Protein AF-A0A2A2JPI6-F1 (afdb_monomer_lite)

Sequence (564 aa):
MPTAFIVHGQFQQTDLGITTREGSSKEARRDTMYYAMAMGTFAIGLTFAAIPAYRVFCEMTSFGGVTQVAKDFEKIASMQKVEDRLIRVQFMADKGASMQWDFKPLQSEVYVHPGETALVFYTAKNPTDKPIIGISSYQLSPFEAAYYFNKIQCFCFEEQILSPGEQVDLPVFFYIDPDYAEDPALENMDNVLLSYTFFDTKSNVKLPRKNEDHIKECHPEKWTGNSEILETKENKKTRGNLKDWLKPKPDLERKSGKRTAKSEDRNENEDDQSQSSKRQKSSAKVNSPEKSENVSDEFKKFWAYCQETHTNPDISSLLTKIKNAKLVGPFELLQGTEKSEDECLHCFSTDLPEMQSFLTCDDGRYAIWRDHPEGIEGDNLIVYASNDKHLPKVEIVGDTIEHAIVHLSNKDSDIKKILPNANIPNLRKQMKAVALKRKKAKFGSCHDVGIWVKIRNNDVGYRPAAENPDHLKRDLKMLATTADDYARDKKLDKVLEIYPLVHMANDESDFGMGLEYGHFLYLANTPILDGFTVPILEIAYKLLNRNQYIEILNKRMKMRGKKD

pLDDT: mean 73.7, std 24.49, range [19.56, 97.25]

Radius of gyration: 37.68 Å; chains: 1; bounding box: 142×97×83 Å

InterPro domains:
  IPR007533 Cytochrome c oxidase assembly protein CtaG/Cox11 [MF_00155] (18-206)
  IPR007533 Cytochrome c oxidase assembly protein CtaG/Cox11 [PF04442] (50-200)
  IPR019361 Histone PARylation factor 1 [PF10228] (293-560)
  IPR023471 Cytochrome c oxidase assembly protein CtaG/Cox11, domain superfamily [G3DSA:2.60.370.10] (76-215)
  IPR023471 Cytochrome c oxidase assembly protein CtaG/Cox11, domain superfamily [SSF110111] (78-203)

Structure (mmCIF, N/CA/C/O backbone):
data_AF-A0A2A2JPI6-F1
#
_entry.id   AF-A0A2A2JPI6-F1
#
loop_
_atom_site.group_PDB
_atom_site.id
_atom_site.type_symbol
_atom_site.label_atom_id
_atom_site.label_alt_id
_atom_site.label_comp_id
_atom_site.label_asym_id
_atom_site.label_entity_id
_atom_site.label_seq_id
_atom_site.pdbx_PDB_ins_code
_atom_site.Cartn_x
_atom_site.Cartn_y
_atom_site.Cartn_z
_atom_site.occupancy
_atom_site.B_iso_or_equiv
_atom_site.auth_seq_id
_atom_site.auth_comp_id
_atom_site.auth_asym_id
_atom_site.auth_atom_id
_atom_site.pdbx_PDB_model_num
ATOM 1 N N . MET A 1 1 ? 93.604 -34.031 -29.021 1.00 34.75 1 MET A N 1
ATOM 2 C CA . MET A 1 1 ? 94.699 -33.543 -28.149 1.00 34.75 1 MET A CA 1
ATOM 3 C C . MET A 1 1 ? 95.161 -32.194 -28.674 1.00 34.75 1 MET A C 1
ATOM 5 O O . MET A 1 1 ? 95.184 -32.088 -29.896 1.00 34.75 1 MET A O 1
ATOM 9 N N . PRO A 1 2 ? 95.592 -31.226 -27.845 1.00 49.22 2 PRO A N 1
ATOM 10 C CA . PRO A 1 2 ? 95.530 -31.070 -26.378 1.00 49.22 2 PRO A CA 1
ATOM 11 C C . PRO A 1 2 ? 94.685 -29.799 -26.026 1.00 49.22 2 PRO A C 1
ATOM 13 O O . PRO A 1 2 ? 94.023 -29.282 -26.913 1.00 49.22 2 PRO A O 1
ATOM 16 N N . THR A 1 3 ? 94.521 -29.234 -24.826 1.00 33.53 3 THR A N 1
ATOM 17 C CA . THR A 1 3 ? 95.204 -29.300 -23.523 1.00 33.53 3 THR A CA 1
ATOM 18 C C . THR A 1 3 ? 94.202 -28.808 -22.468 1.00 33.53 3 THR A C 1
ATOM 20 O O . THR A 1 3 ? 93.559 -27.777 -22.660 1.00 33.53 3 THR A O 1
ATOM 23 N N . ALA A 1 4 ? 94.088 -29.537 -21.361 1.00 33.19 4 ALA A N 1
ATOM 24 C CA . ALA A 1 4 ? 93.346 -29.153 -20.168 1.00 33.19 4 ALA A CA 1
ATOM 25 C C . ALA A 1 4 ? 94.205 -28.245 -19.272 1.00 33.19 4 ALA A C 1
ATOM 27 O O . ALA A 1 4 ? 95.407 -28.477 -19.150 1.00 33.19 4 ALA A O 1
ATOM 28 N N . PHE A 1 5 ? 93.582 -27.271 -18.604 1.00 33.41 5 PHE A N 1
ATOM 29 C CA . PHE A 1 5 ? 94.160 -26.601 -17.439 1.00 33.41 5 PHE A CA 1
ATOM 30 C C . PHE A 1 5 ? 93.418 -27.051 -16.182 1.00 33.41 5 PHE A C 1
ATOM 32 O O . PHE A 1 5 ? 92.207 -26.890 -16.050 1.00 33.41 5 PHE A O 1
ATOM 39 N N . ILE A 1 6 ? 94.191 -27.667 -15.294 1.00 35.19 6 ILE A N 1
ATOM 40 C CA . ILE A 1 6 ? 93.819 -28.177 -13.980 1.00 35.19 6 ILE A CA 1
ATOM 41 C C . ILE A 1 6 ? 94.095 -27.067 -12.963 1.00 35.19 6 ILE A C 1
ATOM 43 O O . ILE A 1 6 ? 95.204 -26.538 -12.930 1.00 35.19 6 ILE A O 1
ATOM 47 N N . VAL A 1 7 ? 93.132 -26.772 -12.088 1.00 37.56 7 VAL A N 1
ATOM 48 C CA . VAL A 1 7 ? 93.391 -26.095 -10.809 1.00 37.56 7 VAL A CA 1
ATOM 49 C C . VAL A 1 7 ? 92.977 -27.046 -9.692 1.00 37.56 7 VAL A C 1
ATOM 51 O O . VAL A 1 7 ? 91.821 -27.447 -9.590 1.00 37.56 7 VAL A O 1
ATOM 54 N N . HIS A 1 8 ? 93.969 -27.454 -8.903 1.00 37.94 8 HIS A N 1
ATOM 55 C CA . HIS A 1 8 ? 93.824 -28.213 -7.664 1.00 37.94 8 HIS A CA 1
ATOM 56 C C . HIS A 1 8 ? 93.300 -27.309 -6.540 1.00 37.94 8 HIS A C 1
ATOM 58 O O . HIS A 1 8 ? 93.838 -26.228 -6.319 1.00 37.94 8 HIS A O 1
ATOM 64 N N . GLY A 1 9 ? 92.323 -27.796 -5.776 1.00 33.88 9 GLY A N 1
ATOM 65 C CA . GLY A 1 9 ? 91.893 -27.203 -4.509 1.00 33.88 9 GLY A CA 1
ATOM 66 C C . GLY A 1 9 ? 91.264 -28.279 -3.630 1.00 33.88 9 GLY A C 1
ATOM 67 O O . GLY A 1 9 ? 90.347 -28.965 -4.060 1.00 33.88 9 GLY A O 1
ATOM 68 N N . GLN A 1 10 ? 91.841 -28.481 -2.450 1.00 35.94 10 GLN A N 1
ATOM 69 C CA . GLN A 1 10 ? 91.752 -29.677 -1.615 1.00 35.94 10 GLN A CA 1
ATOM 70 C C . GLN A 1 10 ? 90.354 -29.999 -1.071 1.00 35.94 10 GLN A C 1
ATOM 72 O O . GLN A 1 10 ? 89.620 -29.138 -0.596 1.00 35.94 10 GLN A O 1
ATOM 77 N N . PHE A 1 11 ? 90.057 -31.297 -1.077 1.00 34.34 11 PHE A N 1
ATOM 78 C CA . PHE A 1 11 ? 88.940 -31.937 -0.399 1.00 34.34 11 PHE A CA 1
ATOM 79 C C . PHE A 1 11 ? 89.274 -32.039 1.097 1.00 34.34 11 PHE A C 1
ATOM 81 O O . PHE A 1 11 ? 90.214 -32.741 1.471 1.00 34.34 11 PHE A O 1
ATOM 88 N N . GLN A 1 12 ? 88.527 -31.337 1.949 1.00 37.59 12 GLN A N 1
ATOM 89 C CA . GLN A 1 12 ? 88.576 -31.521 3.396 1.00 37.59 12 GLN A CA 1
ATOM 90 C C . GLN A 1 12 ? 87.214 -32.055 3.839 1.00 37.59 12 GLN A C 1
ATOM 92 O O . GLN A 1 12 ? 86.190 -31.387 3.745 1.00 37.59 12 GLN A O 1
ATOM 97 N N . GLN A 1 13 ? 87.232 -33.325 4.223 1.00 41.28 13 GLN A N 1
ATOM 98 C CA . GLN A 1 13 ? 86.096 -34.131 4.634 1.00 41.28 13 GLN A CA 1
ATOM 99 C C . GLN A 1 13 ? 85.683 -33.720 6.052 1.00 41.28 13 GLN A C 1
ATOM 101 O O . GLN A 1 13 ? 86.437 -33.923 7.001 1.00 41.28 13 GLN A O 1
ATOM 106 N N . THR A 1 14 ? 84.499 -33.128 6.194 1.00 37.28 14 THR A N 1
ATOM 107 C CA . THR A 1 14 ? 83.808 -32.997 7.479 1.00 37.28 14 THR A CA 1
ATOM 108 C C . THR A 1 14 ? 82.585 -33.903 7.462 1.00 37.28 14 THR A C 1
ATOM 110 O O . THR A 1 14 ? 81.647 -33.708 6.691 1.00 37.28 14 THR A O 1
ATOM 113 N N . ASP A 1 15 ? 82.635 -34.931 8.306 1.00 47.91 15 ASP A N 1
ATOM 114 C CA . ASP A 1 15 ? 81.518 -35.812 8.620 1.00 47.91 15 ASP A CA 1
ATOM 115 C C . ASP A 1 15 ? 80.321 -34.991 9.116 1.00 47.91 15 ASP A C 1
ATOM 117 O O . ASP A 1 15 ? 80.335 -34.435 10.215 1.00 47.91 15 ASP A O 1
ATOM 121 N N . LEU A 1 16 ? 79.258 -34.940 8.314 1.00 41.22 16 LEU A N 1
ATOM 122 C CA . LEU A 1 16 ? 77.931 -34.542 8.766 1.00 41.22 16 LEU A CA 1
ATOM 123 C C . LEU A 1 16 ? 77.062 -35.791 8.778 1.00 41.22 16 LEU A C 1
ATOM 125 O O . LEU A 1 16 ? 76.677 -36.328 7.740 1.00 41.22 16 LEU A O 1
ATOM 129 N N . GLY A 1 17 ? 76.824 -36.268 9.999 1.00 38.03 17 GLY A N 1
ATOM 130 C CA . GLY A 1 17 ? 76.049 -37.456 10.297 1.00 38.03 17 GLY A CA 1
ATOM 131 C C . GLY A 1 17 ? 74.725 -37.485 9.544 1.00 38.03 17 GLY A C 1
ATOM 132 O O . GLY A 1 17 ? 73.903 -36.570 9.625 1.00 38.03 17 GLY A O 1
ATOM 133 N N . ILE A 1 18 ? 74.522 -38.596 8.845 1.00 48.53 18 ILE A N 1
ATOM 134 C CA . ILE A 1 18 ? 73.236 -39.021 8.314 1.00 48.53 18 ILE A CA 1
ATOM 135 C C . ILE A 1 18 ? 72.313 -39.229 9.518 1.00 48.53 18 ILE A C 1
ATOM 137 O O . ILE A 1 18 ? 72.352 -40.260 10.185 1.00 48.53 18 ILE A O 1
ATOM 141 N N . THR A 1 19 ? 71.489 -38.227 9.816 1.00 45.31 19 THR A N 1
ATOM 142 C CA . THR A 1 19 ? 70.263 -38.430 10.586 1.00 45.31 19 THR A CA 1
ATOM 143 C C . THR A 1 19 ? 69.154 -38.701 9.585 1.00 45.31 19 THR A C 1
ATOM 145 O O . THR A 1 19 ? 68.566 -37.808 8.979 1.00 45.31 19 THR A O 1
ATOM 148 N N . THR A 1 20 ? 68.905 -39.987 9.369 1.00 51.50 20 THR A N 1
ATOM 149 C CA . THR A 1 20 ? 67.720 -40.505 8.698 1.00 51.50 20 THR A CA 1
ATOM 150 C C . THR A 1 20 ? 66.479 -39.953 9.400 1.00 51.50 20 THR A C 1
ATOM 152 O O . THR A 1 20 ? 66.128 -40.374 10.499 1.00 51.50 20 THR A O 1
ATOM 155 N N . ARG A 1 21 ? 65.787 -39.004 8.761 1.00 46.81 21 ARG A N 1
ATOM 156 C CA . ARG A 1 21 ? 64.373 -38.720 9.039 1.00 46.81 21 ARG A CA 1
ATOM 157 C C . ARG A 1 21 ? 63.516 -39.381 7.964 1.00 46.81 21 ARG A C 1
ATOM 159 O O . ARG A 1 21 ? 62.904 -38.731 7.123 1.00 46.81 21 ARG A O 1
ATOM 166 N N . GLU A 1 22 ? 63.460 -40.708 8.019 1.00 49.47 22 GLU A N 1
ATOM 167 C CA . GLU A 1 22 ? 62.309 -41.446 7.505 1.00 49.47 22 GLU A CA 1
ATOM 168 C C . GLU A 1 22 ? 61.123 -41.153 8.428 1.00 49.47 22 GLU A C 1
ATOM 170 O O . GLU A 1 22 ? 61.002 -41.716 9.513 1.00 49.47 22 GLU A O 1
ATOM 175 N N . GLY A 1 23 ? 60.272 -40.204 8.035 1.00 51.25 23 GLY A N 1
ATOM 176 C CA . GLY A 1 23 ? 59.068 -39.901 8.806 1.00 51.25 23 GLY A CA 1
ATOM 177 C C . GLY A 1 23 ? 58.452 -38.532 8.556 1.00 51.25 23 GLY A C 1
ATOM 178 O O . GLY A 1 23 ? 58.208 -37.814 9.512 1.00 51.25 23 GLY A O 1
ATOM 179 N N . SER A 1 24 ? 58.190 -38.137 7.304 1.00 47.62 24 SER A N 1
ATOM 180 C CA . SER A 1 24 ? 57.275 -37.007 7.038 1.00 47.62 24 SER A CA 1
ATOM 181 C C . SER A 1 24 ? 56.632 -37.067 5.643 1.00 47.62 24 SER A C 1
ATOM 183 O O . SER A 1 24 ? 56.567 -36.092 4.908 1.00 47.62 24 SER A O 1
ATOM 185 N N . SER A 1 25 ? 56.157 -38.243 5.215 1.00 57.16 25 SER A N 1
ATOM 186 C CA . SER A 1 25 ? 55.405 -38.347 3.946 1.00 57.16 25 SER A CA 1
ATOM 187 C C . SER A 1 25 ? 53.910 -38.036 4.123 1.00 57.16 25 SER A C 1
ATOM 189 O O . SER A 1 25 ? 53.254 -37.586 3.188 1.00 57.16 25 SER A O 1
ATOM 191 N N . LYS A 1 26 ? 53.348 -38.248 5.322 1.00 52.97 26 LYS A N 1
ATOM 192 C CA . LYS A 1 26 ? 51.913 -38.027 5.585 1.00 52.97 26 LYS A CA 1
ATOM 193 C C . LYS A 1 26 ? 51.585 -36.589 5.995 1.00 52.97 26 LYS A C 1
ATOM 195 O O . LYS A 1 26 ? 50.567 -36.074 5.547 1.00 52.97 26 LYS A O 1
ATOM 200 N N . GLU A 1 27 ? 52.438 -35.944 6.789 1.00 58.22 27 GLU A N 1
ATOM 201 C CA . GLU A 1 27 ? 52.239 -34.554 7.235 1.00 58.22 27 GLU A CA 1
ATOM 202 C C . GLU A 1 27 ? 52.465 -33.565 6.086 1.00 58.22 27 GLU A C 1
ATOM 204 O O . GLU A 1 27 ? 51.554 -32.815 5.758 1.00 58.22 27 GLU A O 1
ATOM 209 N N . ALA A 1 28 ? 53.568 -33.688 5.338 1.00 61.50 28 ALA A N 1
ATOM 210 C CA . ALA A 1 28 ? 53.831 -32.840 4.170 1.00 61.50 28 ALA A CA 1
ATOM 211 C C . ALA A 1 28 ? 52.741 -32.930 3.076 1.00 61.50 28 ALA A C 1
ATOM 213 O O . ALA A 1 28 ? 52.399 -31.933 2.437 1.00 61.50 28 ALA A O 1
ATOM 214 N N . ARG A 1 29 ? 52.142 -34.114 2.865 1.00 68.50 29 ARG A N 1
ATOM 215 C CA . ARG A 1 29 ? 51.017 -34.294 1.920 1.00 68.50 29 ARG A CA 1
ATOM 216 C C . ARG A 1 29 ? 49.723 -33.667 2.434 1.00 68.50 29 ARG A C 1
ATOM 218 O O . ARG A 1 29 ? 48.934 -33.171 1.634 1.00 68.50 29 ARG A O 1
ATOM 225 N N . ARG A 1 30 ? 49.511 -33.679 3.751 1.00 75.31 30 ARG A N 1
ATOM 226 C CA . ARG A 1 30 ? 48.352 -33.063 4.401 1.00 75.31 30 ARG A CA 1
ATOM 227 C C . ARG A 1 30 ? 48.458 -31.536 4.393 1.00 75.31 30 ARG A C 1
ATOM 229 O O . ARG A 1 30 ? 47.473 -30.880 4.070 1.00 75.31 30 ARG A O 1
ATOM 236 N N . ASP A 1 31 ? 49.647 -30.990 4.623 1.00 80.69 31 ASP A N 1
ATOM 237 C CA . ASP A 1 31 ? 49.903 -29.550 4.524 1.00 80.69 31 ASP A CA 1
ATOM 238 C C . ASP A 1 31 ? 49.709 -29.062 3.087 1.00 80.69 31 ASP A C 1
ATOM 240 O O . ASP A 1 31 ? 48.968 -28.112 2.845 1.00 80.69 31 ASP A O 1
ATOM 244 N N . THR A 1 32 ? 50.260 -29.789 2.109 1.00 84.75 32 THR A N 1
ATOM 245 C CA . THR A 1 32 ? 50.041 -29.501 0.680 1.00 84.75 32 THR A CA 1
ATOM 246 C C . THR A 1 32 ? 48.550 -29.522 0.314 1.00 84.75 32 THR A C 1
ATOM 248 O O . THR A 1 32 ? 48.085 -28.671 -0.444 1.00 84.75 32 THR A O 1
ATOM 251 N N . MET A 1 33 ? 47.771 -30.452 0.881 1.00 85.69 33 MET A N 1
ATOM 252 C CA . MET A 1 33 ? 46.320 -30.522 0.672 1.00 85.69 33 MET A CA 1
ATOM 253 C C . MET A 1 33 ? 45.589 -29.307 1.259 1.00 85.69 33 MET A C 1
ATOM 255 O O . MET A 1 33 ? 44.703 -28.760 0.602 1.00 85.69 33 MET A O 1
ATOM 259 N N . TYR A 1 34 ? 45.964 -28.854 2.460 1.00 90.25 34 TYR A N 1
ATOM 260 C CA . TYR A 1 34 ? 45.367 -27.662 3.066 1.00 90.25 34 TYR A CA 1
ATOM 261 C C . TYR A 1 34 ? 45.700 -26.386 2.292 1.00 90.25 34 TYR A C 1
ATOM 263 O O . TYR A 1 34 ? 44.804 -25.572 2.074 1.00 90.25 34 TYR A O 1
ATOM 271 N N . TYR A 1 35 ? 46.934 -26.232 1.803 1.00 92.12 35 TYR A N 1
ATOM 272 C CA . TYR A 1 35 ? 47.297 -25.095 0.952 1.00 92.12 35 TYR A CA 1
ATOM 273 C C . TYR A 1 35 ? 46.539 -25.101 -0.382 1.00 92.12 35 TYR A C 1
ATOM 275 O O . TYR A 1 35 ? 46.055 -24.055 -0.813 1.00 92.12 35 TYR A O 1
ATOM 283 N N . ALA A 1 36 ? 46.357 -26.268 -1.008 1.00 91.50 36 ALA A N 1
ATOM 284 C CA . ALA A 1 36 ? 45.571 -26.386 -2.236 1.00 91.50 36 ALA A CA 1
ATOM 285 C C . ALA A 1 36 ? 44.086 -26.049 -2.012 1.00 91.50 36 ALA A C 1
ATOM 287 O O . ALA A 1 36 ? 43.489 -25.333 -2.816 1.00 91.50 36 ALA A O 1
ATOM 288 N N . MET A 1 37 ? 43.499 -26.507 -0.901 1.00 91.44 37 MET A N 1
ATOM 289 C CA . MET A 1 37 ? 42.124 -26.153 -0.534 1.00 91.44 37 MET A CA 1
ATOM 290 C C . MET A 1 37 ? 41.975 -24.660 -0.236 1.00 91.44 37 MET A C 1
ATOM 292 O O . MET A 1 37 ? 41.026 -24.053 -0.720 1.00 91.44 37 MET A O 1
ATOM 296 N N . ALA A 1 38 ? 42.915 -24.059 0.500 1.00 93.06 38 ALA A N 1
ATOM 297 C CA . ALA A 1 38 ? 42.900 -22.629 0.804 1.00 93.06 38 ALA A CA 1
ATOM 298 C C . ALA A 1 38 ? 43.018 -21.766 -0.463 1.00 93.06 38 ALA A C 1
ATOM 300 O O . ALA A 1 38 ? 42.325 -20.762 -0.603 1.00 93.06 38 ALA A O 1
ATOM 301 N N . MET A 1 39 ? 43.852 -22.176 -1.419 1.00 94.56 39 MET A N 1
ATOM 302 C CA . MET A 1 39 ? 43.976 -21.478 -2.698 1.00 94.56 39 MET A CA 1
ATOM 303 C C . MET A 1 39 ? 42.717 -21.639 -3.562 1.00 94.56 39 MET A C 1
ATOM 305 O O . MET A 1 39 ? 42.289 -20.684 -4.209 1.00 94.56 39 MET A O 1
ATOM 309 N N . GLY A 1 40 ? 42.078 -22.813 -3.522 1.00 94.12 40 GLY A N 1
ATOM 310 C CA . GLY A 1 40 ? 40.799 -23.058 -4.189 1.00 94.12 40 GLY A CA 1
ATOM 311 C C . GLY A 1 40 ? 39.657 -22.210 -3.622 1.00 94.12 40 GLY A C 1
ATOM 312 O O . GLY A 1 40 ? 38.930 -21.573 -4.382 1.00 94.12 40 GLY A O 1
ATOM 313 N N . THR A 1 41 ? 39.517 -22.139 -2.295 1.00 91.19 41 THR A N 1
ATOM 31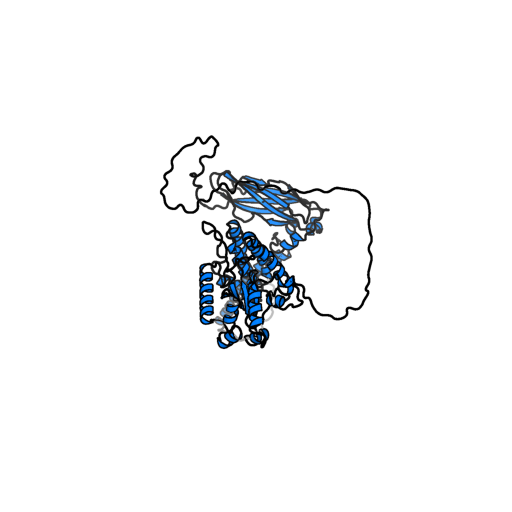4 C CA . THR A 1 41 ? 38.487 -21.304 -1.654 1.00 91.19 41 THR A CA 1
ATOM 315 C C . THR A 1 41 ? 38.745 -19.816 -1.871 1.00 91.19 41 THR A C 1
ATOM 317 O O . THR A 1 41 ? 37.799 -19.069 -2.119 1.00 91.19 41 THR A O 1
ATOM 320 N N . PHE A 1 42 ? 40.010 -19.390 -1.866 1.00 95.25 42 PHE A N 1
ATOM 321 C CA . PHE A 1 42 ? 40.391 -18.016 -2.187 1.00 95.25 42 PHE A CA 1
ATOM 322 C C . PHE A 1 42 ? 40.031 -17.636 -3.630 1.00 95.25 42 PHE A C 1
ATOM 324 O O . PHE A 1 42 ? 39.416 -16.595 -3.847 1.00 95.25 42 PHE A O 1
ATOM 331 N N . ALA A 1 43 ? 40.327 -18.493 -4.614 1.00 94.56 43 ALA A N 1
ATOM 332 C CA . ALA A 1 43 ? 39.986 -18.238 -6.016 1.00 94.56 43 ALA A CA 1
ATOM 333 C C . ALA A 1 43 ? 38.465 -18.134 -6.247 1.00 94.56 43 ALA A C 1
ATOM 335 O O . ALA A 1 43 ? 38.000 -17.259 -6.983 1.00 94.56 43 ALA A O 1
ATOM 336 N N . ILE A 1 44 ? 37.676 -18.982 -5.576 1.00 93.31 44 ILE A N 1
ATOM 337 C CA . ILE A 1 44 ? 36.206 -18.918 -5.618 1.00 93.31 44 ILE A CA 1
ATOM 338 C C . ILE A 1 44 ? 35.703 -17.612 -4.988 1.00 93.31 44 ILE A C 1
ATOM 340 O O . ILE A 1 44 ? 34.859 -16.938 -5.579 1.00 93.31 44 ILE A O 1
ATOM 344 N N . GLY A 1 45 ? 36.255 -17.215 -3.836 1.00 93.19 45 GLY A N 1
ATOM 345 C CA . GLY A 1 45 ? 35.923 -15.941 -3.193 1.00 93.19 45 GLY A CA 1
ATOM 346 C C . GLY A 1 45 ? 36.226 -14.736 -4.087 1.00 93.19 45 GLY A C 1
ATOM 347 O O . GLY A 1 45 ? 35.402 -13.834 -4.209 1.00 93.19 45 GLY A O 1
ATOM 348 N N . LEU A 1 46 ? 37.364 -14.759 -4.783 1.00 94.12 46 LEU A N 1
ATOM 349 C CA . LEU A 1 46 ? 37.790 -13.683 -5.680 1.00 94.12 46 LEU A CA 1
ATOM 350 C C . LEU A 1 46 ? 36.892 -13.583 -6.923 1.00 94.12 46 LEU A C 1
ATOM 352 O O . LEU A 1 46 ? 36.530 -12.485 -7.335 1.00 94.12 46 LEU A O 1
ATOM 356 N N . THR A 1 47 ? 36.445 -14.721 -7.461 1.00 91.00 47 THR A N 1
ATOM 357 C CA . THR A 1 47 ? 35.492 -14.762 -8.585 1.00 91.00 47 THR A CA 1
ATOM 358 C C . THR A 1 47 ? 34.124 -14.206 -8.180 1.00 91.00 47 THR A C 1
ATOM 360 O O . THR A 1 47 ? 33.506 -13.460 -8.937 1.00 91.00 47 THR A O 1
ATOM 363 N N . PHE A 1 48 ? 33.661 -14.519 -6.965 1.00 90.94 48 PHE A N 1
ATOM 364 C CA . PHE A 1 48 ? 32.391 -14.008 -6.447 1.00 90.94 48 PHE A CA 1
ATOM 365 C C . PHE A 1 48 ? 32.455 -12.505 -6.128 1.00 90.94 48 PHE A C 1
ATOM 367 O O . PHE A 1 48 ? 31.484 -11.789 -6.355 1.00 90.94 48 PHE A O 1
ATOM 374 N N . ALA A 1 49 ? 33.608 -12.012 -5.662 1.00 90.06 49 ALA A N 1
ATOM 375 C CA . ALA A 1 49 ? 33.846 -10.593 -5.394 1.00 90.06 49 ALA A CA 1
ATOM 376 C C . ALA A 1 49 ? 34.065 -9.753 -6.668 1.00 90.06 49 ALA A C 1
ATOM 378 O O . ALA A 1 49 ? 33.777 -8.556 -6.669 1.00 90.06 49 ALA A O 1
ATOM 379 N N . ALA A 1 50 ? 34.530 -10.364 -7.761 1.00 90.62 50 ALA A N 1
ATOM 380 C CA . ALA A 1 50 ? 34.787 -9.667 -9.019 1.00 90.62 50 ALA A CA 1
ATOM 381 C C . ALA A 1 50 ? 33.512 -9.092 -9.659 1.00 90.62 50 ALA A C 1
ATOM 383 O O . ALA A 1 50 ? 33.570 -8.017 -10.246 1.00 90.62 50 ALA A O 1
ATOM 384 N N . ILE A 1 51 ? 32.356 -9.756 -9.524 1.00 84.50 51 ILE A N 1
ATOM 385 C CA . ILE A 1 51 ? 31.094 -9.281 -10.118 1.00 84.50 51 ILE A CA 1
ATOM 386 C C . ILE A 1 51 ? 30.598 -7.987 -9.438 1.00 84.50 51 ILE A C 1
ATOM 388 O O . ILE A 1 51 ? 30.362 -7.014 -10.155 1.00 84.50 51 ILE A O 1
ATOM 392 N N . PRO A 1 52 ? 30.465 -7.903 -8.095 1.00 80.31 52 PRO A N 1
ATOM 393 C CA . PRO A 1 52 ? 30.149 -6.645 -7.416 1.00 80.31 52 PRO A CA 1
ATOM 394 C C . PRO A 1 52 ? 31.200 -5.561 -7.651 1.00 80.31 52 PRO A C 1
ATOM 396 O O . PRO A 1 52 ? 30.837 -4.421 -7.911 1.00 80.31 52 PRO A O 1
ATOM 399 N N . ALA A 1 53 ? 32.492 -5.910 -7.618 1.00 84.19 53 ALA A N 1
ATOM 400 C CA . ALA A 1 53 ? 33.562 -4.951 -7.882 1.00 84.19 53 ALA A CA 1
ATOM 401 C C . ALA A 1 53 ? 33.477 -4.380 -9.305 1.00 84.19 53 ALA A C 1
ATOM 403 O O . ALA A 1 53 ? 33.650 -3.180 -9.487 1.00 84.19 53 ALA A O 1
ATOM 404 N N . TYR A 1 54 ? 33.149 -5.212 -10.298 1.00 78.00 54 TYR A N 1
ATOM 405 C CA . TYR A 1 54 ? 32.900 -4.766 -11.666 1.00 78.00 54 TYR A CA 1
ATOM 406 C C . TYR A 1 54 ? 31.652 -3.886 -11.762 1.00 78.00 54 TYR A C 1
ATOM 408 O O . TYR A 1 54 ? 31.691 -2.888 -12.462 1.00 78.00 54 TYR A O 1
ATOM 416 N N . ARG A 1 55 ? 30.572 -4.188 -11.027 1.00 71.31 55 ARG A N 1
ATOM 417 C CA . ARG A 1 55 ? 29.376 -3.325 -10.981 1.00 71.31 55 ARG A CA 1
ATOM 418 C C . ARG A 1 55 ? 29.678 -1.955 -10.385 1.00 71.31 55 ARG A C 1
ATOM 420 O O . ARG A 1 55 ? 29.337 -0.962 -11.007 1.00 71.31 55 ARG A O 1
ATOM 427 N N . VAL A 1 56 ? 30.373 -1.904 -9.249 1.00 77.12 56 VAL A N 1
ATOM 428 C CA . VAL A 1 56 ? 30.801 -0.643 -8.619 1.00 77.12 56 VAL A CA 1
ATOM 429 C C . VAL A 1 56 ? 31.763 0.113 -9.533 1.00 77.12 56 VAL A C 1
ATOM 431 O O . VAL A 1 56 ? 31.654 1.323 -9.684 1.00 77.12 56 VAL A O 1
ATOM 434 N N . PHE A 1 57 ? 32.677 -0.594 -10.201 1.00 76.25 57 PHE A N 1
ATOM 435 C CA . PHE A 1 57 ? 33.550 0.006 -11.202 1.00 76.25 57 PHE A CA 1
ATOM 436 C C . PHE A 1 57 ? 32.750 0.567 -12.384 1.00 76.25 57 PHE A C 1
ATOM 438 O O . PHE A 1 57 ? 32.989 1.705 -12.765 1.00 76.25 57 PHE A O 1
ATOM 445 N N . CYS A 1 58 ? 31.784 -0.172 -12.933 1.00 69.44 58 CYS A N 1
ATOM 446 C CA . CYS A 1 58 ? 30.898 0.285 -14.006 1.00 69.44 58 CYS A CA 1
ATOM 447 C C . CYS A 1 58 ? 29.997 1.442 -13.577 1.00 69.44 58 CYS A C 1
ATOM 449 O O . CYS A 1 58 ? 29.688 2.278 -14.408 1.00 69.44 58 CYS A O 1
ATOM 451 N N . GLU A 1 59 ? 29.603 1.523 -12.309 1.00 62.91 59 GLU A N 1
ATOM 452 C CA . GLU A 1 59 ? 28.826 2.639 -11.766 1.00 62.91 59 GLU A CA 1
ATOM 453 C C . GLU A 1 59 ? 29.699 3.888 -11.570 1.00 62.91 59 GLU A C 1
ATOM 455 O O . GLU A 1 59 ? 29.286 4.991 -11.910 1.00 62.91 59 GLU A O 1
ATOM 460 N N . MET A 1 60 ? 30.939 3.722 -11.097 1.00 71.25 60 MET A N 1
ATOM 461 C CA . MET A 1 60 ? 31.881 4.831 -10.889 1.00 71.25 60 MET A CA 1
ATOM 462 C C . MET A 1 60 ? 32.515 5.348 -12.184 1.00 71.25 60 MET A C 1
ATOM 464 O O . MET A 1 60 ? 32.796 6.536 -12.301 1.00 71.25 60 MET A O 1
ATOM 468 N N . THR A 1 61 ? 32.796 4.458 -13.136 1.00 63.47 61 THR A N 1
ATOM 469 C CA . THR A 1 61 ? 33.435 4.796 -14.421 1.00 63.47 61 THR A CA 1
ATOM 470 C C . THR A 1 61 ? 32.442 4.890 -15.568 1.00 63.47 61 THR A C 1
ATOM 472 O O . THR A 1 61 ? 32.819 5.290 -16.667 1.00 63.47 61 THR A O 1
ATOM 475 N N . SER A 1 62 ? 31.180 4.527 -15.316 1.00 53.25 62 SER A N 1
ATOM 476 C CA . SER A 1 62 ? 30.070 4.633 -16.261 1.00 53.25 62 SER A CA 1
ATOM 477 C C . SER A 1 62 ? 30.284 3.826 -17.565 1.00 53.25 62 SER A C 1
ATOM 479 O O . SER A 1 62 ? 29.615 3.991 -18.585 1.00 53.25 62 SER A O 1
ATOM 481 N N . PHE A 1 63 ? 31.208 2.861 -17.536 1.00 48.62 63 PHE A N 1
ATOM 482 C CA . PHE A 1 63 ? 31.560 2.022 -18.676 1.00 48.62 63 PHE A CA 1
ATOM 483 C C . PHE A 1 63 ? 30.410 1.052 -19.004 1.00 48.62 63 PHE A C 1
ATOM 485 O O . PHE A 1 63 ? 30.204 0.063 -18.299 1.00 48.62 63 PHE A O 1
ATOM 492 N N . GLY A 1 64 ? 29.658 1.336 -20.076 1.00 45.56 64 GLY A N 1
ATOM 493 C CA . GLY A 1 64 ? 28.558 0.495 -20.571 1.00 45.56 64 GLY A CA 1
ATOM 494 C C . GLY A 1 64 ? 27.166 1.139 -20.622 1.00 45.56 64 GLY A C 1
ATOM 495 O O . GLY A 1 64 ? 26.229 0.455 -21.022 1.00 45.56 64 GLY A O 1
ATOM 496 N N . GLY A 1 65 ? 27.008 2.421 -20.265 1.00 43.81 65 GLY A N 1
ATOM 497 C CA . GLY A 1 65 ? 25.754 3.160 -20.496 1.00 43.81 65 GLY A CA 1
ATOM 498 C C . GLY A 1 65 ? 24.551 2.632 -19.704 1.00 43.81 65 GLY A C 1
ATOM 499 O O . GLY A 1 65 ? 23.422 2.672 -20.193 1.00 43.81 65 GLY A O 1
ATOM 500 N N . VAL A 1 66 ? 24.786 2.098 -18.502 1.00 43.06 66 VAL A N 1
ATOM 501 C CA . VAL A 1 66 ? 23.718 1.622 -17.615 1.00 43.06 66 VAL A CA 1
ATOM 502 C C . VAL A 1 66 ? 22.995 2.846 -17.052 1.00 43.06 66 VAL A C 1
ATOM 504 O O . VAL A 1 66 ? 23.509 3.537 -16.178 1.00 43.06 66 VAL A O 1
ATOM 507 N N . THR A 1 67 ? 21.823 3.151 -17.601 1.00 39.38 67 THR A N 1
ATOM 508 C CA . THR A 1 67 ? 20.971 4.261 -17.158 1.00 39.38 67 THR A CA 1
ATOM 509 C C . THR A 1 67 ? 20.584 4.078 -15.688 1.00 39.38 67 THR A C 1
ATOM 511 O O . THR A 1 67 ? 20.180 2.982 -15.289 1.00 39.38 67 THR A O 1
ATOM 514 N N . GLN A 1 68 ? 20.673 5.136 -14.877 1.00 42.53 68 GLN A N 1
ATOM 515 C CA . GLN A 1 68 ? 20.179 5.127 -13.498 1.00 42.53 68 GLN A CA 1
ATOM 516 C C . GLN A 1 68 ? 18.642 5.171 -13.497 1.00 42.53 68 GLN A C 1
ATOM 518 O O . GLN A 1 68 ? 18.040 6.231 -13.498 1.00 42.53 68 GLN A O 1
ATOM 523 N N . VAL A 1 69 ? 17.969 4.018 -13.508 1.00 44.22 69 VAL A N 1
ATOM 524 C CA . VAL A 1 69 ? 16.497 3.960 -13.689 1.00 44.22 69 VAL A CA 1
ATOM 525 C C . VAL A 1 69 ? 15.692 4.165 -12.387 1.00 44.22 69 VAL A C 1
ATOM 527 O O . VAL A 1 69 ? 14.501 3.894 -12.354 1.00 44.22 69 VAL A O 1
ATOM 530 N N . ALA A 1 70 ? 16.262 4.661 -11.283 1.00 37.94 70 ALA A N 1
ATOM 531 C CA . ALA A 1 70 ? 15.557 4.569 -9.990 1.00 37.94 70 ALA A CA 1
ATOM 532 C C . ALA A 1 70 ? 15.421 5.840 -9.132 1.00 37.94 70 ALA A C 1
ATOM 534 O O . ALA A 1 70 ? 14.941 5.717 -8.006 1.00 37.94 70 ALA A O 1
ATOM 535 N N . LYS A 1 71 ? 15.777 7.051 -9.593 1.00 42.34 71 LYS A N 1
ATOM 536 C CA . LYS A 1 71 ? 15.667 8.262 -8.736 1.00 42.34 71 LYS A CA 1
ATOM 537 C C . LYS A 1 71 ? 15.015 9.509 -9.349 1.00 42.34 71 LYS A C 1
ATOM 539 O O . LYS A 1 71 ? 14.801 10.473 -8.620 1.00 42.34 71 LYS A O 1
ATOM 544 N N . ASP A 1 72 ? 14.615 9.500 -10.618 1.00 52.28 72 ASP A N 1
ATOM 545 C CA . ASP A 1 72 ? 14.413 10.772 -11.333 1.00 52.28 72 ASP A CA 1
ATOM 546 C C . ASP A 1 72 ? 12.976 11.307 -11.438 1.00 52.28 72 ASP A C 1
ATOM 548 O O . ASP A 1 72 ? 12.784 12.422 -11.921 1.00 52.28 72 ASP A O 1
ATOM 552 N N . PHE A 1 73 ? 11.947 10.609 -10.942 1.00 52.84 73 PHE A N 1
ATOM 553 C CA . PHE A 1 73 ? 10.562 11.102 -11.078 1.00 52.84 73 PHE A CA 1
ATOM 554 C C . PHE A 1 73 ? 10.291 12.428 -10.335 1.00 52.84 73 PHE A C 1
ATOM 556 O O . PHE A 1 73 ? 9.552 13.265 -10.851 1.00 52.84 73 PHE A O 1
ATOM 563 N N . GLU A 1 74 ? 10.925 12.678 -9.181 1.00 49.84 74 GLU A N 1
ATOM 564 C CA . GLU A 1 74 ? 10.848 13.983 -8.489 1.00 49.84 74 GLU A CA 1
ATOM 565 C C . GLU A 1 74 ? 11.715 15.068 -9.159 1.00 49.84 74 GLU A C 1
ATOM 567 O O . GLU A 1 74 ? 11.353 16.250 -9.149 1.00 49.84 74 GLU A O 1
ATOM 572 N N . LYS A 1 75 ? 12.830 14.677 -9.798 1.00 53.72 75 LYS A N 1
ATOM 573 C CA . LYS A 1 75 ? 13.710 15.588 -10.550 1.00 53.72 75 LYS A CA 1
ATOM 574 C C . LYS A 1 75 ? 12.983 16.116 -11.795 1.00 53.72 75 LYS A C 1
ATOM 576 O O . LYS A 1 75 ? 13.054 17.307 -12.075 1.00 53.72 75 LYS A O 1
ATOM 581 N N . ILE A 1 76 ? 12.189 15.285 -12.486 1.00 58.34 76 ILE A N 1
ATOM 582 C CA . ILE A 1 76 ? 11.431 15.672 -13.699 1.00 58.34 76 ILE A CA 1
ATOM 583 C C . ILE A 1 76 ? 10.433 16.807 -13.444 1.00 58.34 76 ILE A C 1
ATOM 585 O O . ILE A 1 76 ? 10.275 17.680 -14.293 1.00 58.34 76 ILE A O 1
ATOM 589 N N . ALA A 1 77 ? 9.796 16.849 -12.272 1.00 54.94 77 ALA A N 1
ATOM 590 C CA . ALA A 1 77 ? 8.832 17.901 -11.939 1.00 54.94 77 ALA A CA 1
ATOM 591 C C . ALA A 1 77 ? 9.483 19.257 -11.595 1.00 54.94 77 ALA A C 1
ATOM 593 O O . ALA A 1 77 ? 8.792 20.276 -11.599 1.00 54.94 77 ALA A O 1
ATOM 594 N N . SER A 1 78 ? 10.783 19.274 -11.278 1.00 57.50 78 SER A N 1
ATOM 595 C CA . SER A 1 78 ? 11.526 20.467 -10.843 1.00 57.50 78 SER A CA 1
ATOM 596 C C . SER A 1 78 ? 12.648 20.901 -11.799 1.00 57.50 78 SER A C 1
ATOM 598 O O . SER A 1 78 ? 13.296 21.916 -11.544 1.00 57.50 78 SER A O 1
ATOM 600 N N . MET A 1 79 ? 12.862 20.181 -12.907 1.00 67.81 79 MET A N 1
ATOM 601 C CA . MET A 1 79 ? 13.875 20.509 -13.914 1.00 67.81 79 MET A CA 1
ATOM 602 C C . MET A 1 79 ? 13.580 21.842 -14.618 1.00 67.81 79 MET A C 1
ATOM 604 O O . MET A 1 79 ? 12.466 22.092 -15.081 1.00 67.81 79 MET A O 1
ATOM 608 N N . GLN A 1 80 ? 14.601 22.700 -14.715 1.00 72.44 80 GLN A N 1
ATOM 609 C CA . GLN A 1 80 ? 14.547 23.939 -15.489 1.00 72.44 80 GLN A CA 1
ATOM 610 C C . GLN A 1 80 ? 15.082 23.702 -16.901 1.00 72.44 80 GLN A C 1
ATOM 612 O O . GLN A 1 80 ? 16.130 23.087 -17.090 1.00 72.44 80 GLN A O 1
ATOM 617 N N . LYS A 1 81 ? 14.342 24.201 -17.892 1.00 80.44 81 LYS A N 1
ATOM 618 C CA . LYS A 1 81 ? 14.723 24.145 -19.303 1.00 80.44 81 LYS A CA 1
ATOM 619 C C . LYS A 1 81 ? 15.893 25.092 -19.572 1.00 80.44 81 LYS A C 1
ATOM 621 O O . LYS A 1 81 ? 15.812 26.275 -19.245 1.00 80.44 81 LYS A O 1
ATOM 626 N N . VAL A 1 82 ? 16.934 24.586 -20.231 1.00 85.12 82 VAL A N 1
ATOM 627 C CA . VAL A 1 82 ? 18.067 25.390 -20.707 1.00 85.12 82 VAL A CA 1
ATOM 628 C C . VAL A 1 82 ? 17.772 25.863 -22.133 1.00 85.12 82 VAL A C 1
ATOM 630 O O . VAL A 1 82 ? 17.936 25.117 -23.098 1.00 85.12 82 VAL A O 1
ATOM 633 N N . GLU A 1 83 ? 17.290 27.099 -22.284 1.00 81.25 83 GLU A N 1
ATOM 634 C CA . GLU A 1 83 ? 16.864 27.633 -23.591 1.00 81.25 83 GLU A CA 1
ATOM 635 C C . GLU A 1 83 ? 18.027 27.877 -24.566 1.00 81.25 83 GLU A C 1
ATOM 637 O O . GLU A 1 83 ? 17.839 27.782 -25.778 1.00 81.25 83 GLU A O 1
ATOM 642 N N . ASP A 1 84 ? 19.236 28.113 -24.057 1.00 80.88 84 ASP A N 1
ATOM 643 C CA . ASP A 1 84 ? 20.398 28.504 -24.867 1.00 80.88 84 ASP A CA 1
ATOM 644 C C . ASP A 1 84 ? 21.008 27.356 -25.688 1.00 80.88 84 ASP A C 1
ATOM 646 O O . ASP A 1 84 ? 21.863 27.589 -26.545 1.00 80.88 84 ASP A O 1
ATOM 650 N N . ARG A 1 85 ? 20.572 26.110 -25.458 1.00 84.19 85 ARG A N 1
ATOM 651 C CA . ARG A 1 85 ? 21.138 24.924 -26.107 1.00 84.19 85 ARG A CA 1
ATOM 652 C C . ARG A 1 85 ? 20.059 24.044 -26.723 1.00 84.19 85 ARG A C 1
ATOM 654 O O . ARG A 1 85 ? 19.139 23.614 -26.033 1.00 84.19 85 ARG A O 1
ATOM 661 N N . LEU A 1 86 ? 20.180 23.766 -28.022 1.00 90.12 86 LEU A N 1
ATOM 662 C CA . LEU A 1 86 ? 19.204 22.991 -28.789 1.00 90.12 86 LEU A CA 1
ATOM 663 C C . LEU A 1 86 ? 19.843 21.711 -29.327 1.00 90.12 86 LEU A C 1
ATOM 665 O O . LEU A 1 86 ? 20.716 21.769 -30.190 1.00 90.12 86 LEU A O 1
ATOM 669 N N . ILE A 1 87 ? 19.374 20.557 -28.853 1.00 93.00 87 ILE A N 1
ATOM 670 C CA . ILE A 1 87 ? 19.913 19.256 -29.248 1.00 93.00 87 ILE A CA 1
ATOM 671 C C . ILE A 1 87 ? 19.020 18.630 -30.311 1.00 93.00 87 ILE A C 1
ATOM 673 O O . ILE A 1 87 ? 17.808 18.484 -30.138 1.00 93.00 87 ILE A O 1
ATOM 677 N N . ARG A 1 88 ? 19.630 18.228 -31.423 1.00 94.94 88 ARG A N 1
ATOM 678 C CA . ARG A 1 88 ? 18.988 17.469 -32.490 1.00 94.94 88 ARG A CA 1
ATOM 679 C C . ARG A 1 88 ? 19.089 15.981 -32.186 1.00 94.94 88 ARG A C 1
ATOM 681 O O . ARG A 1 88 ? 20.171 15.397 -32.253 1.00 94.94 88 ARG A O 1
ATOM 688 N N . VAL A 1 89 ? 17.950 15.357 -31.915 1.00 94.06 89 VAL A N 1
ATOM 689 C CA . VAL A 1 89 ? 17.846 13.911 -31.715 1.00 94.06 89 VAL A CA 1
ATOM 690 C C . VAL A 1 89 ? 17.351 13.268 -33.005 1.00 94.06 89 VAL A C 1
ATOM 692 O O . VAL A 1 89 ? 16.227 13.515 -33.436 1.00 94.06 89 VAL A O 1
ATOM 695 N N . GLN A 1 90 ? 18.195 12.458 -33.636 1.00 93.75 90 GLN A N 1
ATOM 696 C CA . GLN A 1 90 ? 17.866 11.673 -34.823 1.00 93.75 90 GLN A CA 1
ATOM 697 C C . GLN A 1 90 ? 17.420 10.268 -34.437 1.00 93.75 90 GLN A C 1
ATOM 699 O O . GLN A 1 90 ? 17.948 9.666 -33.500 1.00 93.75 90 GLN A O 1
ATOM 704 N N . PHE A 1 91 ? 16.494 9.722 -35.214 1.00 93.69 91 PHE A N 1
ATOM 705 C CA . PHE A 1 91 ? 15.895 8.420 -34.970 1.00 93.69 91 PHE A CA 1
ATOM 706 C C . PHE A 1 91 ? 16.159 7.477 -36.131 1.00 93.69 91 PHE A C 1
ATOM 708 O O . PHE A 1 91 ? 15.816 7.761 -37.280 1.00 93.69 91 PHE A O 1
ATOM 715 N N . MET A 1 92 ? 16.748 6.328 -35.816 1.00 90.00 92 MET A N 1
ATOM 716 C CA . MET A 1 92 ? 16.993 5.257 -36.772 1.00 90.00 92 MET A CA 1
ATOM 717 C C . MET A 1 92 ? 16.278 3.979 -36.356 1.00 90.00 92 MET A C 1
ATOM 719 O O . MET A 1 92 ? 16.143 3.662 -35.174 1.00 90.00 92 MET A O 1
ATOM 723 N N . ALA A 1 93 ? 15.817 3.251 -37.367 1.00 91.19 93 ALA A N 1
ATOM 724 C CA . ALA A 1 93 ? 15.108 1.996 -37.224 1.00 91.19 93 ALA A CA 1
ATOM 725 C C . ALA A 1 93 ? 15.754 0.950 -38.129 1.00 91.19 93 ALA A C 1
ATOM 727 O O . ALA A 1 93 ? 15.668 1.030 -39.353 1.00 91.19 93 ALA A O 1
ATOM 728 N N . ASP A 1 94 ? 16.365 -0.043 -37.501 1.00 86.06 94 ASP A N 1
ATOM 729 C CA . ASP A 1 94 ? 17.044 -1.159 -38.132 1.00 86.06 94 ASP A CA 1
ATOM 730 C C . ASP A 1 94 ? 16.358 -2.481 -37.766 1.00 86.06 94 ASP A C 1
ATOM 732 O O . ASP A 1 94 ? 15.578 -2.595 -36.813 1.00 86.06 94 ASP A O 1
ATOM 736 N N . LYS A 1 95 ? 16.638 -3.519 -38.553 1.00 87.00 95 LYS A N 1
ATOM 737 C CA . LYS A 1 95 ? 16.051 -4.851 -38.382 1.00 87.00 95 LYS A CA 1
ATOM 738 C C . LYS A 1 95 ? 17.128 -5.913 -38.539 1.00 87.00 95 LYS A C 1
ATOM 740 O O . LYS A 1 95 ? 17.934 -5.855 -39.466 1.00 87.00 95 LYS A O 1
ATOM 745 N N . GLY A 1 96 ? 17.121 -6.901 -37.652 1.00 77.75 96 GLY A N 1
ATOM 746 C CA . GLY A 1 96 ? 17.955 -8.091 -37.765 1.00 77.75 96 GLY A CA 1
ATOM 747 C C . GLY A 1 96 ? 17.597 -8.907 -39.009 1.00 77.75 96 GLY A C 1
ATOM 748 O O . GLY A 1 96 ? 16.468 -8.865 -39.491 1.00 77.75 96 GLY A O 1
ATOM 749 N N . ALA A 1 97 ? 18.547 -9.692 -39.519 1.00 73.19 97 ALA A N 1
ATOM 750 C CA . ALA A 1 97 ? 18.412 -10.391 -40.804 1.00 73.19 97 ALA A CA 1
ATOM 751 C C . ALA A 1 97 ? 17.196 -11.339 -40.910 1.00 73.19 97 ALA A C 1
ATOM 753 O O . ALA A 1 97 ? 16.716 -11.598 -42.010 1.00 73.19 97 ALA A O 1
ATOM 754 N N . SER A 1 98 ? 16.700 -11.868 -39.788 1.00 74.75 98 SER A N 1
ATOM 755 C CA . SER A 1 98 ? 15.515 -12.736 -39.736 1.00 74.75 98 SER A CA 1
ATOM 756 C C . SER A 1 98 ? 14.200 -11.992 -39.486 1.00 74.75 98 SER A C 1
ATOM 758 O O . SER A 1 98 ? 13.138 -12.597 -39.604 1.00 74.75 98 SER A O 1
ATOM 760 N N . MET A 1 99 ? 14.248 -10.700 -39.154 1.00 86.56 99 MET A N 1
ATOM 761 C CA . MET A 1 99 ? 13.081 -9.922 -38.753 1.00 86.56 99 MET A CA 1
ATOM 762 C C . MET A 1 99 ? 12.316 -9.399 -39.972 1.00 86.56 99 MET A C 1
ATOM 764 O O . MET A 1 99 ? 12.834 -8.607 -40.758 1.00 86.56 99 MET A O 1
ATOM 768 N N . GLN A 1 100 ? 11.061 -9.829 -40.119 1.00 85.94 100 GLN A N 1
ATOM 769 C CA . GLN A 1 100 ? 10.238 -9.517 -41.298 1.00 85.94 100 GLN A CA 1
ATOM 770 C C . GLN A 1 100 ? 9.299 -8.324 -41.111 1.00 85.94 100 GLN A C 1
ATOM 772 O O . GLN A 1 100 ? 8.563 -7.980 -42.033 1.00 85.94 100 GLN A O 1
ATOM 777 N N . TRP A 1 101 ? 9.305 -7.683 -39.941 1.00 90.94 101 TRP A N 1
ATOM 778 C CA . TRP A 1 101 ? 8.500 -6.484 -39.716 1.00 90.94 101 TRP A CA 1
ATOM 779 C C . TRP A 1 101 ? 8.904 -5.349 -40.656 1.00 90.94 101 TRP A C 1
ATOM 781 O O . TRP A 1 101 ? 10.050 -5.258 -41.087 1.00 90.94 101 TRP A O 1
ATOM 791 N N . ASP A 1 102 ? 7.973 -4.456 -40.964 1.00 91.00 102 ASP A N 1
ATOM 792 C CA . ASP A 1 102 ? 8.283 -3.117 -41.450 1.00 91.00 102 ASP A CA 1
ATOM 793 C C . ASP A 1 102 ? 8.354 -2.190 -40.235 1.00 91.00 102 ASP A C 1
ATOM 795 O O . ASP A 1 102 ? 7.347 -1.977 -39.562 1.00 91.00 102 ASP A O 1
ATOM 799 N N . PHE A 1 103 ? 9.557 -1.722 -39.906 1.00 92.75 103 PHE A N 1
ATOM 800 C CA . PHE A 1 103 ? 9.834 -0.928 -38.712 1.00 92.75 103 PHE A CA 1
ATOM 801 C C . PHE A 1 103 ? 10.502 0.374 -39.130 1.00 92.75 103 PHE A C 1
ATOM 803 O O . PHE A 1 103 ? 11.522 0.346 -39.821 1.00 92.75 103 PHE A O 1
ATOM 810 N N . LYS A 1 104 ? 9.907 1.503 -38.740 1.00 93.62 104 LYS A N 1
ATOM 811 C CA . LYS A 1 104 ? 10.379 2.840 -39.109 1.00 93.62 104 LYS A CA 1
ATOM 812 C C . LYS A 1 104 ? 9.995 3.881 -38.058 1.00 93.62 104 LYS A C 1
ATOM 814 O O . LYS A 1 104 ? 8.944 3.737 -37.428 1.00 93.62 104 LYS A O 1
ATOM 819 N N . PRO A 1 105 ? 10.794 4.942 -37.880 1.00 93.62 105 PRO A N 1
ATOM 820 C CA . PRO A 1 105 ? 10.379 6.072 -37.067 1.00 93.62 105 PRO A CA 1
ATOM 821 C C . PRO A 1 105 ? 9.253 6.840 -37.774 1.00 93.62 105 PRO A C 1
ATOM 823 O O . PRO A 1 105 ? 9.242 6.950 -39.003 1.00 93.62 105 PRO A O 1
ATOM 826 N N . LEU A 1 106 ? 8.306 7.380 -37.006 1.00 91.38 106 LEU A N 1
ATOM 827 C CA . LEU A 1 106 ? 7.288 8.291 -37.535 1.00 91.38 106 LEU A CA 1
ATOM 828 C C . LEU A 1 106 ? 7.870 9.700 -37.726 1.00 91.38 106 LEU A C 1
ATOM 830 O O . LEU A 1 106 ? 7.567 10.372 -38.710 1.00 91.38 106 LEU A O 1
ATOM 834 N N . GLN A 1 107 ? 8.746 10.115 -36.809 1.00 91.12 107 GLN A N 1
ATOM 835 C CA . GLN A 1 107 ? 9.555 11.327 -36.897 1.00 91.12 107 GLN A CA 1
ATOM 836 C C . GLN A 1 107 ? 11.032 10.944 -37.034 1.00 91.12 107 GLN A C 1
ATOM 838 O O . GLN A 1 107 ? 11.566 10.284 -36.151 1.00 91.12 107 GLN A O 1
ATOM 843 N N . SER A 1 108 ? 11.709 11.358 -38.108 1.00 89.38 108 SER A N 1
ATOM 844 C CA . SER A 1 108 ? 13.136 11.040 -38.309 1.00 89.38 108 SER A CA 1
ATOM 845 C C . SER A 1 108 ? 14.073 11.854 -37.412 1.00 89.38 108 SER A C 1
ATOM 847 O O . SER A 1 108 ? 15.191 11.423 -37.140 1.00 89.38 108 SER A O 1
ATOM 849 N N . GLU A 1 109 ? 13.634 13.028 -36.957 1.00 93.69 109 GLU A N 1
ATOM 850 C CA . GLU A 1 109 ? 14.382 13.883 -36.039 1.00 93.69 109 GLU A CA 1
ATOM 851 C C . GLU A 1 109 ? 13.453 14.796 -35.233 1.00 93.69 109 GLU A C 1
ATOM 853 O O . GLU A 1 109 ? 12.362 15.149 -35.688 1.00 93.69 109 GLU A O 1
ATOM 858 N N . VAL A 1 110 ? 13.903 15.184 -34.041 1.00 93.81 110 VAL A N 1
ATOM 859 C CA . VAL A 1 110 ? 13.280 16.210 -33.193 1.00 93.81 110 VAL A CA 1
ATOM 860 C C . VAL A 1 110 ? 14.354 17.100 -32.578 1.00 93.81 110 VAL A C 1
ATOM 862 O O . VAL A 1 110 ? 15.492 16.673 -32.384 1.00 93.81 110 VAL A O 1
ATOM 865 N N . TYR A 1 111 ? 13.982 18.335 -32.256 1.00 93.75 111 TYR A N 1
ATOM 866 C CA . TYR A 1 111 ? 14.842 19.290 -31.567 1.00 93.75 111 TYR A CA 1
ATOM 867 C C . TYR A 1 111 ? 14.321 19.491 -30.149 1.00 93.75 111 TYR A C 1
ATOM 869 O O . TYR A 1 111 ? 13.141 19.793 -29.973 1.00 93.75 111 TYR A O 1
ATOM 877 N N . VAL A 1 112 ? 15.180 19.281 -29.155 1.00 92.25 112 VAL A N 1
ATOM 878 C CA . VAL A 1 112 ? 14.808 19.278 -27.736 1.00 92.25 112 VAL A CA 1
ATOM 879 C C . VAL A 1 112 ? 15.866 20.040 -26.951 1.00 92.25 112 VAL A C 1
ATOM 881 O O . VAL A 1 112 ? 17.064 19.889 -27.200 1.00 92.25 112 VAL A O 1
ATOM 884 N N . HIS A 1 113 ? 15.429 20.867 -26.009 1.00 91.75 113 HIS A N 1
ATOM 885 C CA . HIS A 1 113 ? 16.335 21.529 -25.078 1.00 91.75 113 HIS A CA 1
ATOM 886 C C . HIS A 1 113 ? 16.669 20.609 -23.893 1.00 91.75 113 HIS A C 1
ATOM 888 O O . HIS A 1 113 ? 15.795 19.866 -23.439 1.00 91.75 113 HIS A O 1
ATOM 894 N N . PRO A 1 114 ? 17.888 20.654 -23.332 1.00 90.81 114 PRO A N 1
ATOM 895 C CA . PRO A 1 114 ? 18.163 20.014 -22.047 1.00 90.81 114 PRO A CA 1
ATOM 896 C C . PRO A 1 114 ? 17.167 20.490 -20.970 1.00 90.81 114 PRO A C 1
ATOM 898 O O . PRO A 1 114 ? 16.859 21.681 -20.871 1.00 90.81 114 PRO A O 1
ATOM 901 N N . GLY A 1 115 ? 16.612 19.550 -20.203 1.00 85.44 115 GLY A N 1
ATOM 902 C CA . GLY A 1 115 ? 15.519 19.765 -19.246 1.00 85.44 115 GLY A CA 1
ATOM 903 C C . GLY A 1 115 ? 14.104 19.699 -19.838 1.00 85.44 115 GLY A C 1
ATOM 904 O O . GLY A 1 115 ? 13.131 19.729 -19.087 1.00 85.44 115 GLY A O 1
ATOM 905 N N . GLU A 1 116 ? 13.955 19.585 -21.162 1.00 86.06 116 GLU A N 1
ATOM 906 C CA . GLU A 1 116 ? 12.663 19.420 -21.837 1.00 86.06 116 GLU A CA 1
ATOM 907 C C . GLU A 1 116 ? 12.361 17.938 -22.111 1.00 86.06 116 GLU A C 1
ATOM 909 O O . GLU A 1 116 ? 13.237 17.150 -22.475 1.00 86.06 116 GLU A O 1
ATOM 914 N N . THR A 1 117 ? 11.098 17.546 -21.933 1.00 88.19 117 THR A N 1
ATOM 915 C CA . THR A 1 117 ? 10.631 16.180 -22.208 1.00 88.19 117 THR A CA 1
ATOM 916 C C . THR A 1 117 ? 10.090 16.075 -23.634 1.00 88.19 117 THR A C 1
ATOM 918 O O . THR A 1 117 ? 9.440 16.993 -24.133 1.00 88.19 117 THR A O 1
ATOM 921 N N . ALA A 1 118 ? 10.329 14.943 -24.295 1.00 89.00 118 ALA A N 1
ATOM 922 C CA . ALA A 1 118 ? 9.906 14.693 -25.668 1.00 89.00 118 ALA A CA 1
ATOM 923 C C . ALA A 1 118 ? 9.287 13.298 -25.827 1.00 89.00 118 ALA A C 1
ATOM 925 O O . ALA A 1 118 ? 9.775 12.308 -25.277 1.00 89.00 118 ALA A O 1
ATOM 926 N N . LEU A 1 119 ? 8.213 13.227 -26.618 1.00 90.19 119 LEU A N 1
ATOM 927 C CA . LEU A 1 119 ? 7.514 11.995 -26.981 1.00 90.19 119 LEU A CA 1
ATOM 928 C C . LEU A 1 119 ? 7.585 11.792 -28.495 1.00 90.19 119 LEU A C 1
ATOM 930 O O . LEU A 1 119 ? 7.159 12.657 -29.262 1.00 90.19 119 LEU A O 1
ATOM 934 N N . VAL A 1 120 ? 8.087 10.635 -28.920 1.00 91.31 120 VAL A N 1
ATOM 935 C CA . VAL A 1 120 ? 8.188 10.250 -30.336 1.00 91.31 120 VAL A CA 1
ATOM 936 C C . VAL A 1 120 ? 7.605 8.863 -30.559 1.00 91.31 120 VAL A C 1
ATOM 938 O O . VAL A 1 120 ? 7.476 8.082 -29.617 1.00 91.31 120 VAL A O 1
ATOM 941 N N . PHE A 1 121 ? 7.249 8.549 -31.802 1.00 91.19 121 PHE A N 1
ATOM 942 C CA . PHE A 1 121 ? 6.616 7.278 -32.142 1.00 91.19 121 PHE A CA 1
ATOM 943 C C . PHE A 1 121 ? 7.402 6.541 -33.223 1.00 91.19 121 PHE A C 1
ATOM 945 O O . PHE A 1 121 ? 7.909 7.138 -34.174 1.00 91.19 121 PHE A O 1
ATOM 952 N N . TYR A 1 122 ? 7.457 5.220 -33.095 1.00 91.81 122 TYR A N 1
ATOM 953 C CA . TYR A 1 122 ? 7.879 4.318 -34.159 1.00 91.81 122 TYR A CA 1
ATOM 954 C C . TYR A 1 122 ? 6.694 3.487 -34.616 1.00 91.81 122 TYR A C 1
ATOM 956 O O . TYR A 1 122 ? 5.900 3.047 -33.798 1.00 91.81 122 TYR A O 1
ATOM 964 N N . THR A 1 123 ? 6.605 3.202 -35.906 1.00 92.19 123 THR A N 1
ATOM 965 C CA . THR A 1 123 ? 5.585 2.301 -36.436 1.00 92.19 123 THR A CA 1
ATOM 966 C C . THR A 1 123 ? 6.214 0.945 -36.722 1.00 92.19 123 THR A C 1
ATOM 968 O O . THR A 1 123 ? 7.226 0.859 -37.424 1.00 92.19 123 THR A O 1
ATOM 971 N N . ALA A 1 124 ? 5.588 -0.116 -36.214 1.00 92.69 124 ALA A N 1
ATOM 972 C CA . ALA A 1 124 ? 5.936 -1.500 -36.503 1.00 92.69 124 ALA A CA 1
ATOM 973 C C . ALA A 1 124 ? 4.744 -2.210 -37.155 1.00 92.69 124 ALA A C 1
ATOM 975 O O . ALA A 1 124 ? 3.622 -2.147 -36.655 1.00 92.69 124 ALA A O 1
ATOM 976 N N . LYS A 1 125 ? 4.979 -2.892 -38.278 1.00 93.31 125 LYS A N 1
ATOM 977 C CA . LYS A 1 125 ? 3.958 -3.665 -38.993 1.00 93.31 125 LYS A CA 1
ATOM 978 C C . LYS A 1 125 ? 4.454 -5.066 -39.299 1.00 93.31 125 LYS A C 1
ATOM 980 O O . LYS A 1 125 ? 5.553 -5.221 -39.821 1.00 93.31 125 LYS A O 1
ATOM 985 N N . ASN A 1 126 ? 3.622 -6.077 -39.072 1.00 94.25 126 ASN A N 1
ATOM 986 C CA . ASN A 1 126 ? 3.900 -7.440 -39.513 1.00 94.25 126 ASN A CA 1
ATOM 987 C C . ASN A 1 126 ? 3.236 -7.710 -40.881 1.00 94.25 126 ASN A C 1
ATOM 989 O O . ASN A 1 126 ? 2.021 -7.890 -40.941 1.00 94.25 126 ASN A O 1
ATOM 993 N N . PRO A 1 127 ? 3.989 -7.753 -41.997 1.00 91.25 127 PRO A N 1
ATOM 994 C CA . PRO A 1 127 ? 3.424 -8.017 -43.322 1.00 91.25 127 PRO A CA 1
ATOM 995 C C . PRO A 1 127 ? 3.143 -9.506 -43.592 1.00 91.25 127 PRO A C 1
ATOM 997 O O . PRO A 1 127 ? 2.653 -9.841 -44.668 1.00 91.25 127 PRO A O 1
ATOM 1000 N N . THR A 1 128 ? 3.495 -10.404 -42.671 1.00 90.00 128 THR A N 1
ATOM 1001 C CA . THR A 1 128 ? 3.441 -11.855 -42.888 1.00 90.00 128 THR A CA 1
ATOM 1002 C C . THR A 1 128 ? 2.088 -12.457 -42.505 1.00 90.00 128 THR A C 1
ATOM 1004 O O . THR A 1 128 ? 1.232 -11.793 -41.925 1.00 90.00 128 THR A O 1
ATOM 1007 N N . ASP A 1 129 ? 1.896 -13.737 -42.828 1.00 88.94 129 ASP A N 1
ATOM 1008 C CA . ASP A 1 129 ? 0.704 -14.532 -42.516 1.00 88.94 129 ASP A CA 1
ATOM 1009 C C . ASP A 1 129 ? 0.774 -15.231 -41.143 1.00 88.94 129 ASP A C 1
ATOM 1011 O O . ASP A 1 129 ? -0.139 -15.973 -40.769 1.00 88.94 129 ASP A O 1
ATOM 1015 N N . LYS A 1 130 ? 1.849 -15.006 -40.374 1.00 84.94 130 LYS A N 1
ATOM 1016 C CA . LYS A 1 130 ? 2.087 -15.629 -39.064 1.00 84.94 130 LYS A CA 1
ATOM 1017 C C . LYS A 1 130 ? 2.409 -14.576 -38.008 1.00 84.94 130 LYS A C 1
ATOM 1019 O O . LYS A 1 130 ? 2.978 -13.539 -38.340 1.00 84.94 130 LYS A O 1
ATOM 1024 N N . PRO A 1 131 ? 2.069 -14.820 -36.734 1.00 85.06 131 PRO A N 1
ATOM 1025 C CA . PRO A 1 131 ? 2.537 -13.954 -35.669 1.00 85.06 131 PRO A CA 1
ATOM 1026 C C . PRO A 1 131 ? 4.058 -14.043 -35.550 1.00 85.06 131 PRO A C 1
ATOM 1028 O O . PRO A 1 131 ? 4.631 -15.129 -35.659 1.00 85.06 131 PRO A O 1
ATOM 1031 N N . ILE A 1 132 ? 4.696 -12.898 -35.335 1.00 87.31 132 ILE A N 1
ATOM 1032 C CA . ILE A 1 132 ? 6.139 -12.787 -35.110 1.00 87.31 132 ILE A CA 1
ATOM 1033 C C . ILE A 1 132 ? 6.330 -12.091 -33.768 1.00 87.31 132 ILE A C 1
ATOM 1035 O O . ILE A 1 132 ? 5.616 -11.129 -33.474 1.00 87.31 132 ILE A O 1
ATOM 1039 N N . ILE A 1 133 ? 7.276 -12.589 -32.972 1.00 86.44 133 ILE A N 1
ATOM 1040 C CA . ILE A 1 133 ? 7.669 -11.971 -31.708 1.00 86.44 133 ILE A CA 1
ATOM 1041 C C . ILE A 1 133 ? 8.981 -11.230 -31.933 1.00 86.44 133 ILE A C 1
ATOM 1043 O O . ILE A 1 133 ? 9.987 -11.831 -32.311 1.00 86.44 133 ILE A O 1
ATOM 1047 N N . GLY A 1 134 ? 8.950 -9.921 -31.722 1.00 86.00 134 GLY A N 1
ATOM 1048 C CA . GLY A 1 134 ? 10.105 -9.048 -31.828 1.00 86.00 134 GLY A CA 1
ATOM 1049 C C . GLY A 1 134 ? 10.602 -8.618 -30.457 1.00 86.00 134 GLY A C 1
ATOM 1050 O O . GLY A 1 134 ? 9.804 -8.238 -29.606 1.00 86.00 134 GLY A O 1
ATOM 1051 N N . ILE A 1 135 ? 11.917 -8.606 -30.268 1.00 84.56 135 ILE A N 1
ATOM 1052 C CA . ILE A 1 135 ? 12.571 -7.886 -29.170 1.00 84.56 135 ILE A CA 1
ATOM 1053 C C . ILE A 1 135 ? 13.458 -6.794 -29.759 1.00 84.56 135 ILE A C 1
ATOM 1055 O O . ILE A 1 135 ? 14.104 -7.005 -30.788 1.00 84.56 135 ILE A O 1
ATOM 1059 N N . SER A 1 136 ? 13.489 -5.618 -29.138 1.00 83.62 136 SER A N 1
ATOM 1060 C CA . SER A 1 136 ? 14.331 -4.514 -29.592 1.00 83.62 136 SER A CA 1
ATOM 1061 C C . SER A 1 136 ? 15.490 -4.250 -28.639 1.00 83.62 136 SER A C 1
ATOM 1063 O O . SER A 1 136 ? 15.360 -4.339 -27.415 1.00 83.62 136 SER A O 1
ATOM 1065 N N . SER A 1 137 ? 16.631 -3.892 -29.222 1.00 78.69 137 SER A N 1
ATOM 1066 C CA . SER A 1 137 ? 17.736 -3.244 -28.523 1.00 78.69 137 SER A CA 1
ATOM 1067 C C . SER A 1 137 ? 17.933 -1.843 -29.081 1.00 78.69 137 SER A C 1
ATOM 1069 O O . SER A 1 137 ? 17.526 -1.548 -30.207 1.00 78.69 137 SER A O 1
ATOM 1071 N N . TYR A 1 138 ? 18.602 -0.989 -28.316 1.00 83.38 138 TYR A N 1
ATOM 1072 C CA . TYR A 1 138 ? 18.923 0.357 -28.759 1.00 83.38 138 TYR A CA 1
ATOM 1073 C C . TYR A 1 138 ? 20.387 0.687 -28.565 1.00 83.38 138 TYR A C 1
ATOM 1075 O O . TYR A 1 138 ? 21.068 0.102 -27.724 1.00 83.38 138 TYR A O 1
ATOM 1083 N N . GLN A 1 139 ? 20.827 1.692 -29.307 1.00 78.25 139 GLN A N 1
ATOM 1084 C CA . GLN A 1 139 ? 22.125 2.310 -29.141 1.00 78.25 139 GLN A CA 1
ATOM 1085 C C . GLN A 1 139 ? 21.984 3.827 -29.247 1.00 78.25 139 GLN A C 1
ATOM 1087 O O . GLN A 1 139 ? 21.202 4.331 -30.055 1.00 78.25 139 GLN A O 1
ATOM 1092 N N . LEU A 1 140 ? 22.744 4.541 -28.417 1.00 82.50 140 LEU A N 1
ATOM 1093 C CA . LEU A 1 140 ? 22.887 5.988 -28.500 1.00 82.50 140 LEU A CA 1
ATOM 1094 C C . LEU A 1 140 ? 24.296 6.340 -28.987 1.00 82.50 140 LEU A C 1
ATOM 1096 O O . LEU A 1 140 ? 25.271 5.702 -28.585 1.00 82.50 140 LEU A O 1
ATOM 1100 N N . SER A 1 141 ? 24.400 7.336 -29.861 1.00 77.81 141 SER A N 1
ATOM 1101 C CA . SER A 1 141 ? 25.671 7.868 -30.351 1.00 77.81 141 SER A CA 1
ATOM 1102 C C . SER A 1 141 ? 25.609 9.398 -30.400 1.00 77.81 141 SER A C 1
ATOM 1104 O O . SER A 1 141 ? 24.600 9.920 -30.870 1.00 77.81 141 SER A O 1
ATOM 1106 N N . PRO A 1 142 ? 26.643 10.132 -29.959 1.00 82.06 142 PRO A N 1
ATOM 1107 C CA . PRO A 1 142 ? 27.876 9.661 -29.317 1.00 82.06 142 PRO A CA 1
ATOM 1108 C C . PRO A 1 142 ? 27.620 9.061 -27.920 1.00 82.06 142 PRO A C 1
ATOM 1110 O O . PRO A 1 142 ? 26.560 9.266 -27.330 1.00 82.06 142 PRO A O 1
ATOM 1113 N N . PHE A 1 143 ? 28.556 8.251 -27.417 1.00 72.00 143 PHE A N 1
ATOM 1114 C CA . PHE A 1 143 ? 28.356 7.489 -26.175 1.00 72.00 143 PHE A CA 1
ATOM 1115 C C . PHE A 1 143 ? 28.330 8.399 -24.940 1.00 72.00 143 PHE A C 1
ATOM 1117 O O . PHE A 1 143 ? 27.588 8.148 -23.999 1.00 72.00 143 PHE A O 1
ATOM 1124 N N . GLU A 1 144 ? 29.073 9.498 -24.984 1.00 78.38 144 GLU A N 1
ATOM 1125 C CA . GLU A 1 144 ? 29.144 10.534 -23.958 1.00 78.38 144 GLU A CA 1
ATOM 1126 C C . GLU A 1 144 ? 27.764 11.158 -23.695 1.00 78.38 144 GLU A C 1
ATOM 1128 O O . GLU A 1 144 ? 27.416 11.460 -22.556 1.00 78.38 144 GLU A O 1
ATOM 1133 N N . ALA A 1 145 ? 26.921 11.262 -24.728 1.00 80.00 145 ALA A N 1
ATOM 1134 C CA . ALA A 1 145 ? 25.560 11.761 -24.580 1.00 80.00 145 ALA A CA 1
ATOM 1135 C C . ALA A 1 145 ? 24.618 10.773 -23.873 1.00 80.00 145 ALA A C 1
ATOM 1137 O O . ALA A 1 145 ? 23.576 11.178 -23.358 1.00 80.00 145 ALA A O 1
ATOM 1138 N N . ALA A 1 146 ? 24.974 9.486 -23.817 1.00 75.69 146 ALA A N 1
ATOM 1139 C CA . ALA A 1 146 ? 24.138 8.457 -23.205 1.00 75.69 146 ALA A CA 1
ATOM 1140 C C . ALA A 1 146 ? 24.008 8.615 -21.690 1.00 75.69 146 ALA A C 1
ATOM 1142 O O . ALA A 1 146 ? 23.011 8.167 -21.133 1.00 75.69 146 ALA A O 1
ATOM 1143 N N . TYR A 1 147 ? 24.963 9.285 -21.041 1.00 80.06 147 TYR A N 1
ATOM 1144 C CA . TYR A 1 147 ? 24.919 9.544 -19.600 1.00 80.06 147 TYR A CA 1
ATOM 1145 C C . TYR A 1 147 ? 23.798 10.488 -19.181 1.00 80.06 147 TYR A C 1
ATOM 1147 O O . TYR A 1 147 ? 23.272 10.365 -18.081 1.00 80.06 147 TYR A O 1
ATOM 1155 N N . TYR A 1 148 ? 23.419 11.399 -20.070 1.00 85.00 148 TYR A N 1
ATOM 1156 C CA . TYR A 1 148 ? 22.428 12.438 -19.801 1.00 85.00 148 TYR A CA 1
ATOM 1157 C C . TYR A 1 148 ? 21.086 12.154 -20.482 1.00 85.00 148 TYR A C 1
ATOM 1159 O O . TYR A 1 148 ? 20.101 12.849 -20.238 1.00 85.00 148 TYR A O 1
ATOM 1167 N N . PHE A 1 149 ? 21.035 11.155 -21.366 1.00 85.00 149 PHE A N 1
ATOM 1168 C CA . PHE A 1 149 ? 19.833 10.791 -22.101 1.00 85.00 149 PHE A CA 1
ATOM 1169 C C . PHE A 1 149 ? 18.995 9.797 -21.293 1.00 85.00 149 PHE A C 1
ATOM 1171 O O . PHE A 1 149 ? 19.297 8.602 -21.231 1.00 85.00 149 PHE A O 1
ATOM 1178 N N . ASN A 1 150 ? 17.897 10.280 -20.720 1.00 83.25 150 ASN A N 1
ATOM 1179 C CA . ASN A 1 150 ? 17.046 9.503 -19.831 1.00 83.25 150 ASN A CA 1
ATOM 1180 C C . ASN A 1 150 ? 15.758 9.078 -20.538 1.00 83.25 150 ASN A C 1
ATOM 1182 O O . ASN A 1 150 ? 14.941 9.903 -20.954 1.00 83.25 150 ASN A O 1
ATOM 1186 N N . LYS A 1 151 ? 15.561 7.763 -20.671 1.00 79.94 151 LYS A N 1
ATOM 1187 C CA . LYS A 1 151 ? 14.359 7.170 -21.269 1.00 79.94 151 LYS A CA 1
ATOM 1188 C C . LYS A 1 151 ? 13.345 6.849 -20.180 1.00 79.94 151 LYS A C 1
ATOM 1190 O O . LYS A 1 151 ? 13.546 5.916 -19.412 1.00 79.94 151 LYS A O 1
ATOM 1195 N N . ILE A 1 152 ? 12.249 7.599 -20.147 1.00 70.81 152 ILE A N 1
ATOM 1196 C CA . ILE A 1 152 ? 11.167 7.414 -19.175 1.00 70.81 152 ILE A CA 1
ATOM 1197 C C . ILE A 1 152 ? 10.291 6.209 -19.563 1.00 70.81 152 ILE A C 1
ATOM 1199 O O . ILE A 1 152 ? 9.862 5.460 -18.692 1.00 70.81 152 ILE A O 1
ATOM 1203 N N . GLN A 1 153 ? 10.037 5.997 -20.861 1.00 55.22 153 GLN A N 1
ATOM 1204 C CA . GLN A 1 153 ? 9.243 4.866 -21.362 1.00 55.22 153 GLN A CA 1
ATOM 1205 C C . GLN A 1 153 ? 9.823 4.341 -22.688 1.00 55.22 153 GLN A C 1
ATOM 1207 O O . GLN A 1 153 ? 10.060 5.122 -23.614 1.00 55.22 153 GLN A O 1
ATOM 1212 N N . CYS A 1 154 ? 10.079 3.029 -22.772 1.00 68.94 154 CYS A N 1
ATOM 1213 C CA . CYS A 1 154 ? 10.753 2.357 -23.895 1.00 68.94 154 CYS A CA 1
ATOM 1214 C C . CYS A 1 154 ? 10.128 0.971 -24.113 1.00 68.94 154 CYS A C 1
ATOM 1216 O O . CYS A 1 154 ? 10.015 0.215 -23.158 1.00 68.94 154 CYS A O 1
ATOM 1218 N N . PHE A 1 155 ? 9.816 0.588 -25.354 1.00 72.06 155 PHE A N 1
ATOM 1219 C CA . PHE A 1 155 ? 9.364 -0.771 -25.731 1.00 72.06 155 PHE A CA 1
ATOM 1220 C C . PHE A 1 155 ? 10.510 -1.811 -25.753 1.00 72.06 155 PHE A C 1
ATOM 1222 O O . PHE A 1 155 ? 10.476 -2.814 -26.465 1.00 72.06 155 PHE A O 1
ATOM 1229 N N . CYS A 1 156 ? 11.596 -1.508 -25.058 1.00 62.00 156 CYS A N 1
ATOM 1230 C CA . CYS A 1 156 ? 12.919 -2.069 -25.272 1.00 62.00 156 CYS A CA 1
ATOM 1231 C C . CYS A 1 156 ? 13.140 -3.184 -24.273 1.00 62.00 156 CYS A C 1
ATOM 1233 O O . CYS A 1 156 ? 12.847 -2.999 -23.098 1.00 62.00 156 CYS A O 1
ATOM 1235 N N . PHE A 1 157 ? 13.665 -4.318 -24.735 1.00 59.78 157 PHE A N 1
ATOM 1236 C CA . PHE A 1 157 ? 13.791 -5.544 -23.936 1.00 59.78 157 PHE A CA 1
ATOM 1237 C C . PHE A 1 157 ? 12.464 -6.210 -23.524 1.00 59.78 157 PHE A C 1
ATOM 1239 O O . PHE A 1 157 ? 12.486 -7.187 -22.779 1.00 59.78 157 PHE A O 1
ATOM 1246 N N . GLU A 1 158 ? 11.333 -5.750 -24.063 1.00 69.62 158 GLU A N 1
ATOM 1247 C CA . GLU A 1 158 ? 10.034 -6.414 -23.945 1.00 69.62 158 GLU A CA 1
ATOM 1248 C C . GLU A 1 158 ? 9.703 -7.187 -25.227 1.00 69.62 158 GLU A C 1
ATOM 1250 O O . GLU A 1 158 ? 9.985 -6.732 -26.339 1.00 69.62 158 GLU A O 1
ATOM 1255 N N . GLU A 1 159 ? 9.094 -8.364 -25.079 1.00 80.44 159 GLU A N 1
ATOM 1256 C CA . GLU A 1 159 ? 8.616 -9.150 -26.215 1.00 80.44 159 GLU A CA 1
ATOM 1257 C C . GLU A 1 159 ? 7.348 -8.519 -26.797 1.00 80.44 159 GLU A C 1
ATOM 1259 O O . GLU A 1 159 ? 6.303 -8.459 -26.154 1.00 80.44 159 GLU A O 1
ATOM 1264 N N . GLN A 1 160 ? 7.436 -8.070 -28.045 1.00 83.56 160 GLN A N 1
ATOM 1265 C CA . GLN A 1 160 ? 6.323 -7.493 -28.787 1.00 83.56 160 GLN A CA 1
ATOM 1266 C C . GLN A 1 160 ? 5.773 -8.542 -29.756 1.00 83.56 160 GLN A C 1
ATOM 1268 O O . GLN A 1 160 ? 6.494 -9.029 -30.628 1.00 83.56 160 GLN A O 1
ATOM 1273 N N . ILE A 1 161 ? 4.497 -8.902 -29.622 1.00 87.81 161 ILE A N 1
ATOM 1274 C CA . ILE A 1 161 ? 3.841 -9.883 -30.496 1.00 87.81 161 ILE A CA 1
ATOM 1275 C C . ILE A 1 161 ? 2.965 -9.134 -31.494 1.00 87.81 161 ILE A C 1
ATOM 1277 O O . ILE A 1 161 ? 1.999 -8.494 -31.093 1.00 87.81 161 ILE A O 1
ATOM 1281 N N . LEU A 1 162 ? 3.265 -9.254 -32.790 1.00 88.19 162 LEU A N 1
ATOM 1282 C CA . LEU A 1 162 ? 2.409 -8.713 -33.850 1.00 88.19 162 LEU A CA 1
ATOM 1283 C C . LEU A 1 162 ? 1.755 -9.832 -34.645 1.00 88.19 162 LEU A C 1
ATOM 1285 O O . LEU A 1 162 ? 2.435 -10.672 -35.245 1.00 88.19 162 LEU A O 1
ATOM 1289 N N . SER A 1 163 ? 0.427 -9.810 -34.686 1.00 90.00 163 SER A N 1
ATOM 1290 C CA . SER A 1 163 ? -0.402 -10.707 -35.484 1.00 90.00 163 SER A CA 1
ATOM 1291 C C . SER A 1 163 ? -0.223 -10.444 -36.986 1.00 90.00 163 SER A C 1
ATOM 1293 O O . SER A 1 163 ? 0.282 -9.393 -37.387 1.00 90.00 163 SER A O 1
ATOM 1295 N N . PRO A 1 164 ? -0.652 -11.376 -37.853 1.00 92.56 164 PRO A N 1
ATOM 1296 C CA . PRO A 1 164 ? -0.611 -11.179 -39.300 1.00 92.56 164 PRO A CA 1
ATOM 1297 C C . PRO A 1 164 ? -1.307 -9.883 -39.740 1.00 92.56 164 PRO A C 1
ATOM 1299 O O . PRO A 1 164 ? -2.477 -9.666 -39.422 1.00 92.56 164 PRO A O 1
ATOM 1302 N N . GLY A 1 165 ? -0.598 -9.024 -40.473 1.00 89.56 165 GLY A N 1
ATOM 1303 C CA . GLY A 1 165 ? -1.113 -7.744 -40.973 1.00 89.56 165 GLY A CA 1
ATOM 1304 C C . GLY A 1 165 ? -1.272 -6.638 -39.922 1.00 89.56 165 GLY A C 1
ATOM 1305 O O . GLY A 1 165 ? -1.668 -5.529 -40.286 1.00 89.56 165 GLY A O 1
ATOM 1306 N N . GLU A 1 166 ? -0.971 -6.911 -38.651 1.00 89.19 166 GLU A N 1
ATOM 1307 C CA . GLU A 1 166 ? -1.110 -5.957 -37.551 1.00 89.19 166 GLU A CA 1
ATOM 1308 C C . GLU A 1 166 ? -0.059 -4.846 -37.643 1.00 89.19 166 GLU A C 1
ATOM 1310 O O . GLU A 1 166 ? 1.100 -5.087 -37.996 1.00 89.19 166 GLU A O 1
ATOM 1315 N N . GLN A 1 167 ? -0.485 -3.621 -37.341 1.00 92.31 167 GLN A N 1
ATOM 1316 C CA . GLN A 1 167 ? 0.354 -2.430 -37.300 1.00 92.31 167 GLN A CA 1
ATOM 1317 C C . GLN A 1 167 ? 0.107 -1.704 -35.980 1.00 92.31 167 GLN A C 1
ATOM 1319 O O . GLN A 1 167 ? -1.045 -1.445 -35.634 1.00 92.31 167 GLN A O 1
ATOM 1324 N N . VAL A 1 168 ? 1.186 -1.367 -35.278 1.00 90.62 168 VAL A N 1
ATOM 1325 C CA . VAL A 1 168 ? 1.153 -0.664 -33.992 1.00 90.62 168 VAL A CA 1
ATOM 1326 C C . VAL A 1 168 ? 2.119 0.513 -34.000 1.00 90.62 168 VAL A C 1
ATOM 1328 O O . VAL A 1 168 ? 3.150 0.479 -34.680 1.00 90.62 168 VAL A O 1
ATOM 1331 N N . ASP A 1 169 ? 1.788 1.527 -33.207 1.00 90.50 169 ASP A N 1
ATOM 1332 C CA . ASP A 1 169 ? 2.670 2.653 -32.929 1.00 90.50 169 ASP A CA 1
ATOM 1333 C C . ASP A 1 169 ? 3.267 2.493 -31.525 1.00 90.50 169 ASP A C 1
ATOM 1335 O O . ASP A 1 169 ? 2.554 2.350 -30.533 1.00 90.50 169 ASP A O 1
ATOM 1339 N N . LEU A 1 170 ? 4.595 2.488 -31.460 1.00 90.25 170 LEU A N 1
ATOM 1340 C CA . LEU A 1 170 ? 5.407 2.257 -30.276 1.00 90.25 170 LEU A CA 1
ATOM 1341 C C . LEU A 1 170 ? 5.948 3.605 -29.765 1.00 90.25 170 LEU A C 1
ATOM 1343 O O . LEU A 1 170 ? 6.813 4.196 -30.426 1.00 90.25 170 LEU A O 1
ATOM 1347 N N . PRO A 1 171 ? 5.449 4.123 -28.627 1.00 90.00 171 PRO A N 1
ATOM 1348 C CA . PRO A 1 171 ? 5.912 5.387 -28.069 1.00 90.00 171 PRO A CA 1
ATOM 1349 C C . PRO A 1 171 ? 7.298 5.257 -27.422 1.00 90.00 171 PRO A C 1
ATOM 1351 O O . PRO A 1 171 ? 7.619 4.251 -26.789 1.00 90.00 171 PRO A O 1
ATOM 1354 N N . VAL A 1 172 ? 8.100 6.316 -27.531 1.00 88.31 172 VAL A N 1
ATOM 1355 C CA . VAL A 1 172 ? 9.345 6.517 -26.779 1.00 88.31 172 VAL A CA 1
ATOM 1356 C C . VAL A 1 172 ? 9.268 7.877 -26.103 1.00 88.31 172 VAL A C 1
ATOM 1358 O O . VAL A 1 172 ? 9.209 8.905 -26.781 1.00 88.31 172 VAL A O 1
ATOM 1361 N N . PHE A 1 173 ? 9.280 7.877 -24.771 1.00 88.88 173 PHE A N 1
ATOM 1362 C CA . PHE A 1 173 ? 9.249 9.091 -23.959 1.00 88.88 173 PHE A CA 1
ATOM 1363 C C . PHE A 1 173 ? 10.598 9.285 -23.269 1.00 88.88 173 PHE A C 1
ATOM 1365 O O . PHE A 1 173 ? 11.079 8.376 -22.587 1.00 88.88 173 PHE A O 1
ATOM 1372 N N . PHE A 1 174 ? 11.231 10.440 -23.467 1.00 90.25 174 PHE A N 1
ATOM 1373 C CA . PHE A 1 174 ? 12.581 10.712 -22.971 1.00 90.25 174 PHE A CA 1
ATOM 1374 C C . PHE A 1 174 ? 12.791 12.193 -22.627 1.00 90.25 174 PHE A C 1
ATOM 1376 O O . PHE A 1 174 ? 11.995 13.050 -23.009 1.00 90.25 174 PHE A O 1
ATOM 1383 N N . TYR A 1 175 ? 13.883 12.488 -21.926 1.00 89.12 175 TYR A N 1
ATOM 1384 C CA . TYR A 1 175 ? 14.428 13.836 -21.752 1.00 89.12 175 TYR A CA 1
ATOM 1385 C C . TYR A 1 175 ? 15.960 13.791 -21.741 1.00 89.12 175 TYR A C 1
ATOM 1387 O O . TYR A 1 175 ? 16.564 12.729 -21.571 1.00 89.12 175 TYR A O 1
ATOM 1395 N N . ILE A 1 176 ? 16.581 14.952 -21.928 1.00 90.19 176 ILE A N 1
ATOM 1396 C CA . ILE A 1 176 ? 18.027 15.142 -21.771 1.00 90.19 176 ILE A CA 1
ATOM 1397 C C . ILE A 1 176 ? 18.237 15.922 -20.473 1.00 90.19 176 ILE A C 1
ATOM 1399 O O . ILE A 1 176 ? 17.588 16.947 -20.281 1.00 90.19 176 ILE A O 1
ATOM 1403 N N . ASP A 1 177 ? 19.082 15.435 -19.568 1.00 87.62 177 ASP A N 1
ATOM 1404 C CA . ASP A 1 177 ? 19.364 16.107 -18.293 1.00 87.62 177 ASP A CA 1
ATOM 1405 C C . ASP A 1 177 ? 19.986 17.506 -18.536 1.00 87.62 177 ASP A C 1
ATOM 1407 O O . ASP A 1 177 ? 20.856 17.621 -19.406 1.00 87.62 177 ASP A O 1
ATOM 1411 N N . PRO A 1 178 ? 19.555 18.570 -17.824 1.00 87.38 178 PRO A N 1
ATOM 1412 C CA . PRO A 1 178 ? 20.150 19.907 -17.911 1.00 87.38 178 PRO A CA 1
ATOM 1413 C C . PRO A 1 178 ? 21.677 19.934 -17.785 1.00 87.38 178 PRO A C 1
ATOM 1415 O O . PRO A 1 178 ? 22.316 20.728 -18.475 1.00 87.38 178 PRO A O 1
ATOM 1418 N N . ASP A 1 179 ? 22.258 19.023 -16.996 1.00 85.94 179 ASP A N 1
ATOM 1419 C CA . ASP A 1 179 ? 23.708 18.920 -16.784 1.00 85.94 179 ASP A CA 1
ATOM 1420 C C . ASP A 1 179 ? 24.471 18.643 -18.102 1.00 85.94 179 ASP A C 1
ATOM 1422 O O . ASP A 1 179 ? 25.662 18.937 -18.213 1.00 85.94 179 ASP A O 1
ATOM 1426 N N . TYR A 1 180 ? 23.780 18.160 -19.148 1.00 86.25 180 TYR A N 1
ATOM 1427 C CA . TYR A 1 180 ? 24.317 18.028 -20.508 1.00 86.25 180 TYR A CA 1
ATOM 1428 C C . TYR A 1 180 ? 24.857 19.352 -21.056 1.00 86.25 180 TYR A C 1
ATOM 1430 O O . TYR A 1 180 ? 25.823 19.369 -21.821 1.00 86.25 180 TYR A O 1
ATOM 1438 N N . ALA A 1 181 ? 24.205 20.463 -20.696 1.00 86.31 181 ALA A N 1
ATOM 1439 C CA . ALA A 1 181 ? 24.571 21.793 -21.152 1.00 86.31 181 ALA A CA 1
ATOM 1440 C C . ALA A 1 181 ? 25.881 22.288 -20.523 1.00 86.31 181 ALA A C 1
ATOM 1442 O O . ALA A 1 181 ? 26.594 23.054 -21.169 1.00 86.31 181 ALA A O 1
ATOM 1443 N N . GLU A 1 182 ? 26.189 21.832 -19.307 1.00 84.50 182 GLU A N 1
ATOM 1444 C CA . GLU A 1 182 ? 27.299 22.318 -18.485 1.00 84.50 182 GLU A CA 1
ATOM 1445 C C . GLU A 1 182 ? 28.591 21.500 -18.656 1.00 84.50 182 GLU A C 1
ATOM 1447 O O . GLU A 1 182 ? 29.662 21.977 -18.281 1.00 84.50 182 GLU A O 1
ATOM 1452 N N . ASP A 1 183 ? 28.522 20.294 -19.236 1.00 84.75 183 ASP A N 1
ATOM 1453 C CA . ASP A 1 183 ? 29.693 19.437 -19.453 1.00 84.75 183 ASP A CA 1
ATOM 1454 C C . ASP A 1 183 ? 30.590 19.961 -20.603 1.00 84.75 183 ASP A C 1
ATOM 1456 O O . ASP A 1 183 ? 30.174 19.954 -21.771 1.00 84.75 183 ASP A O 1
ATOM 1460 N N . PRO A 1 184 ? 31.857 20.343 -20.325 1.00 83.88 184 PRO A N 1
ATOM 1461 C CA . PRO A 1 184 ? 32.803 20.793 -21.346 1.00 83.88 184 PRO A CA 1
ATOM 1462 C C . PRO A 1 184 ? 33.101 19.749 -22.431 1.00 83.88 184 PRO A C 1
ATOM 1464 O O . PRO A 1 184 ? 33.407 20.109 -23.567 1.00 83.88 184 PRO A O 1
ATOM 1467 N N . ALA A 1 185 ? 33.026 18.450 -22.116 1.00 80.75 185 ALA A N 1
ATOM 1468 C CA . ALA A 1 185 ? 33.263 17.385 -23.093 1.00 80.75 185 ALA A CA 1
ATOM 1469 C C . ALA A 1 185 ? 32.160 17.323 -24.159 1.00 80.75 185 ALA A C 1
ATOM 1471 O O . ALA A 1 185 ? 32.393 16.857 -25.278 1.00 80.75 185 ALA A O 1
ATOM 1472 N N . LEU A 1 186 ? 30.971 17.819 -23.818 1.00 84.75 186 LEU A N 1
ATOM 1473 C CA . LEU A 1 186 ? 29.797 17.799 -24.670 1.00 84.75 186 LEU A CA 1
ATOM 1474 C C . LEU A 1 186 ? 29.562 19.127 -25.385 1.00 84.75 186 LEU A C 1
ATOM 1476 O O . LEU A 1 186 ? 28.682 19.151 -26.228 1.00 84.75 186 LEU A O 1
ATOM 1480 N N . GLU A 1 187 ? 30.329 20.192 -25.130 1.00 82.38 187 GLU A N 1
ATOM 1481 C CA . GLU A 1 187 ? 30.097 21.565 -25.631 1.00 82.38 187 GLU A CA 1
ATOM 1482 C C . GLU A 1 187 ? 29.760 21.651 -27.135 1.00 82.38 187 GLU A C 1
ATOM 1484 O O . GLU A 1 187 ? 28.894 22.425 -27.526 1.00 82.38 187 GLU A O 1
ATOM 1489 N N . ASN A 1 188 ? 30.390 20.818 -27.974 1.00 82.00 188 ASN A N 1
ATOM 1490 C CA . ASN A 1 188 ? 30.190 20.799 -29.433 1.00 82.00 188 ASN A CA 1
ATOM 1491 C C . ASN A 1 188 ? 29.348 19.608 -29.939 1.00 82.00 188 ASN A C 1
ATOM 1493 O O . ASN A 1 188 ? 29.339 19.300 -31.135 1.00 82.00 188 ASN A O 1
ATOM 1497 N N . MET A 1 189 ? 28.685 18.882 -29.039 1.00 86.38 189 MET A N 1
ATOM 1498 C CA . MET A 1 189 ? 27.839 17.736 -29.363 1.00 86.38 189 MET A CA 1
ATOM 1499 C C . MET A 1 189 ? 26.368 18.150 -29.328 1.00 86.38 189 MET A C 1
ATOM 1501 O O . MET A 1 189 ? 25.704 18.043 -28.307 1.00 86.38 189 MET A O 1
ATOM 1505 N N . ASP A 1 190 ? 25.851 18.602 -30.469 1.00 89.88 190 ASP A N 1
ATOM 1506 C CA . ASP A 1 190 ? 24.432 18.978 -30.599 1.00 89.88 190 ASP A CA 1
ATOM 1507 C C . ASP A 1 190 ? 23.602 17.929 -31.347 1.00 89.88 190 ASP A C 1
ATOM 1509 O O . ASP A 1 190 ? 22.401 18.096 -31.538 1.00 89.88 190 ASP A O 1
ATOM 1513 N N . ASN A 1 191 ? 24.230 16.844 -31.808 1.00 89.12 191 ASN A N 1
ATOM 1514 C CA . ASN A 1 191 ? 23.560 15.771 -32.533 1.00 89.12 191 ASN A CA 1
ATOM 1515 C C . ASN A 1 191 ? 23.643 14.475 -31.731 1.00 89.12 191 ASN A C 1
ATOM 1517 O O . ASN A 1 191 ? 24.734 13.960 -31.487 1.00 89.12 191 ASN A O 1
ATOM 1521 N N . VAL A 1 192 ? 22.481 13.929 -31.389 1.00 91.00 192 VAL A N 1
ATOM 1522 C CA . VAL A 1 192 ? 22.341 12.635 -30.725 1.00 91.00 192 VAL A CA 1
ATOM 1523 C C . VAL A 1 192 ? 21.574 11.705 -31.651 1.00 91.00 192 VAL A C 1
ATOM 1525 O O . VAL A 1 192 ? 20.490 12.030 -32.119 1.00 91.00 192 VAL A O 1
ATOM 1528 N N . LEU A 1 193 ? 22.129 10.535 -31.926 1.00 88.12 193 LEU A N 1
ATOM 1529 C CA . LEU A 1 193 ? 21.494 9.496 -32.717 1.00 88.12 193 LEU A CA 1
ATOM 1530 C C . LEU A 1 193 ? 20.984 8.395 -31.795 1.00 88.12 193 LEU A C 1
ATOM 1532 O O . LEU A 1 193 ? 21.768 7.738 -31.111 1.00 88.12 193 LEU A O 1
ATOM 1536 N N . LEU A 1 194 ? 19.676 8.163 -31.833 1.00 89.62 194 LEU A N 1
ATOM 1537 C CA . LEU A 1 194 ? 19.024 7.031 -31.200 1.00 89.62 194 LEU A CA 1
ATOM 1538 C C . LEU A 1 194 ? 18.651 6.002 -32.271 1.00 89.62 194 LEU A C 1
ATOM 1540 O O . LEU A 1 194 ? 17.706 6.200 -33.035 1.00 89.62 194 LEU A O 1
ATOM 1544 N N . SER A 1 195 ? 19.392 4.896 -32.313 1.00 84.75 195 SER A N 1
ATOM 1545 C CA . SER A 1 195 ? 19.090 3.764 -33.193 1.00 84.75 195 SER A CA 1
ATOM 1546 C C . SER A 1 195 ? 18.407 2.646 -32.411 1.00 84.75 195 SER A C 1
ATOM 1548 O O . SER A 1 195 ? 18.857 2.268 -31.327 1.00 84.75 195 SER A O 1
ATOM 1550 N N . TYR A 1 196 ? 17.324 2.114 -32.977 1.00 87.12 196 TYR A N 1
ATOM 1551 C CA . TYR A 1 196 ? 16.677 0.885 -32.535 1.00 87.12 196 TYR A CA 1
ATOM 1552 C C . TYR A 1 196 ? 16.879 -0.219 -33.555 1.00 87.12 196 TYR A C 1
ATOM 1554 O O . TYR A 1 196 ? 16.672 -0.009 -34.746 1.00 87.12 196 TYR A O 1
ATOM 1562 N N . THR A 1 197 ? 17.185 -1.426 -33.086 1.00 83.50 197 THR A N 1
ATOM 1563 C CA . THR A 1 197 ? 17.221 -2.626 -33.923 1.00 83.50 197 THR A CA 1
ATOM 1564 C C . THR A 1 197 ? 16.277 -3.682 -33.369 1.00 83.50 197 THR A C 1
ATOM 1566 O O . THR A 1 197 ? 16.381 -4.055 -32.201 1.00 83.50 197 THR A O 1
ATOM 1569 N N . PHE A 1 198 ? 15.369 -4.181 -34.209 1.00 85.00 198 PHE A N 1
ATOM 1570 C CA . PHE A 1 198 ? 14.481 -5.292 -33.856 1.00 85.00 198 PHE A CA 1
ATOM 1571 C C . PHE A 1 198 ? 15.044 -6.645 -34.283 1.00 85.00 198 PHE A C 1
ATOM 1573 O O . PHE A 1 198 ? 15.483 -6.816 -35.421 1.00 85.00 198 PHE A O 1
ATOM 1580 N N . PHE A 1 199 ? 14.940 -7.630 -33.399 1.00 82.38 199 PHE A N 1
ATOM 1581 C CA . PHE A 1 199 ? 15.323 -9.016 -33.633 1.00 82.38 199 PHE A CA 1
ATOM 1582 C C . PHE A 1 199 ? 14.118 -9.937 -33.468 1.00 82.38 199 PHE A C 1
ATOM 1584 O O . PHE A 1 199 ? 13.265 -9.710 -32.617 1.00 82.38 199 PHE A O 1
ATOM 1591 N N . ASP A 1 200 ? 14.067 -10.977 -34.296 1.00 82.31 200 ASP A N 1
ATOM 1592 C CA . ASP A 1 200 ? 13.057 -12.032 -34.212 1.00 82.31 200 ASP A CA 1
ATOM 1593 C C . ASP A 1 200 ? 13.460 -13.065 -33.150 1.00 82.31 200 ASP A C 1
ATOM 1595 O O . ASP A 1 200 ? 14.547 -13.655 -33.223 1.00 82.31 200 ASP A O 1
ATOM 1599 N N . THR A 1 201 ? 12.572 -13.306 -32.188 1.00 75.44 201 THR A N 1
ATOM 1600 C CA . THR A 1 201 ? 12.732 -14.339 -31.165 1.00 75.44 201 THR A CA 1
ATOM 1601 C C . THR A 1 201 ? 11.944 -15.574 -31.595 1.00 75.44 201 THR A C 1
ATOM 1603 O O . THR A 1 201 ? 10.720 -15.623 -31.483 1.00 75.44 201 THR A O 1
ATOM 1606 N N . LYS A 1 202 ? 12.648 -16.611 -32.074 1.00 61.50 202 LYS A N 1
ATOM 1607 C CA . LYS A 1 202 ? 12.035 -17.866 -32.547 1.00 61.50 202 LYS A CA 1
ATOM 1608 C C . LYS A 1 202 ? 11.250 -18.563 -31.431 1.00 61.50 202 LYS A C 1
ATOM 1610 O O . LYS A 1 202 ? 11.797 -19.389 -30.702 1.00 61.50 202 LYS A O 1
ATOM 1615 N N . SER A 1 203 ? 9.952 -18.307 -31.355 1.00 49.78 203 SER A N 1
ATOM 1616 C CA . SER A 1 203 ? 9.018 -19.045 -30.514 1.00 49.78 203 SER A CA 1
ATOM 1617 C C . SER A 1 203 ? 7.843 -19.524 -31.373 1.00 49.78 203 SER A C 1
ATOM 1619 O O . SER A 1 203 ? 7.196 -18.767 -32.091 1.00 49.78 203 SER A O 1
ATOM 1621 N N . ASN A 1 204 ? 7.577 -20.832 -31.357 1.00 44.62 204 ASN A N 1
ATOM 1622 C CA . ASN A 1 204 ? 6.419 -21.421 -32.038 1.00 44.62 204 ASN A CA 1
ATOM 1623 C C . ASN A 1 204 ? 5.152 -21.194 -31.193 1.00 44.62 204 ASN A C 1
ATOM 1625 O O . ASN A 1 204 ? 4.561 -22.146 -30.678 1.00 44.62 204 ASN A O 1
ATOM 1629 N N . VAL A 1 205 ? 4.744 -19.937 -31.018 1.00 42.50 205 VAL A N 1
ATOM 1630 C CA . VAL A 1 205 ? 3.521 -19.586 -30.287 1.00 42.50 205 VAL A CA 1
ATOM 1631 C C . VAL A 1 205 ? 2.330 -19.656 -31.245 1.00 42.50 205 VAL A C 1
ATOM 1633 O O . VAL A 1 205 ? 2.230 -18.902 -32.210 1.00 42.50 205 VAL A O 1
ATOM 1636 N N . LYS A 1 206 ? 1.404 -20.589 -30.994 1.00 37.34 206 LYS A N 1
ATOM 1637 C CA . LYS A 1 206 ? 0.093 -20.610 -31.657 1.00 37.34 206 LYS A CA 1
ATOM 1638 C C . LYS A 1 206 ? -0.842 -19.668 -30.904 1.00 37.34 206 LYS A C 1
ATOM 1640 O O . LYS A 1 206 ? -1.278 -20.002 -29.807 1.00 37.34 206 LYS A O 1
ATOM 1645 N N . LEU A 1 207 ? -1.165 -18.524 -31.501 1.00 41.31 207 LEU A N 1
ATOM 1646 C CA . LEU A 1 207 ? -2.207 -17.640 -30.981 1.00 41.31 207 LEU A CA 1
ATOM 1647 C C . LEU A 1 207 ? -3.594 -18.306 -31.097 1.00 41.31 207 LEU A C 1
ATOM 1649 O O . LEU A 1 207 ? -3.840 -19.035 -32.069 1.00 41.31 207 LEU A O 1
ATOM 1653 N N . PRO A 1 208 ? -4.521 -18.067 -30.150 1.00 39.66 208 PRO A N 1
ATOM 1654 C CA . PRO A 1 208 ? -5.920 -18.428 -30.336 1.00 39.66 208 PRO A CA 1
ATOM 1655 C C . PRO A 1 208 ? -6.472 -17.682 -31.558 1.00 39.66 208 PRO A C 1
ATOM 1657 O O . PRO A 1 208 ? -6.294 -16.473 -31.702 1.00 39.66 208 PRO A O 1
ATOM 1660 N N . ARG A 1 209 ? -7.108 -18.413 -32.480 1.00 32.62 209 ARG A N 1
ATOM 1661 C CA . ARG A 1 209 ? -7.706 -17.822 -33.686 1.00 32.62 209 ARG A CA 1
ATOM 1662 C C . ARG A 1 209 ? -8.785 -16.820 -33.273 1.00 32.62 209 ARG A C 1
ATOM 1664 O O . ARG A 1 209 ? -9.625 -17.145 -32.437 1.00 32.62 209 ARG A O 1
ATOM 1671 N N . LYS A 1 210 ? -8.803 -15.641 -33.905 1.00 35.88 210 LYS A N 1
ATOM 1672 C CA . LYS A 1 210 ? -10.006 -14.798 -33.959 1.00 35.88 210 LYS A CA 1
ATOM 1673 C C . LYS A 1 210 ? -11.140 -15.674 -34.498 1.00 35.88 210 LYS A C 1
ATOM 1675 O O . LYS A 1 210 ? -11.065 -16.128 -35.635 1.00 35.88 210 LYS A O 1
ATOM 1680 N N . ASN A 1 211 ? -12.155 -15.945 -33.683 1.00 31.22 211 ASN A N 1
ATOM 1681 C CA . ASN A 1 211 ? -13.398 -16.525 -34.177 1.00 31.22 211 ASN A CA 1
ATOM 1682 C C . ASN A 1 211 ? -14.047 -15.484 -35.100 1.00 31.22 211 ASN A C 1
ATOM 1684 O O . ASN A 1 211 ? -14.555 -14.466 -34.634 1.00 31.22 211 ASN A O 1
ATOM 1688 N N . GLU A 1 212 ? -14.003 -15.727 -36.408 1.00 33.81 212 GLU A N 1
ATOM 1689 C CA . GLU A 1 212 ? -14.592 -14.881 -37.456 1.00 33.81 212 GLU A CA 1
ATOM 1690 C C . GLU A 1 212 ? -16.128 -15.010 -37.567 1.00 33.81 212 GLU A C 1
ATOM 1692 O O . GLU A 1 212 ? -16.706 -14.665 -38.594 1.00 33.81 212 GLU A O 1
ATOM 1697 N N . ASP A 1 213 ? -16.824 -15.435 -36.508 1.00 36.62 213 ASP A N 1
ATOM 1698 C CA . ASP A 1 213 ? -18.277 -15.676 -36.549 1.00 36.62 213 ASP A CA 1
ATOM 1699 C C . ASP A 1 213 ? -19.138 -14.527 -35.982 1.00 36.62 213 ASP A C 1
ATOM 1701 O O . ASP A 1 213 ? -20.360 -14.651 -35.902 1.00 36.62 213 ASP A O 1
ATOM 1705 N N . HIS A 1 214 ? -18.552 -13.374 -35.628 1.00 36.44 214 HIS A N 1
ATOM 1706 C CA . HIS A 1 214 ? -19.310 -12.245 -35.053 1.00 36.44 214 HIS A CA 1
ATOM 1707 C C . HIS A 1 214 ? -19.112 -10.873 -35.719 1.00 36.44 214 HIS A C 1
ATOM 1709 O O . HIS A 1 214 ? -19.400 -9.854 -35.097 1.00 36.44 214 HIS A O 1
ATOM 1715 N N . ILE A 1 215 ? -18.695 -10.809 -36.991 1.00 33.72 215 ILE A N 1
ATOM 1716 C CA . ILE A 1 215 ? -18.751 -9.553 -37.769 1.00 33.72 215 ILE A CA 1
ATOM 1717 C C . ILE A 1 215 ? -19.257 -9.810 -39.199 1.00 33.72 215 ILE A C 1
ATOM 1719 O O . ILE A 1 215 ? -18.495 -9.839 -40.160 1.00 33.72 215 ILE A O 1
ATOM 1723 N N . LYS A 1 216 ? -20.573 -9.986 -39.331 1.00 27.02 216 LYS A N 1
ATOM 1724 C CA . LYS A 1 216 ? -21.390 -9.757 -40.539 1.00 27.02 216 LYS A CA 1
ATOM 1725 C C . LYS A 1 216 ? -22.758 -9.316 -39.993 1.00 27.02 216 LYS A C 1
ATOM 1727 O O . LYS A 1 216 ? -23.307 -10.039 -39.178 1.00 27.02 216 LYS A O 1
ATOM 1732 N N . GLU A 1 217 ? -23.355 -8.160 -40.246 1.00 29.22 217 GLU A N 1
ATOM 1733 C CA . GLU A 1 217 ? -23.193 -7.088 -41.220 1.00 29.22 217 GLU A CA 1
ATOM 1734 C C . GLU A 1 217 ? -23.578 -5.776 -40.511 1.00 29.22 217 GLU A C 1
ATOM 1736 O O . GLU A 1 217 ? -24.617 -5.711 -39.860 1.00 29.22 217 GLU A O 1
ATOM 1741 N N . CYS A 1 218 ? -22.791 -4.713 -40.666 1.00 26.06 218 CYS A N 1
ATOM 1742 C CA . CYS A 1 218 ? -23.275 -3.350 -40.453 1.00 26.06 218 CYS A CA 1
ATOM 1743 C C . CYS A 1 218 ? -22.922 -2.541 -41.698 1.00 26.06 218 CYS A C 1
ATOM 1745 O O . CYS A 1 218 ? -21.919 -1.835 -41.729 1.00 26.06 218 CYS A O 1
ATOM 1747 N N . HIS A 1 219 ? -23.759 -2.656 -42.727 1.00 27.19 219 HIS A N 1
ATOM 1748 C CA . HIS A 1 219 ? -23.948 -1.570 -43.680 1.00 27.19 219 HIS A CA 1
ATOM 1749 C C . HIS A 1 219 ? -25.399 -1.081 -43.612 1.00 27.19 219 HIS A C 1
ATOM 1751 O O . HIS A 1 219 ? -26.299 -1.849 -43.266 1.00 27.19 219 HIS A O 1
ATOM 1757 N N . PRO A 1 220 ? -25.623 0.219 -43.851 1.00 39.44 220 PRO A N 1
ATOM 1758 C CA . PRO A 1 220 ? -26.866 0.880 -43.515 1.00 39.44 220 PRO A CA 1
ATOM 1759 C C . PRO A 1 220 ? -27.858 0.675 -44.654 1.00 39.44 220 PRO A C 1
ATOM 1761 O O . PRO A 1 220 ? -27.567 1.121 -45.751 1.00 39.44 220 PRO A O 1
ATOM 1764 N N . GLU A 1 221 ? -29.023 0.066 -44.417 1.00 28.48 221 GLU A N 1
ATOM 1765 C CA . GLU A 1 221 ? -30.250 0.435 -45.136 1.00 28.48 221 GLU A CA 1
ATOM 1766 C C . GLU A 1 221 ? -31.527 -0.185 -44.531 1.00 28.48 221 GLU A C 1
ATOM 1768 O O . GLU A 1 221 ? -31.671 -1.393 -44.395 1.00 28.48 221 GLU A O 1
ATOM 1773 N N . LYS A 1 222 ? -32.464 0.715 -44.194 1.00 27.83 222 LYS A N 1
ATOM 1774 C CA . LYS A 1 222 ? -33.932 0.561 -44.138 1.00 27.83 222 LYS A CA 1
ATOM 1775 C C . LYS A 1 222 ? -34.497 -0.675 -43.425 1.00 27.83 222 LYS A C 1
ATOM 1777 O O . LYS A 1 222 ? -34.843 -1.681 -44.038 1.00 27.83 222 LYS A O 1
ATOM 1782 N N . TRP A 1 223 ? -34.797 -0.500 -42.139 1.00 23.66 223 TRP A N 1
ATOM 1783 C CA . TRP A 1 223 ? -35.727 -1.379 -41.435 1.00 23.66 223 TRP A CA 1
ATOM 1784 C C . TRP A 1 223 ? -37.177 -1.041 -41.827 1.00 23.66 223 TRP A C 1
ATOM 1786 O O . TRP A 1 223 ? -37.699 0.021 -41.484 1.00 23.66 223 TRP A O 1
ATOM 1796 N N . THR A 1 224 ? -37.807 -1.941 -42.585 1.00 25.78 224 THR A N 1
ATOM 1797 C CA . THR A 1 224 ? -39.267 -2.035 -42.735 1.00 25.78 224 THR A CA 1
ATOM 1798 C C . THR A 1 224 ? -39.790 -3.006 -41.674 1.00 25.78 224 THR A C 1
ATOM 1800 O O . THR A 1 224 ? -39.117 -3.973 -41.329 1.00 25.78 224 THR A O 1
ATOM 1803 N N . GLY A 1 225 ? -40.930 -2.673 -41.069 1.00 26.88 225 GLY A N 1
ATOM 1804 C CA . GLY A 1 225 ? -41.391 -3.286 -39.824 1.00 26.88 225 GLY A CA 1
ATOM 1805 C C . GLY A 1 225 ? -42.107 -4.637 -39.935 1.00 26.88 225 GLY A C 1
ATOM 1806 O O . GLY A 1 225 ? -42.404 -5.120 -41.025 1.00 26.88 225 GLY A O 1
ATOM 1807 N N . ASN A 1 226 ? -42.485 -5.104 -38.733 1.00 24.70 226 ASN A N 1
ATOM 1808 C CA . ASN A 1 226 ? -43.383 -6.213 -38.342 1.00 24.70 226 ASN A CA 1
ATOM 1809 C C . ASN A 1 226 ? -42.705 -7.592 -38.299 1.00 24.70 226 ASN A C 1
ATOM 1811 O O . ASN A 1 226 ? -42.156 -8.049 -39.288 1.00 24.70 226 ASN A O 1
ATOM 1815 N N . SER A 1 227 ? -42.555 -8.246 -37.140 1.00 29.00 227 SER A N 1
ATOM 1816 C CA . SER A 1 227 ? -43.528 -8.884 -36.212 1.00 29.00 227 SER A CA 1
ATOM 1817 C C . SER A 1 227 ? -43.034 -10.340 -36.117 1.00 29.00 227 SER A C 1
ATOM 1819 O O . SER A 1 227 ? -42.749 -10.929 -37.146 1.00 29.00 227 SER A O 1
ATOM 1821 N N . GLU A 1 228 ? -42.780 -10.957 -34.969 1.00 25.00 228 GLU A N 1
ATOM 1822 C CA . GLU A 1 228 ? -43.777 -11.381 -33.991 1.00 25.00 228 GLU A CA 1
ATOM 1823 C C . GLU A 1 228 ? -43.132 -11.660 -32.625 1.00 25.00 228 GLU A C 1
ATOM 1825 O O . GLU A 1 228 ? -41.957 -11.997 -32.491 1.00 25.00 228 GLU A O 1
ATOM 1830 N N . ILE A 1 229 ? -43.965 -11.507 -31.604 1.00 25.36 229 ILE A N 1
ATOM 1831 C CA . ILE A 1 229 ? -43.689 -11.697 -30.186 1.00 25.36 229 ILE A CA 1
ATOM 1832 C C . ILE A 1 229 ? -44.148 -13.106 -29.792 1.00 25.36 229 ILE A C 1
ATOM 1834 O O . ILE A 1 229 ? -45.297 -13.460 -30.045 1.00 25.36 229 ILE A O 1
ATOM 1838 N N . LEU A 1 230 ? -43.312 -13.848 -29.062 1.00 26.52 230 LEU A N 1
ATOM 1839 C CA . LEU A 1 230 ? -43.762 -14.895 -28.140 1.00 26.52 230 LEU A CA 1
ATOM 1840 C C . LEU A 1 230 ? -43.398 -14.464 -26.712 1.00 26.52 230 LEU A C 1
ATOM 1842 O O . LEU A 1 230 ? -42.281 -14.650 -26.241 1.00 26.52 230 LEU A O 1
ATOM 1846 N N . GLU A 1 231 ? -44.364 -13.827 -26.047 1.00 24.25 231 GLU A N 1
ATOM 1847 C CA . GLU A 1 231 ? -44.380 -13.579 -24.603 1.00 24.25 231 GLU A CA 1
ATOM 1848 C C . GLU A 1 231 ? -44.917 -14.826 -23.882 1.00 24.25 231 GLU A C 1
ATOM 1850 O O . GLU A 1 231 ? -46.001 -15.312 -24.211 1.00 24.25 231 GLU A O 1
ATOM 1855 N N . THR A 1 232 ? -44.256 -15.252 -22.804 1.00 25.73 232 THR A N 1
ATOM 1856 C CA . THR A 1 232 ? -44.929 -15.946 -21.694 1.00 25.73 232 THR A CA 1
ATOM 1857 C C . THR A 1 232 ? -44.898 -15.085 -20.437 1.00 25.73 232 THR A C 1
ATOM 1859 O O . THR A 1 232 ? -43.939 -14.366 -20.162 1.00 25.73 232 THR A O 1
ATOM 1862 N N . LYS A 1 233 ? -46.039 -15.106 -19.747 1.00 26.19 233 LYS A N 1
ATOM 1863 C CA . LYS A 1 233 ? -46.546 -14.123 -18.787 1.00 26.19 233 LYS A CA 1
ATOM 1864 C C . LYS A 1 233 ? -46.163 -14.466 -17.343 1.00 26.19 233 LYS A C 1
ATOM 1866 O O . LYS A 1 233 ? -45.936 -15.623 -17.031 1.00 26.19 233 LYS A O 1
ATOM 1871 N N . GLU A 1 234 ? -46.257 -13.427 -16.508 1.00 25.50 234 GLU A N 1
ATOM 1872 C CA . GLU A 1 234 ? -45.995 -13.331 -15.058 1.00 25.50 234 GLU A CA 1
ATOM 1873 C C . GLU A 1 234 ? -44.532 -12.978 -14.740 1.00 25.50 234 GLU A C 1
ATOM 1875 O O . GLU A 1 234 ? -43.637 -13.792 -14.863 1.00 25.50 234 GLU A O 1
ATOM 1880 N N . ASN A 1 235 ? -44.177 -11.758 -14.326 1.00 25.14 235 ASN A N 1
ATOM 1881 C CA . ASN A 1 235 ? -44.942 -10.792 -13.535 1.00 25.14 235 ASN A CA 1
ATOM 1882 C C . ASN A 1 235 ? -44.248 -9.412 -13.666 1.00 25.14 235 ASN A C 1
ATOM 1884 O O . ASN A 1 235 ? -43.188 -9.180 -13.099 1.00 25.14 235 ASN A O 1
ATOM 1888 N N . LYS A 1 236 ? -44.658 -8.504 -14.560 1.00 29.75 236 LYS A N 1
ATOM 1889 C CA . LYS A 1 236 ? -45.673 -7.450 -14.341 1.00 29.75 236 LYS A CA 1
ATOM 1890 C C . LYS A 1 236 ? -45.919 -7.055 -12.873 1.00 29.75 236 LYS A C 1
ATOM 1892 O O . LYS A 1 236 ? -47.010 -7.265 -12.359 1.00 29.75 236 LYS A O 1
ATOM 1897 N N . LYS A 1 237 ? -44.977 -6.334 -12.246 1.00 29.70 237 LYS A N 1
ATOM 1898 C CA . LYS A 1 237 ? -45.340 -5.364 -11.190 1.00 29.70 237 LYS A CA 1
ATOM 1899 C C . LYS A 1 237 ? -44.304 -4.258 -10.936 1.00 29.70 237 LYS A C 1
ATOM 1901 O O . LYS A 1 237 ? -43.793 -4.161 -9.837 1.00 29.70 237 LYS A O 1
ATOM 1906 N N . THR A 1 238 ? -44.050 -3.423 -11.952 1.00 28.45 238 THR A N 1
ATOM 1907 C CA . THR A 1 238 ? -43.696 -1.977 -11.856 1.00 28.45 238 THR A CA 1
ATOM 1908 C C . THR A 1 238 ? -43.283 -1.450 -13.236 1.00 28.45 238 THR A C 1
ATOM 1910 O O . THR A 1 238 ? -42.130 -1.147 -13.513 1.00 28.45 238 THR A O 1
ATOM 1913 N N . ARG A 1 239 ? -44.250 -1.328 -14.152 1.00 26.30 239 ARG A N 1
ATOM 1914 C CA . ARG A 1 239 ? -44.076 -0.538 -15.380 1.00 26.30 239 ARG A CA 1
ATOM 1915 C C . ARG A 1 239 ? -44.687 0.844 -15.129 1.00 26.30 239 ARG A C 1
ATOM 1917 O O . ARG A 1 239 ? -45.832 1.097 -15.483 1.00 26.30 239 ARG A O 1
ATOM 1924 N N . GLY A 1 240 ? -43.936 1.688 -14.421 1.00 30.89 240 GLY A N 1
ATOM 1925 C CA . GLY A 1 240 ? -44.142 3.136 -14.409 1.00 30.89 240 GLY A CA 1
ATOM 1926 C C . GLY A 1 240 ? -43.603 3.726 -15.714 1.00 30.89 240 GLY A C 1
ATOM 1927 O O . GLY A 1 240 ? -42.609 3.250 -16.252 1.00 30.89 240 GLY A O 1
ATOM 1928 N N . ASN A 1 241 ? -44.324 4.690 -16.267 1.00 30.20 241 ASN A N 1
ATOM 1929 C CA . ASN A 1 241 ? -44.243 5.149 -17.650 1.00 30.20 241 ASN A CA 1
ATOM 1930 C C . ASN A 1 241 ? -42.876 5.790 -17.994 1.00 30.20 241 ASN A C 1
ATOM 1932 O O . ASN A 1 241 ? -42.514 6.827 -17.449 1.00 30.20 241 ASN A O 1
ATOM 1936 N N . LEU A 1 242 ? -42.141 5.229 -18.963 1.00 31.50 242 LEU A N 1
ATOM 1937 C CA . LEU A 1 242 ? -40.853 5.740 -19.482 1.00 31.50 242 LEU A CA 1
ATOM 1938 C C . LEU A 1 242 ? -41.020 6.993 -20.381 1.00 31.50 242 LEU A C 1
ATOM 1940 O O . LEU A 1 242 ? -40.223 7.244 -21.278 1.00 31.50 242 LEU A O 1
ATOM 1944 N N . LYS A 1 243 ? -42.084 7.780 -20.176 1.00 31.88 243 LYS A N 1
ATOM 1945 C CA . LYS A 1 243 ? -42.340 9.051 -20.879 1.00 31.88 243 LYS A CA 1
ATOM 1946 C C . LYS A 1 243 ? -42.169 10.288 -19.990 1.00 31.88 243 LYS A C 1
ATOM 1948 O O . LYS A 1 243 ? -42.243 11.401 -20.500 1.00 31.88 243 LYS A O 1
ATOM 1953 N N . ASP A 1 244 ? -41.849 10.104 -18.710 1.00 36.28 244 ASP A N 1
ATOM 1954 C CA . ASP A 1 244 ? -41.580 11.214 -17.783 1.00 36.28 244 ASP A CA 1
ATOM 1955 C C . ASP A 1 244 ? -40.104 11.659 -17.753 1.00 36.28 244 ASP A C 1
ATOM 1957 O O . ASP A 1 244 ? -39.794 12.720 -17.223 1.00 36.28 244 ASP A O 1
ATOM 1961 N N . TRP A 1 245 ? -39.193 10.910 -18.389 1.00 31.56 245 TRP A N 1
ATOM 1962 C CA . TRP A 1 245 ? -37.747 11.204 -18.413 1.00 31.56 245 TRP A CA 1
ATOM 1963 C C . TRP A 1 245 ? -37.269 12.001 -19.640 1.00 31.56 245 TRP A C 1
ATOM 1965 O O . TRP A 1 245 ? -36.086 12.305 -19.751 1.00 31.56 245 TRP A O 1
ATOM 1975 N N . LEU A 1 246 ? -38.172 12.356 -20.561 1.00 31.58 246 LEU A N 1
ATOM 1976 C CA . LEU A 1 246 ? -37.845 13.007 -21.842 1.00 31.58 246 LEU A CA 1
ATOM 1977 C C . LEU A 1 246 ? -38.464 14.406 -22.008 1.00 31.58 246 LEU A C 1
ATOM 1979 O O . LEU A 1 246 ? -38.653 14.875 -23.128 1.00 31.58 246 LEU A O 1
ATOM 1983 N N . LYS A 1 247 ? -38.762 15.107 -20.906 1.00 28.72 247 LYS A N 1
ATOM 1984 C CA . LYS A 1 247 ? -39.107 16.537 -20.966 1.00 28.72 247 LYS A CA 1
ATOM 1985 C C . LYS A 1 247 ? -37.863 17.399 -20.706 1.00 28.72 247 LYS A C 1
ATOM 1987 O O . LYS A 1 247 ? -37.212 17.191 -19.681 1.00 28.72 247 LYS A O 1
ATOM 1992 N N . PRO A 1 248 ? -37.538 18.373 -21.576 1.00 28.72 248 PRO A N 1
ATOM 1993 C CA . PRO A 1 248 ? -36.483 19.341 -21.294 1.00 28.72 248 PRO A CA 1
ATOM 1994 C C . PRO A 1 248 ? -36.888 20.199 -20.085 1.00 28.72 248 PRO A C 1
ATOM 1996 O O . PRO A 1 248 ? -38.027 20.666 -20.001 1.00 28.72 248 PRO A O 1
ATOM 1999 N N . LYS A 1 249 ? -35.972 20.377 -19.124 1.00 32.19 249 LYS A N 1
ATOM 2000 C CA . LYS A 1 249 ? -36.168 21.314 -18.007 1.00 32.19 249 LYS A CA 1
ATOM 2001 C C . LYS A 1 249 ? -36.133 22.755 -18.547 1.00 32.19 249 LYS A C 1
ATOM 2003 O O . LYS A 1 249 ? -35.274 23.038 -19.377 1.00 32.19 249 LYS A O 1
ATOM 2008 N N . PRO A 1 250 ? -37.032 23.649 -18.100 1.00 26.62 250 PRO A N 1
ATOM 2009 C CA . PRO A 1 250 ? -37.048 25.039 -18.540 1.00 26.62 250 PRO A CA 1
ATOM 2010 C C . PRO A 1 250 ? -35.913 25.849 -17.902 1.00 26.62 250 PRO A C 1
ATOM 2012 O O . PRO A 1 250 ? -35.630 25.710 -16.709 1.00 26.62 250 PRO A O 1
ATOM 2015 N N . ASP A 1 251 ? -35.307 26.707 -18.722 1.00 25.56 251 ASP A N 1
ATOM 2016 C CA . ASP A 1 251 ? -34.340 27.733 -18.343 1.00 25.56 251 ASP A CA 1
ATOM 2017 C C . ASP A 1 251 ? -34.938 28.708 -17.319 1.00 25.56 251 ASP A C 1
ATOM 2019 O O . ASP A 1 251 ? -36.056 29.199 -17.491 1.00 25.56 251 ASP A O 1
ATOM 2023 N N . LEU A 1 252 ? -34.174 29.031 -16.271 1.00 29.95 252 LEU A N 1
ATOM 2024 C CA . LEU A 1 252 ? -34.476 30.151 -15.382 1.00 29.95 252 LEU A CA 1
ATOM 2025 C C . LEU A 1 252 ? -33.505 31.301 -15.648 1.00 29.95 252 LEU A C 1
ATOM 2027 O O . LEU A 1 252 ? -32.288 31.201 -15.506 1.00 29.95 252 LEU A O 1
ATOM 2031 N N . GLU A 1 253 ? -34.129 32.385 -16.084 1.00 24.59 253 GLU A N 1
ATOM 2032 C CA . GLU A 1 253 ? -33.589 33.623 -16.610 1.00 24.59 253 GLU A CA 1
ATOM 2033 C C . GLU A 1 253 ? -32.606 34.341 -15.673 1.00 24.59 253 GLU A C 1
ATOM 2035 O O . GLU A 1 253 ? -32.889 34.642 -14.512 1.00 24.59 253 GLU A O 1
ATOM 2040 N N . ARG A 1 254 ? -31.490 34.773 -16.270 1.00 22.12 254 ARG A N 1
ATOM 2041 C CA . ARG A 1 254 ? -30.758 35.978 -15.868 1.00 22.12 254 ARG A CA 1
ATOM 2042 C C . ARG A 1 254 ? -31.683 37.190 -15.991 1.00 22.12 254 ARG A C 1
ATOM 2044 O O . ARG A 1 254 ? -32.095 37.529 -17.099 1.00 22.12 254 ARG A O 1
ATOM 2051 N N . LYS A 1 255 ? -31.895 37.930 -14.900 1.00 24.08 255 LYS A N 1
ATOM 2052 C CA . LYS A 1 255 ? -32.337 39.330 -14.978 1.00 24.08 255 LYS A CA 1
ATOM 2053 C C . LYS A 1 255 ? -31.154 40.277 -14.824 1.00 24.08 255 LYS A C 1
ATOM 2055 O O . LYS A 1 255 ? -30.481 40.332 -13.803 1.00 24.08 255 LYS A O 1
ATOM 2060 N N . SER A 1 256 ? -30.930 41.007 -15.908 1.00 22.67 256 SER A N 1
ATOM 2061 C CA . SER A 1 256 ? -30.012 42.125 -16.087 1.00 22.67 256 SER A CA 1
ATOM 2062 C C . SER A 1 256 ? -30.432 43.384 -15.321 1.00 22.67 256 SER A C 1
ATOM 2064 O O . SER A 1 256 ? -31.621 43.697 -15.272 1.00 22.67 256 SER A O 1
ATOM 2066 N N . GLY A 1 257 ? -29.451 44.194 -14.908 1.00 23.38 257 GLY A N 1
ATOM 2067 C CA . GLY A 1 257 ? -29.653 45.580 -14.474 1.00 23.38 257 GLY A CA 1
ATOM 2068 C C . GLY A 1 257 ? -28.395 46.455 -14.594 1.00 23.38 257 GLY A C 1
ATOM 2069 O O . GLY A 1 257 ? -27.669 46.589 -13.626 1.00 23.38 257 GLY A O 1
ATOM 2070 N N . LYS A 1 258 ? -28.169 47.002 -15.805 1.00 21.38 258 LYS A N 1
ATOM 2071 C CA . LYS A 1 258 ? -27.513 48.282 -16.219 1.00 21.38 258 LYS A CA 1
ATOM 2072 C C . LYS A 1 258 ? -26.373 48.886 -15.354 1.00 21.38 258 LYS A C 1
ATOM 2074 O O . LYS A 1 258 ? -26.597 49.252 -14.213 1.00 21.38 258 LYS A O 1
ATOM 2079 N N . ARG A 1 259 ? -25.146 49.010 -15.910 1.00 20.69 259 ARG A N 1
ATOM 2080 C CA . ARG A 1 259 ? -24.534 50.206 -16.590 1.00 20.69 259 ARG A CA 1
ATOM 2081 C C . ARG A 1 259 ? -24.385 51.421 -15.638 1.00 20.69 259 ARG A C 1
ATOM 2083 O O . ARG A 1 259 ? -25.398 51.874 -15.137 1.00 20.69 259 ARG A O 1
ATOM 2090 N N . THR A 1 260 ? -23.205 52.003 -15.370 1.00 20.11 260 THR A N 1
ATOM 2091 C CA . THR A 1 260 ? -22.246 52.640 -16.311 1.00 20.11 260 THR A CA 1
ATOM 2092 C C . THR A 1 260 ? -20.924 53.092 -15.644 1.00 20.11 260 THR A C 1
ATOM 2094 O O . THR A 1 260 ? -20.972 53.565 -14.517 1.00 20.11 260 THR A O 1
ATOM 2097 N N . ALA A 1 261 ? -19.852 53.117 -16.462 1.00 20.75 261 ALA A N 1
ATOM 2098 C CA . ALA A 1 261 ? -18.739 54.099 -16.555 1.00 20.75 261 ALA A CA 1
ATOM 2099 C C . ALA A 1 261 ? -17.700 54.189 -15.406 1.00 20.75 261 ALA A C 1
ATOM 2101 O O . ALA A 1 261 ? -18.054 54.519 -14.287 1.00 20.75 261 ALA A O 1
ATOM 2102 N N . LYS A 1 262 ? -16.425 53.826 -15.671 1.00 19.56 262 LYS A N 1
ATOM 2103 C CA . LYS A 1 262 ? -15.278 54.701 -16.086 1.00 19.56 262 LYS A CA 1
ATOM 2104 C C . LYS A 1 262 ? -14.566 55.223 -14.813 1.00 19.56 262 LYS A C 1
ATOM 2106 O O . LYS A 1 262 ? -15.257 55.732 -13.950 1.00 19.56 262 LYS A O 1
ATOM 2111 N N . SER A 1 263 ? -13.271 55.049 -14.549 1.00 21.27 263 SER A N 1
ATOM 2112 C CA . SER A 1 263 ? -12.032 55.285 -15.314 1.00 21.27 263 SER A CA 1
ATOM 2113 C C . SER A 1 263 ? -10.824 54.733 -14.515 1.00 21.27 263 SER A C 1
ATOM 2115 O O . SER A 1 263 ? -10.968 54.612 -13.305 1.00 21.27 263 SER A O 1
ATOM 2117 N N . GLU A 1 264 ? -9.703 54.435 -15.201 1.00 22.06 264 GLU A N 1
ATOM 2118 C CA . GLU A 1 264 ? -8.285 54.835 -14.926 1.00 22.06 264 GLU A CA 1
ATOM 2119 C C . GLU A 1 264 ? -7.797 54.884 -13.452 1.00 22.06 264 GLU A C 1
ATOM 2121 O O . GLU A 1 264 ? -8.494 55.375 -12.581 1.00 22.06 264 GLU A O 1
ATOM 2126 N N . ASP A 1 265 ? -6.580 54.535 -13.035 1.00 20.64 265 ASP A N 1
ATOM 2127 C CA . ASP A 1 265 ? -5.301 54.157 -13.639 1.00 20.64 265 ASP A CA 1
ATOM 2128 C C 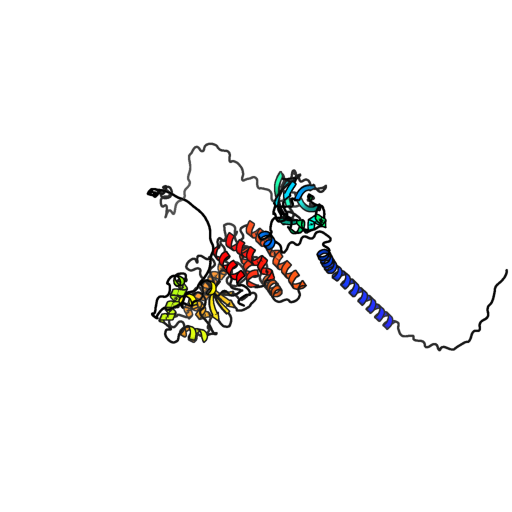. ASP A 1 265 ? -4.366 53.774 -12.452 1.00 20.64 265 ASP A C 1
ATOM 2130 O O . ASP A 1 265 ? -4.556 54.273 -11.346 1.00 20.64 265 ASP A O 1
ATOM 2134 N N . ARG A 1 266 ? -3.312 52.992 -12.737 1.00 21.58 266 ARG A N 1
ATOM 2135 C CA . ARG A 1 266 ? -1.938 53.050 -12.164 1.00 21.58 266 ARG A CA 1
ATOM 2136 C C . ARG A 1 266 ? -1.613 52.728 -10.684 1.00 21.58 266 ARG A C 1
ATOM 2138 O O . ARG A 1 266 ? -1.997 53.428 -9.760 1.00 21.58 266 ARG A O 1
ATOM 2145 N N . ASN A 1 267 ? -0.706 51.745 -10.587 1.00 20.30 267 ASN A N 1
ATOM 2146 C CA . ASN A 1 267 ? 0.603 51.696 -9.906 1.00 20.30 267 ASN A CA 1
ATOM 2147 C C . ASN A 1 267 ? 0.801 52.006 -8.407 1.00 20.30 267 ASN A C 1
ATOM 2149 O O . ASN A 1 267 ? 0.506 53.090 -7.926 1.00 20.30 267 ASN A O 1
ATOM 2153 N N . GLU A 1 268 ? 1.519 51.045 -7.800 1.00 21.47 268 GLU A N 1
ATOM 2154 C CA . GLU A 1 268 ? 2.691 51.177 -6.909 1.00 21.47 268 GLU A CA 1
ATOM 2155 C C . GLU A 1 268 ? 2.534 51.958 -5.594 1.00 21.47 268 GLU A C 1
ATOM 2157 O O . GLU A 1 268 ? 2.439 53.181 -5.576 1.00 21.47 268 GLU A O 1
ATOM 2162 N N . ASN A 1 269 ? 2.662 51.257 -4.462 1.00 21.78 269 ASN A N 1
ATOM 2163 C CA . ASN A 1 269 ? 3.914 51.249 -3.688 1.00 21.78 269 ASN A CA 1
ATOM 2164 C C . ASN A 1 269 ? 3.791 50.455 -2.379 1.00 21.78 269 ASN A C 1
ATOM 2166 O O . ASN A 1 269 ? 2.718 50.324 -1.789 1.00 21.78 269 ASN A O 1
ATOM 2170 N N . GLU A 1 270 ? 4.947 49.933 -1.986 1.00 22.83 270 GLU A N 1
ATOM 2171 C CA . GLU A 1 270 ? 5.319 49.372 -0.690 1.00 22.83 270 GLU A CA 1
ATOM 2172 C C . GLU A 1 270 ? 5.121 50.391 0.450 1.00 22.83 270 GLU A C 1
ATOM 2174 O O . GLU A 1 270 ? 5.215 51.595 0.225 1.00 22.83 270 GLU A O 1
ATOM 2179 N N . ASP A 1 271 ? 4.816 49.915 1.662 1.00 21.55 271 ASP A N 1
ATOM 2180 C CA . ASP A 1 271 ? 5.692 50.080 2.837 1.00 21.55 271 ASP A CA 1
ATOM 2181 C C . ASP A 1 271 ? 4.981 49.818 4.180 1.00 21.55 271 ASP A C 1
ATOM 2183 O O . ASP A 1 271 ? 3.920 50.351 4.499 1.00 21.55 271 ASP A O 1
ATOM 2187 N N . ASP A 1 272 ? 5.659 48.961 4.942 1.00 21.33 272 ASP A N 1
ATOM 2188 C CA . ASP A 1 272 ? 5.972 49.000 6.370 1.00 21.33 272 ASP A CA 1
ATOM 2189 C C . ASP A 1 272 ? 4.925 49.208 7.489 1.00 21.33 272 ASP A C 1
ATOM 2191 O O . ASP A 1 272 ? 4.214 50.199 7.618 1.00 21.33 272 ASP A O 1
ATOM 2195 N N . GLN A 1 273 ? 5.013 48.245 8.417 1.00 21.53 273 GLN A N 1
ATOM 2196 C CA . GLN A 1 273 ? 5.116 48.396 9.874 1.00 21.53 273 GLN A CA 1
ATOM 2197 C C . GLN A 1 273 ? 4.235 49.438 10.585 1.00 21.53 273 GLN A C 1
ATOM 2199 O O . GLN A 1 273 ? 4.449 50.643 10.534 1.00 21.53 273 GLN A O 1
ATOM 2204 N N . SER A 1 274 ? 3.455 48.965 11.557 1.00 22.09 274 SER A N 1
ATOM 2205 C CA . SER A 1 274 ? 3.920 48.933 12.957 1.00 22.09 274 SER A CA 1
ATOM 2206 C C . SER A 1 274 ? 2.770 48.758 13.949 1.00 22.09 274 SER A C 1
ATOM 2208 O O . SER A 1 274 ? 1.600 49.044 13.709 1.00 22.09 274 SER A O 1
ATOM 2210 N N . GLN A 1 275 ? 3.164 48.206 15.089 1.00 24.12 275 GLN A N 1
ATOM 2211 C CA . GLN A 1 275 ? 2.374 47.832 16.247 1.00 24.12 275 GLN A CA 1
ATOM 2212 C C . GLN A 1 275 ? 1.590 49.002 16.857 1.00 24.12 275 GLN A C 1
ATOM 2214 O O . GLN A 1 275 ? 2.123 50.089 17.059 1.00 24.12 275 GLN A O 1
ATOM 2219 N N . SER A 1 276 ? 0.386 48.719 17.356 1.00 23.53 276 SER A N 1
ATOM 2220 C CA . SER A 1 276 ? -0.154 49.463 18.492 1.00 23.53 276 SER A CA 1
ATOM 2221 C C . SER A 1 276 ? -1.075 48.597 19.344 1.00 23.53 276 SER A C 1
ATOM 2223 O O . SER A 1 276 ? -2.014 47.951 18.892 1.00 23.53 276 SER A O 1
ATOM 2225 N N . SER A 1 277 ? -0.727 48.602 20.619 1.00 20.27 277 SER A N 1
ATOM 2226 C CA . SER A 1 277 ? -1.224 47.805 21.721 1.00 20.27 277 SER A CA 1
ATOM 2227 C C . SER A 1 277 ? -2.586 48.239 22.287 1.00 20.27 277 SER A C 1
ATOM 2229 O O . SER A 1 277 ? -2.947 49.410 22.222 1.00 20.27 277 SER A O 1
ATOM 2231 N N . LYS A 1 278 ? -3.160 47.307 23.065 1.00 21.61 278 LYS A N 1
ATOM 2232 C CA . LYS A 1 278 ? -3.888 47.469 24.345 1.00 21.61 278 LYS A CA 1
ATOM 2233 C C . LYS A 1 278 ? -5.424 47.402 24.367 1.00 21.61 278 LYS A C 1
ATOM 2235 O O . LYS A 1 278 ? -6.134 48.290 23.921 1.00 21.61 278 LYS A O 1
ATOM 2240 N N . ARG A 1 279 ? -5.824 46.453 25.233 1.00 21.30 279 ARG A N 1
ATOM 2241 C CA . ARG A 1 279 ? -6.963 46.416 26.170 1.00 21.30 279 ARG A CA 1
ATOM 2242 C C . ARG A 1 279 ? -8.284 45.876 25.629 1.00 21.30 279 ARG A C 1
ATOM 2244 O O . ARG A 1 279 ? -9.184 46.634 25.292 1.00 21.30 279 ARG A O 1
ATOM 2251 N N . GLN A 1 280 ? -8.468 44.565 25.788 1.00 22.69 280 GLN A N 1
ATOM 2252 C CA . GLN A 1 280 ? -9.794 43.992 26.009 1.00 22.69 280 GLN A CA 1
ATOM 2253 C C . GLN A 1 280 ? -9.979 43.595 27.474 1.00 22.69 280 GLN A C 1
ATOM 2255 O O . GLN A 1 280 ? -9.182 42.872 28.070 1.00 22.69 280 GLN A O 1
ATOM 2260 N N . LYS A 1 281 ? -11.050 44.151 28.041 1.00 23.70 281 LYS A N 1
ATOM 2261 C CA . LYS A 1 281 ? -11.681 43.743 29.290 1.00 23.70 281 LYS A CA 1
ATOM 2262 C C . LYS A 1 281 ? -12.360 42.384 29.097 1.00 23.70 281 LYS A C 1
ATOM 2264 O O . LYS A 1 281 ? -12.944 42.113 28.055 1.00 23.70 281 LYS A O 1
ATOM 2269 N N . SER A 1 282 ? -12.320 41.601 30.164 1.00 24.83 282 SER A N 1
ATOM 2270 C CA . SER A 1 282 ? -13.066 40.372 30.425 1.00 24.83 282 SER A CA 1
ATOM 2271 C C . SER A 1 282 ? -14.563 40.442 30.085 1.00 24.83 282 SER A C 1
ATOM 2273 O O . SER A 1 282 ? -15.263 41.302 30.619 1.00 24.83 282 SER A O 1
ATOM 2275 N N . SER A 1 283 ? -15.067 39.471 29.317 1.00 22.09 283 SER A N 1
ATOM 2276 C CA . SER A 1 283 ? -16.372 38.816 29.535 1.00 22.09 283 SER A CA 1
ATOM 2277 C C . SER A 1 283 ? -16.501 37.573 28.638 1.00 22.09 283 SER A C 1
ATOM 2279 O O . SER A 1 283 ? -15.874 37.494 27.588 1.00 22.09 283 SER A O 1
ATOM 2281 N N . ALA A 1 284 ? -17.234 36.575 29.125 1.00 25.23 284 ALA A N 1
ATOM 2282 C CA . ALA A 1 284 ? -17.283 35.196 28.647 1.00 25.23 284 ALA A CA 1
ATOM 2283 C C . ALA A 1 284 ? -18.188 34.948 27.416 1.00 25.23 284 ALA A C 1
ATOM 2285 O O . ALA A 1 284 ? -19.161 35.672 27.227 1.00 25.23 284 ALA A O 1
ATOM 2286 N N . LYS A 1 285 ? -17.925 33.810 26.732 1.00 28.75 285 LYS A N 1
ATOM 2287 C CA . LYS A 1 285 ? -18.684 33.131 25.643 1.00 28.75 285 LYS A CA 1
ATOM 2288 C C . LYS A 1 285 ? -18.710 33.895 24.308 1.00 28.75 285 LYS A C 1
ATOM 2290 O O . LYS A 1 285 ? -19.029 35.070 24.275 1.00 28.75 285 LYS A O 1
ATOM 2295 N N . VAL A 1 286 ? -18.357 33.289 23.171 1.00 25.69 286 VAL A N 1
ATOM 2296 C CA . VAL A 1 286 ? -19.020 32.149 22.503 1.00 25.69 286 VAL A CA 1
ATOM 2297 C C . VAL A 1 286 ? -17.986 31.364 21.670 1.00 25.69 286 VAL A C 1
ATOM 2299 O O . VAL A 1 286 ? -17.244 31.969 20.905 1.00 25.69 286 VAL A O 1
ATOM 2302 N N . ASN A 1 287 ? -17.936 30.033 21.811 1.00 32.44 287 ASN A N 1
ATOM 2303 C CA . ASN A 1 287 ? -17.151 29.155 20.929 1.00 32.44 287 ASN A CA 1
ATOM 2304 C C . ASN A 1 287 ? -17.729 29.184 19.505 1.00 32.44 287 ASN A C 1
ATOM 2306 O O . ASN A 1 287 ? -18.943 29.072 19.339 1.00 32.44 287 ASN A O 1
ATOM 2310 N N . SER A 1 288 ? -16.866 29.299 18.493 1.00 28.47 288 SER A N 1
ATOM 2311 C CA . SER A 1 288 ? -17.241 29.271 17.074 1.00 28.47 288 SER A CA 1
ATOM 2312 C C . SER A 1 288 ? -17.930 27.941 16.691 1.00 28.47 288 SER A C 1
ATOM 2314 O O . SER A 1 288 ? -17.321 26.888 16.886 1.00 28.47 288 SER A O 1
ATOM 2316 N N . PRO A 1 289 ? -19.160 27.955 16.136 1.00 35.12 289 PRO A N 1
ATOM 2317 C CA . PRO A 1 289 ? -19.934 26.749 15.795 1.00 35.12 289 PRO A CA 1
ATOM 2318 C C . PRO A 1 289 ? -19.332 25.862 14.688 1.00 35.12 289 PRO A C 1
ATOM 2320 O O . PRO A 1 289 ? -19.538 24.649 14.708 1.00 35.12 289 PRO A O 1
ATOM 2323 N N . GLU A 1 290 ? -18.559 26.442 13.762 1.00 40.72 290 GLU A N 1
ATOM 2324 C CA . GLU A 1 290 ? -18.136 25.786 12.508 1.00 40.72 290 GLU A CA 1
ATOM 2325 C C . GLU A 1 290 ? -17.293 24.512 12.700 1.00 40.72 290 GLU A C 1
ATOM 2327 O O . GLU A 1 290 ? -17.482 23.540 11.976 1.00 40.72 290 GLU A O 1
ATOM 2332 N N . LYS A 1 291 ? -16.409 24.447 13.708 1.00 45.78 291 LYS A N 1
ATOM 2333 C CA . LYS A 1 291 ? -15.504 23.288 13.897 1.00 45.78 291 LYS A CA 1
ATOM 2334 C C . LYS A 1 291 ? -16.207 22.010 14.376 1.00 45.78 291 LYS A C 1
ATOM 2336 O O . LYS A 1 291 ? -15.693 20.911 14.197 1.00 45.78 291 LYS A O 1
ATOM 2341 N N . SER A 1 292 ? -17.364 22.137 15.029 1.00 50.38 292 SER A N 1
ATOM 2342 C CA . SER A 1 292 ? -18.103 20.989 15.583 1.00 50.38 292 SER A CA 1
ATOM 2343 C C . SER A 1 292 ? -19.060 20.342 14.576 1.00 50.38 292 SER A C 1
ATOM 2345 O O . SER A 1 292 ? -19.490 19.199 14.757 1.00 50.38 292 SER A O 1
ATOM 2347 N N . GLU A 1 293 ? -19.386 21.062 13.502 1.00 55.62 293 GLU A N 1
ATOM 2348 C CA . GLU A 1 293 ? -20.392 20.659 12.522 1.00 55.62 293 GLU A CA 1
ATOM 2349 C C . GLU A 1 293 ? -19.878 19.510 11.637 1.00 55.62 293 GLU A C 1
ATOM 2351 O O . GLU A 1 293 ? -20.622 18.559 11.393 1.00 55.62 293 GLU A O 1
ATOM 2356 N N . ASN A 1 294 ? -18.573 19.501 11.335 1.00 65.12 294 ASN A N 1
ATOM 2357 C CA . ASN A 1 294 ? -17.876 18.512 10.498 1.00 65.12 294 ASN A CA 1
ATOM 2358 C C . ASN A 1 294 ? -17.647 17.126 11.145 1.00 65.12 294 ASN A C 1
ATOM 2360 O O . ASN A 1 294 ? -17.134 16.215 10.493 1.00 65.12 294 ASN A O 1
ATOM 2364 N N . VAL A 1 295 ? -17.996 16.929 12.421 1.00 77.94 295 VAL A N 1
ATOM 2365 C CA . VAL A 1 295 ? -17.816 15.635 13.104 1.00 77.94 295 VAL A CA 1
ATOM 2366 C C . VAL A 1 295 ? -18.976 14.679 12.784 1.00 77.94 295 VAL A C 1
ATOM 2368 O O . VAL A 1 295 ? -20.140 15.066 12.883 1.00 77.94 295 VAL A O 1
ATOM 2371 N N . SER A 1 296 ? -18.663 13.418 12.455 1.00 82.06 296 SER A N 1
ATOM 2372 C CA . SER A 1 296 ? -19.654 12.364 12.159 1.00 82.06 296 SER A CA 1
ATOM 2373 C C . SER A 1 296 ? -20.669 12.180 13.295 1.00 82.06 296 SER A C 1
ATOM 2375 O O . SER A 1 296 ? -20.312 12.234 14.478 1.00 82.06 296 SER A O 1
ATOM 2377 N N . ASP A 1 297 ? -21.926 11.908 12.945 1.00 85.19 297 ASP A N 1
ATOM 2378 C CA . ASP A 1 297 ? -23.029 11.800 13.906 1.00 85.19 297 ASP A CA 1
ATOM 2379 C C . ASP A 1 297 ? -22.831 10.688 14.940 1.00 85.19 297 ASP A C 1
ATOM 2381 O O . ASP A 1 297 ? -23.298 10.808 16.072 1.00 85.19 297 ASP A O 1
ATOM 2385 N N . GLU A 1 298 ? -22.116 9.616 14.602 1.00 86.50 298 GLU A N 1
ATOM 2386 C CA . GLU A 1 298 ? -21.809 8.527 15.531 1.00 86.50 298 GLU A CA 1
ATOM 2387 C C . GLU A 1 298 ? -20.951 9.006 16.706 1.00 86.50 298 GLU A C 1
ATOM 2389 O O . GLU A 1 298 ? -21.225 8.655 17.856 1.00 86.50 298 GLU A O 1
ATOM 2394 N N . PHE A 1 299 ? -19.963 9.869 16.445 1.00 89.44 299 PHE A N 1
ATOM 2395 C CA . PHE A 1 299 ? -19.141 10.461 17.500 1.00 89.44 299 PHE A CA 1
ATOM 2396 C C . PHE A 1 299 ? -19.953 11.429 18.357 1.00 89.44 299 PHE A C 1
ATOM 2398 O O . PHE A 1 299 ? -19.839 11.391 19.580 1.00 89.44 299 PHE A O 1
ATOM 2405 N N . LYS A 1 300 ? -20.815 12.249 17.738 1.00 89.94 300 LYS A N 1
ATOM 2406 C CA . LYS A 1 300 ? -21.711 13.172 18.455 1.00 89.94 300 LYS A CA 1
ATOM 2407 C C . LYS A 1 300 ? -22.676 12.413 19.375 1.00 89.94 300 LYS A C 1
ATOM 2409 O O . LYS A 1 300 ? -22.805 12.773 20.543 1.00 89.94 300 LYS A O 1
ATOM 2414 N N . LYS A 1 301 ? -23.301 11.336 18.882 1.00 90.25 301 LYS A N 1
ATOM 2415 C CA . LYS A 1 301 ? -24.217 10.473 19.653 1.00 90.25 301 LYS A CA 1
ATOM 2416 C C . LYS A 1 301 ? -23.513 9.822 20.841 1.00 90.25 301 LYS A C 1
ATOM 2418 O O . LYS A 1 301 ? -24.022 9.890 21.957 1.00 90.25 301 LYS A O 1
ATOM 2423 N N . PHE A 1 302 ? -22.337 9.233 20.617 1.00 90.44 302 PHE A N 1
ATOM 2424 C CA . PHE A 1 302 ? -21.567 8.620 21.698 1.00 90.44 302 PHE A CA 1
ATOM 2425 C C . PHE A 1 302 ? -21.093 9.662 22.715 1.00 90.44 302 PHE A C 1
ATOM 2427 O O . PHE A 1 302 ? -21.205 9.446 23.916 1.00 90.44 302 PHE A O 1
ATOM 2434 N N . TRP A 1 303 ? -20.625 10.824 22.256 1.00 90.12 303 TRP A N 1
ATOM 2435 C CA . TRP A 1 303 ? -20.186 11.902 23.140 1.00 90.12 303 TRP A CA 1
ATOM 2436 C C . TRP A 1 303 ? -21.324 12.434 24.016 1.00 90.12 303 TRP A C 1
ATOM 2438 O O . TRP A 1 303 ? -21.145 12.565 25.226 1.00 90.12 303 TRP A O 1
ATOM 2448 N N . ALA A 1 304 ? -22.507 12.663 23.438 1.00 90.06 304 ALA A N 1
ATOM 2449 C CA . ALA A 1 304 ? -23.703 13.051 24.184 1.00 90.06 304 ALA A CA 1
ATOM 2450 C C . ALA A 1 304 ? -24.076 11.996 25.237 1.00 90.06 304 ALA A C 1
ATOM 2452 O O . ALA A 1 304 ? -24.264 12.335 26.404 1.00 90.06 304 ALA A O 1
ATOM 2453 N N . TYR A 1 305 ? -24.070 10.713 24.858 1.00 89.69 305 TYR A N 1
ATOM 2454 C CA . TYR A 1 305 ? -24.281 9.609 25.794 1.00 89.69 305 TYR A CA 1
ATOM 2455 C C . TYR A 1 305 ? -23.289 9.656 26.966 1.00 89.69 305 TYR A C 1
ATOM 2457 O O . TYR A 1 305 ? -23.694 9.582 28.124 1.00 89.69 305 TYR A O 1
ATOM 2465 N N . CYS A 1 306 ? -21.994 9.838 26.690 1.00 87.56 306 CYS A N 1
ATOM 2466 C CA . CYS A 1 306 ? -20.973 9.915 27.731 1.00 87.56 306 CYS A CA 1
ATOM 2467 C C . CYS A 1 306 ? -21.176 11.105 28.676 1.00 87.56 306 CYS A C 1
ATOM 2469 O O . CYS A 1 306 ? -20.976 10.954 29.881 1.00 87.56 306 CYS A O 1
ATOM 2471 N N . GLN A 1 307 ? -21.589 12.263 28.155 1.00 86.38 307 GLN A N 1
ATOM 2472 C CA . GLN A 1 307 ? -21.876 13.448 28.967 1.00 86.38 307 GLN A CA 1
ATOM 2473 C C . GLN A 1 307 ? -23.088 13.249 29.887 1.00 86.38 307 GLN A C 1
ATOM 2475 O O . GLN A 1 307 ? -23.064 13.695 31.038 1.00 86.38 307 GLN A O 1
ATOM 2480 N N . GLU A 1 308 ? -24.121 12.555 29.405 1.00 86.19 308 GLU A N 1
ATOM 2481 C CA . GLU A 1 308 ? -25.322 12.238 30.183 1.00 86.19 308 GLU A CA 1
ATOM 2482 C C . GLU A 1 308 ? -25.051 11.206 31.285 1.00 86.19 308 GLU A C 1
ATOM 2484 O O . GLU A 1 308 ? -25.569 11.335 32.394 1.00 86.19 308 GLU A O 1
ATOM 2489 N N . THR A 1 309 ? -24.240 10.179 31.008 1.00 82.06 309 THR A N 1
ATOM 2490 C CA . THR A 1 309 ? -24.030 9.073 31.954 1.00 82.06 309 THR A CA 1
ATOM 2491 C C . THR A 1 309 ? -22.856 9.273 32.912 1.00 82.06 309 THR A C 1
ATOM 2493 O O . THR A 1 309 ? -22.883 8.711 34.005 1.00 82.06 309 THR A O 1
ATOM 2496 N N . HIS A 1 310 ? -21.830 10.043 32.527 1.00 78.94 310 HIS A N 1
ATOM 2497 C CA . HIS A 1 310 ? -20.551 10.152 33.251 1.00 78.94 310 HIS A CA 1
ATOM 2498 C C . HIS A 1 310 ? -20.178 11.599 33.571 1.00 78.94 310 HIS A C 1
ATOM 2500 O O . HIS A 1 310 ? -19.092 12.070 33.248 1.00 78.94 310 HIS A O 1
ATOM 2506 N N . THR A 1 311 ? -21.081 12.322 34.236 1.00 69.50 311 THR A N 1
ATOM 2507 C CA . THR A 1 311 ? -20.805 13.692 34.703 1.00 69.50 311 THR A CA 1
ATOM 2508 C C . THR A 1 311 ? -19.849 13.707 35.909 1.00 69.50 311 THR A C 1
ATOM 2510 O O . THR A 1 311 ? -19.098 14.660 36.097 1.00 69.50 311 THR A O 1
ATOM 2513 N N . ASN A 1 312 ? -19.864 12.647 36.732 1.00 59.19 312 ASN A N 1
ATOM 2514 C CA . ASN A 1 312 ? -18.909 12.391 37.817 1.00 59.19 312 ASN A CA 1
ATOM 2515 C C . ASN A 1 312 ? -18.974 10.902 38.238 1.00 59.19 312 ASN A C 1
ATOM 2517 O O . ASN A 1 312 ? -20.003 10.492 38.782 1.00 59.19 312 ASN A O 1
ATOM 2521 N N . PRO A 1 313 ? -17.921 10.082 38.046 1.00 62.81 313 PRO A N 1
ATOM 2522 C CA . PRO A 1 313 ? -16.590 10.416 37.527 1.00 62.81 313 PRO A CA 1
ATOM 2523 C C . PRO A 1 313 ? -16.575 10.677 36.015 1.00 62.81 313 PRO A C 1
ATOM 2525 O O . PRO A 1 313 ? -17.320 10.046 35.275 1.00 62.81 313 PRO A O 1
ATOM 2528 N N . ASP A 1 314 ? -15.688 11.572 35.570 1.00 83.44 314 ASP A N 1
ATOM 2529 C CA . ASP A 1 314 ? -15.492 11.883 34.147 1.00 83.44 314 ASP A CA 1
ATOM 2530 C C . ASP A 1 314 ? -15.023 10.646 33.361 1.00 83.44 314 ASP A C 1
ATOM 2532 O O . ASP A 1 314 ? -14.182 9.867 33.840 1.00 83.44 314 ASP A O 1
ATOM 2536 N N . ILE A 1 315 ? -15.523 10.490 32.134 1.00 84.62 315 ILE A N 1
ATOM 2537 C CA . ILE A 1 315 ? -15.211 9.355 31.262 1.00 84.62 315 ILE A CA 1
ATOM 2538 C C . ILE A 1 315 ? -13.708 9.214 31.006 1.00 84.62 315 ILE A C 1
ATOM 2540 O O . ILE A 1 315 ? -13.190 8.096 30.998 1.00 84.62 315 ILE A O 1
ATOM 2544 N N . SER A 1 316 ? -12.982 10.329 30.893 1.00 84.88 316 SER A N 1
ATOM 2545 C CA . SER A 1 316 ? -11.529 10.331 30.692 1.00 84.88 316 SER A CA 1
ATOM 2546 C C . SER A 1 316 ? -10.807 9.621 31.840 1.00 84.88 316 SER A C 1
ATOM 2548 O O . SER A 1 316 ? -9.877 8.842 31.622 1.00 84.88 316 SER A O 1
ATOM 2550 N N . SER A 1 317 ? -11.277 9.822 33.076 1.00 85.88 317 SER A N 1
ATOM 2551 C CA . SER A 1 317 ? -10.712 9.181 34.269 1.00 85.88 317 SER A CA 1
ATOM 2552 C C . SER A 1 317 ? -11.014 7.680 34.337 1.00 85.88 317 SER A C 1
ATOM 2554 O O . SER A 1 317 ? -10.198 6.904 34.840 1.00 85.88 317 SER A O 1
ATOM 2556 N N . LEU A 1 318 ? -12.175 7.257 33.826 1.00 86.69 318 LEU A N 1
ATOM 2557 C CA . LEU A 1 318 ? -12.566 5.849 33.747 1.00 86.69 318 LEU A CA 1
ATOM 2558 C C . LEU A 1 318 ? -11.747 5.113 32.685 1.00 86.69 318 LEU A C 1
ATOM 2560 O O . LEU A 1 318 ? -11.210 4.044 32.970 1.00 86.69 318 LEU A O 1
ATOM 2564 N N . LEU A 1 319 ? -11.609 5.708 31.499 1.00 88.94 319 LEU A N 1
ATOM 2565 C CA . LEU A 1 319 ? -10.826 5.149 30.400 1.00 88.94 319 LEU A CA 1
ATOM 2566 C C . LEU A 1 319 ? -9.339 5.069 30.753 1.00 88.94 319 LEU A C 1
ATOM 2568 O O . LEU A 1 319 ? -8.734 4.023 30.555 1.00 88.94 319 LEU A O 1
ATOM 2572 N N . THR A 1 320 ? -8.777 6.085 31.414 1.00 89.69 320 THR A N 1
ATOM 2573 C CA . THR A 1 320 ? -7.370 6.055 31.862 1.00 89.69 320 THR A CA 1
ATOM 2574 C C . THR A 1 320 ? -7.094 4.886 32.825 1.00 89.69 320 THR A C 1
ATOM 2576 O O . THR A 1 320 ? -6.008 4.313 32.829 1.00 89.69 320 THR A O 1
ATOM 2579 N N . LYS A 1 321 ? -8.080 4.459 33.626 1.00 89.62 321 LYS A N 1
ATOM 2580 C CA . LYS A 1 321 ? -7.934 3.279 34.503 1.00 89.62 321 LYS A CA 1
ATOM 2581 C C . LYS A 1 321 ? -7.945 1.953 33.737 1.00 89.62 321 LYS A C 1
ATOM 2583 O O . LYS A 1 321 ? -7.513 0.940 34.284 1.00 89.62 321 LYS A O 1
ATOM 2588 N N . ILE A 1 322 ? -8.450 1.935 32.506 1.00 90.06 322 ILE A N 1
ATOM 2589 C CA . ILE A 1 322 ? -8.577 0.743 31.666 1.00 90.06 322 ILE A CA 1
ATOM 2590 C C . ILE A 1 322 ? -7.562 0.860 30.526 1.00 90.06 322 ILE A C 1
ATOM 2592 O O . ILE A 1 322 ? -7.817 1.525 29.529 1.00 90.06 322 ILE A O 1
ATOM 2596 N N . LYS A 1 323 ? -6.402 0.204 30.675 1.00 88.56 323 LYS A N 1
ATOM 2597 C CA . LYS A 1 323 ? -5.301 0.230 29.686 1.00 88.56 323 LYS A CA 1
ATOM 2598 C C . LYS A 1 323 ? -4.878 1.648 29.259 1.00 88.56 323 LYS A C 1
ATOM 2600 O O . LYS A 1 323 ? -4.583 1.872 28.083 1.00 88.56 323 LYS A O 1
ATOM 2605 N N . ASN A 1 324 ? -4.935 2.606 30.195 1.00 91.56 324 ASN A N 1
ATOM 2606 C CA . ASN A 1 324 ? -4.570 4.006 29.958 1.00 91.56 324 ASN A CA 1
ATOM 2607 C C . ASN A 1 324 ? -5.291 4.623 28.747 1.00 91.56 324 ASN A C 1
ATOM 2609 O O . ASN A 1 324 ? -4.715 5.422 28.007 1.00 91.56 324 ASN A O 1
ATOM 2613 N N . ALA A 1 325 ? -6.538 4.208 28.511 1.00 93.19 325 ALA A N 1
ATOM 2614 C CA . ALA A 1 325 ? -7.219 4.544 27.281 1.00 93.19 325 ALA A CA 1
ATOM 2615 C C . ALA A 1 325 ? -7.640 6.018 27.239 1.00 93.19 325 ALA A C 1
ATOM 2617 O O . ALA A 1 325 ? -8.032 6.596 28.258 1.00 93.19 325 ALA A O 1
ATOM 2618 N N . LYS A 1 326 ? -7.577 6.630 26.053 1.00 92.50 326 LYS A N 1
ATOM 2619 C CA . LYS A 1 326 ? -7.905 8.049 25.847 1.00 92.50 326 LYS A CA 1
ATOM 2620 C C . LYS A 1 326 ? -8.708 8.242 24.572 1.00 92.50 326 LYS A C 1
ATOM 2622 O O . LYS A 1 326 ? -8.327 7.736 23.519 1.00 92.50 326 LYS A O 1
ATOM 2627 N N . LEU A 1 327 ? -9.808 8.986 24.672 1.00 91.06 327 LEU A N 1
ATOM 2628 C CA . LEU A 1 327 ? -10.545 9.446 23.497 1.00 91.06 327 LEU A CA 1
ATOM 2629 C C . LEU A 1 327 ? -9.708 10.510 22.792 1.00 91.06 327 LEU A C 1
ATOM 2631 O O . LEU A 1 327 ? -9.260 11.464 23.426 1.00 91.06 327 LEU A O 1
ATOM 2635 N N . VAL A 1 328 ? -9.490 10.319 21.499 1.00 90.06 328 VAL A N 1
ATOM 2636 C CA . VAL A 1 328 ? -8.656 11.182 20.662 1.00 90.06 328 VAL A CA 1
ATOM 2637 C C . VAL A 1 328 ? -9.403 11.561 19.386 1.00 90.06 328 VAL A C 1
ATOM 2639 O O . VAL A 1 328 ? -10.518 11.100 19.130 1.00 90.06 328 VAL A O 1
ATOM 2642 N N . GLY A 1 329 ? -8.779 12.393 18.561 1.00 86.44 329 GLY A N 1
ATOM 2643 C CA . GLY A 1 329 ? -9.247 12.637 17.207 1.00 86.44 329 GLY A CA 1
ATOM 2644 C C . GLY A 1 329 ? -10.559 13.433 17.176 1.00 86.44 329 GLY A C 1
ATOM 2645 O O . GLY A 1 329 ? -10.614 14.539 17.720 1.00 86.44 329 GLY A O 1
ATOM 2646 N N . PRO A 1 330 ? -11.649 12.870 16.619 1.00 87.44 330 PRO A N 1
ATOM 2647 C CA . PRO A 1 330 ? -12.970 13.507 16.599 1.00 87.44 330 PRO A CA 1
ATOM 2648 C C . PRO A 1 330 ? -13.474 13.968 17.975 1.00 87.44 330 PRO A C 1
ATOM 2650 O O . PRO A 1 330 ? -14.154 14.987 18.076 1.00 87.44 330 PRO A O 1
ATOM 2653 N N . PHE A 1 331 ? -13.121 13.260 19.051 1.00 88.56 331 PHE A N 1
ATOM 2654 C CA . PHE A 1 331 ? -13.530 13.643 20.403 1.00 88.56 331 PHE A CA 1
ATOM 2655 C C . PHE A 1 331 ? -12.771 14.860 20.948 1.00 88.56 331 PHE A C 1
ATOM 2657 O O . PHE A 1 331 ? -13.345 15.619 21.724 1.00 88.56 331 PHE A O 1
ATOM 2664 N N . GLU A 1 332 ? -11.527 15.102 20.521 1.00 85.00 332 GLU A N 1
ATOM 2665 C CA . GLU A 1 332 ? -10.776 16.307 20.915 1.00 85.00 332 GLU A CA 1
ATOM 2666 C C . GLU A 1 332 ? -11.398 17.577 20.309 1.00 85.00 332 GLU A C 1
ATOM 2668 O O . GLU A 1 332 ? -11.426 18.628 20.959 1.00 85.00 332 GLU A O 1
ATOM 2673 N N . LEU A 1 333 ? -11.957 17.463 19.096 1.00 82.12 333 LEU A N 1
ATOM 2674 C CA . LEU A 1 333 ? -12.725 18.530 18.446 1.00 82.12 333 LEU A CA 1
ATOM 2675 C C . LEU A 1 333 ? -14.026 18.821 19.202 1.00 82.12 333 LEU A C 1
ATOM 2677 O O . LEU A 1 333 ? -14.340 19.981 19.462 1.00 82.12 333 LEU A O 1
ATOM 2681 N N . LEU A 1 334 ? -14.751 17.777 19.621 1.00 84.56 334 LEU A N 1
ATOM 2682 C CA . LEU A 1 334 ? -15.981 17.919 20.413 1.00 84.56 334 LEU A CA 1
ATOM 2683 C C . LEU A 1 334 ? -15.731 18.489 21.820 1.00 84.56 334 LEU A C 1
ATOM 2685 O O . LEU A 1 334 ? -16.617 19.125 22.391 1.00 84.56 334 LEU A O 1
ATOM 2689 N N . GLN A 1 335 ? -14.534 18.289 22.374 1.00 82.56 335 GLN A N 1
ATOM 2690 C CA . GLN A 1 335 ? -14.101 18.894 23.639 1.00 82.56 335 GLN A CA 1
ATOM 2691 C C . GLN A 1 335 ? -13.697 20.372 23.498 1.00 82.56 335 GLN A C 1
ATOM 2693 O O . GLN A 1 335 ? -13.551 21.056 24.509 1.00 82.56 335 GLN A O 1
ATOM 2698 N N . GLY A 1 336 ? -13.541 20.882 22.270 1.00 72.06 336 GLY A N 1
ATOM 2699 C CA . GLY A 1 336 ? -13.170 22.273 22.008 1.00 72.06 336 GLY A CA 1
ATOM 2700 C C . GLY A 1 336 ? -11.690 22.580 22.246 1.00 72.06 336 GLY A C 1
ATOM 2701 O O . GLY A 1 336 ? -11.358 23.704 22.616 1.00 72.06 336 GLY A O 1
ATOM 2702 N N . THR A 1 337 ? -10.795 21.601 22.066 1.00 64.25 337 THR A N 1
ATOM 2703 C CA . THR A 1 337 ? -9.346 21.861 22.129 1.00 64.25 337 THR A CA 1
ATOM 2704 C C . THR A 1 337 ? -8.910 22.841 21.026 1.00 64.25 337 THR A C 1
ATOM 2706 O O . THR A 1 337 ? -9.390 22.770 19.898 1.00 64.25 337 THR A O 1
ATOM 2709 N N . GLU A 1 338 ? -7.994 23.770 21.335 1.00 55.69 338 GLU A N 1
ATOM 2710 C CA . GLU A 1 338 ? -7.535 24.842 20.417 1.00 55.69 338 GLU A CA 1
ATOM 2711 C C . GLU A 1 338 ? -6.715 24.355 19.206 1.00 55.69 338 GLU A C 1
ATOM 2713 O O . GLU A 1 338 ? -6.257 25.162 18.397 1.00 55.69 338 GLU A O 1
ATOM 2718 N N . LYS A 1 339 ? -6.536 23.044 19.051 1.00 60.19 339 LYS A N 1
ATOM 2719 C CA . LYS A 1 339 ? -5.792 22.451 17.940 1.00 60.19 339 LYS A CA 1
ATOM 2720 C C . LYS A 1 339 ? -6.491 22.731 16.599 1.00 60.19 339 LYS A C 1
ATOM 2722 O O . LYS A 1 339 ? -7.720 22.866 16.511 1.00 60.19 339 LYS A O 1
ATOM 2727 N N . SER A 1 340 ? -5.702 22.854 15.536 1.00 54.69 340 SER A N 1
ATOM 2728 C CA . SER A 1 340 ? -6.238 22.939 14.170 1.00 54.69 340 SER A CA 1
ATOM 2729 C C . SER A 1 340 ? -6.928 21.623 13.766 1.00 54.69 340 SER A C 1
ATOM 2731 O O . SER A 1 340 ? -6.619 20.571 14.322 1.00 54.69 340 SER A O 1
ATOM 2733 N N . GLU A 1 341 ? -7.867 21.650 12.809 1.00 56.66 341 GLU A N 1
ATOM 2734 C CA . GLU A 1 341 ? -8.533 20.421 12.325 1.00 56.66 341 GLU A CA 1
ATOM 2735 C C . GLU A 1 341 ? -7.516 19.378 11.826 1.00 56.66 341 GLU A C 1
ATOM 2737 O O . GLU A 1 341 ? -7.649 18.193 12.129 1.00 56.66 341 GLU A O 1
ATOM 2742 N N . ASP A 1 342 ? -6.447 19.829 11.160 1.00 55.09 342 ASP A N 1
ATOM 2743 C CA . ASP A 1 342 ? -5.347 18.976 10.696 1.00 55.09 342 ASP A CA 1
ATOM 2744 C C . ASP A 1 342 ? -4.480 18.420 11.853 1.00 55.09 342 ASP A C 1
ATOM 2746 O O . ASP A 1 342 ? -3.928 17.325 11.740 1.00 55.09 342 ASP A O 1
ATOM 2750 N N . GLU A 1 343 ? -4.373 19.115 12.992 1.00 51.16 343 GLU A N 1
ATOM 2751 C CA . GLU A 1 343 ? -3.687 18.610 14.198 1.00 51.16 343 GLU A CA 1
ATOM 2752 C C . GLU A 1 343 ? -4.55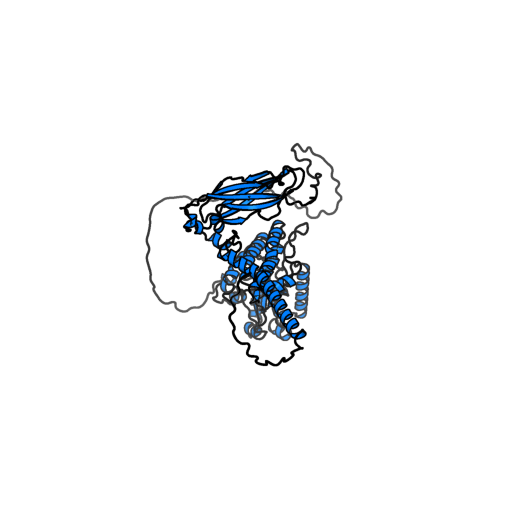2 17.667 15.037 1.00 51.16 343 GLU A C 1
ATOM 2754 O O . GLU A 1 343 ? -4.015 16.790 15.719 1.00 51.16 343 GLU A O 1
ATOM 2759 N N . CYS A 1 344 ? -5.873 17.847 14.983 1.00 48.41 344 CYS A N 1
ATOM 2760 C CA . CYS A 1 344 ? -6.862 16.968 15.601 1.00 48.41 344 CYS A CA 1
ATOM 2761 C C . CYS A 1 344 ? -7.087 15.681 14.809 1.00 48.41 344 CYS A C 1
ATOM 2763 O O . CYS A 1 344 ? -7.671 14.743 15.342 1.00 48.41 344 CYS A O 1
ATOM 2765 N N . LEU A 1 345 ? -6.603 15.573 13.571 1.00 58.59 345 LEU A N 1
ATOM 2766 C CA . LEU A 1 345 ? -6.416 14.277 12.933 1.00 58.59 345 LEU A CA 1
ATOM 2767 C C . LEU A 1 345 ? -5.230 13.573 13.612 1.00 58.59 345 LEU A C 1
ATOM 2769 O O . LEU A 1 345 ? -4.090 13.631 13.149 1.00 58.59 345 LEU A O 1
ATOM 2773 N N . HIS A 1 346 ? -5.492 12.896 14.734 1.00 61.97 346 HIS A N 1
ATOM 2774 C CA . HIS A 1 346 ? -4.557 11.922 15.302 1.00 61.97 346 HIS A CA 1
ATOM 2775 C C . HIS A 1 346 ? -4.268 10.854 14.244 1.00 61.97 346 HIS A C 1
ATOM 2777 O O . HIS A 1 346 ? -5.074 9.954 14.022 1.00 61.97 346 HIS A O 1
ATOM 2783 N N . CYS A 1 347 ? -3.135 11.003 13.561 1.00 69.69 347 CYS A N 1
ATOM 2784 C CA . CYS A 1 347 ? -2.677 10.110 12.508 1.00 69.69 347 CYS A CA 1
ATOM 2785 C C . CYS A 1 347 ? -1.400 9.432 12.979 1.00 69.69 347 CYS A C 1
ATOM 2787 O O . CYS A 1 347 ? -0.376 10.092 13.166 1.00 69.69 347 CYS A O 1
ATOM 2789 N N . PHE A 1 348 ? -1.465 8.118 13.145 1.00 84.12 348 PHE A N 1
ATOM 2790 C CA . PHE A 1 348 ? -0.280 7.301 13.362 1.00 84.12 348 PHE A CA 1
ATOM 2791 C C . PHE A 1 348 ? 0.384 6.993 12.016 1.00 84.12 348 PHE A C 1
ATOM 2793 O O . PHE A 1 348 ? -0.293 6.916 10.988 1.00 84.12 348 PHE A O 1
ATOM 2800 N N . SER A 1 349 ? 1.700 6.764 12.008 1.00 86.50 349 SER A N 1
ATOM 2801 C CA . SER A 1 349 ? 2.472 6.439 10.792 1.00 86.50 349 SER A CA 1
ATOM 2802 C C . SER A 1 349 ? 2.009 5.167 10.069 1.00 86.50 349 SER A C 1
ATOM 2804 O O . SER A 1 349 ? 2.367 4.940 8.913 1.00 86.50 349 SER A O 1
ATOM 2806 N N . THR A 1 350 ? 1.191 4.346 10.732 1.00 91.25 350 THR A N 1
ATOM 2807 C CA . THR A 1 350 ? 0.591 3.123 10.188 1.00 91.25 350 THR A CA 1
ATOM 2808 C C . THR A 1 350 ? -0.929 3.197 10.019 1.00 91.25 350 THR A C 1
ATOM 2810 O O . THR A 1 350 ? -1.549 2.189 9.690 1.00 91.25 350 THR A O 1
ATOM 2813 N N . ASP A 1 351 ? -1.553 4.366 10.207 1.00 92.00 351 ASP A N 1
ATOM 2814 C CA . ASP A 1 351 ? -2.971 4.552 9.875 1.00 92.00 351 ASP A CA 1
ATOM 2815 C C . ASP A 1 351 ? -3.144 4.672 8.361 1.00 92.00 351 ASP A C 1
ATOM 2817 O O . ASP A 1 351 ? -2.697 5.651 7.754 1.00 92.00 351 ASP A O 1
ATOM 2821 N N . LEU A 1 352 ? -3.822 3.694 7.758 1.00 94.19 352 LEU A N 1
ATOM 2822 C CA . LEU A 1 352 ? -4.247 3.731 6.355 1.00 94.19 352 LEU A CA 1
ATOM 2823 C C . LEU A 1 352 ? -5.328 4.799 6.137 1.00 94.19 352 LEU A C 1
ATOM 2825 O O . LEU A 1 352 ? -6.076 5.062 7.082 1.00 94.19 352 LEU A O 1
ATOM 2829 N N . PRO A 1 353 ? -5.445 5.426 4.952 1.00 93.75 353 PRO A N 1
ATOM 2830 C CA . PRO A 1 353 ? -6.427 6.489 4.688 1.00 93.75 353 PRO A CA 1
ATOM 2831 C C . PRO A 1 353 ? -7.878 6.166 5.089 1.00 93.75 353 PRO A C 1
ATOM 2833 O O . PRO A 1 353 ? -8.611 7.063 5.501 1.00 93.75 353 PRO A O 1
ATOM 2836 N N . GLU A 1 354 ? -8.268 4.892 5.055 1.00 93.69 354 GLU A N 1
ATOM 2837 C CA . GLU A 1 354 ? -9.564 4.364 5.499 1.00 93.69 354 GLU A CA 1
ATOM 2838 C C . GLU A 1 354 ? -9.795 4.479 7.014 1.00 93.69 354 GLU A C 1
ATOM 2840 O O . GLU A 1 354 ? -10.938 4.429 7.471 1.00 93.69 354 GLU A O 1
ATOM 2845 N N . MET A 1 355 ? -8.721 4.600 7.799 1.00 93.12 355 MET A N 1
ATOM 2846 C CA . MET A 1 355 ? -8.729 4.611 9.259 1.00 93.12 355 MET A CA 1
ATOM 2847 C C . MET A 1 355 ? -8.810 6.033 9.814 1.00 93.12 355 MET A C 1
ATOM 2849 O O . MET A 1 355 ? -7.946 6.872 9.550 1.00 93.12 355 MET A O 1
ATOM 2853 N N . GLN A 1 356 ? -9.794 6.270 10.679 1.00 91.00 356 GLN A N 1
ATOM 2854 C CA . GLN A 1 356 ? -9.905 7.466 11.510 1.00 91.00 356 GLN A CA 1
ATOM 2855 C C . GLN A 1 356 ? -9.846 7.074 12.992 1.00 91.00 356 GLN A C 1
ATOM 2857 O O . GLN A 1 356 ? -10.833 6.606 13.565 1.00 91.00 356 GLN A O 1
ATOM 2862 N N . SER A 1 357 ? -8.670 7.242 13.598 1.00 92.50 357 SER A N 1
ATOM 2863 C CA . SER A 1 357 ? -8.403 6.913 15.001 1.00 92.50 357 SER A CA 1
ATOM 2864 C C . SER A 1 357 ? -9.223 7.789 15.958 1.00 92.50 357 SER A C 1
ATOM 2866 O O . SER A 1 357 ? -9.278 9.009 15.804 1.00 92.50 357 SER A O 1
ATOM 2868 N N . PHE A 1 358 ? -9.854 7.169 16.959 1.00 92.56 358 PHE A N 1
ATOM 2869 C CA . PHE A 1 358 ? -10.703 7.867 17.940 1.00 92.56 358 PHE A CA 1
ATOM 2870 C C . PHE A 1 358 ? -10.472 7.441 19.398 1.00 92.56 358 PHE A C 1
ATOM 2872 O O . PHE A 1 358 ? -10.952 8.104 20.317 1.00 92.56 358 PHE A O 1
ATOM 2879 N N . LEU A 1 359 ? -9.751 6.343 19.637 1.00 93.69 359 LEU A N 1
ATOM 2880 C CA . LEU A 1 359 ? -9.426 5.852 20.977 1.00 93.69 359 LEU A CA 1
ATOM 2881 C C . LEU A 1 359 ? -8.025 5.235 20.963 1.00 93.69 359 LEU A C 1
ATOM 2883 O O . LEU A 1 359 ? -7.745 4.380 20.131 1.00 93.69 359 LEU A O 1
ATOM 2887 N N . THR A 1 360 ? -7.154 5.629 21.884 1.00 94.44 360 THR A N 1
ATOM 2888 C CA . THR A 1 360 ? -5.815 5.037 22.067 1.00 94.44 360 THR A CA 1
ATOM 2889 C C . THR A 1 360 ? -5.757 4.248 23.368 1.00 94.44 360 THR A C 1
ATOM 2891 O O . THR A 1 360 ? -6.544 4.517 24.275 1.00 94.44 360 THR A O 1
ATOM 2894 N N . CYS A 1 361 ? -4.860 3.267 23.461 1.00 94.12 361 CYS A N 1
ATOM 2895 C CA . CYS A 1 361 ? -4.572 2.486 24.666 1.00 94.12 361 CYS A CA 1
ATOM 2896 C C . CYS A 1 361 ? -3.103 2.024 24.684 1.00 94.12 361 CYS A C 1
ATOM 2898 O O . CYS A 1 361 ? -2.370 2.215 23.714 1.00 94.12 361 CYS A O 1
ATOM 2900 N N . ASP A 1 362 ? -2.660 1.422 25.792 1.00 91.81 362 ASP A N 1
ATOM 2901 C CA . ASP A 1 362 ? -1.255 1.009 25.971 1.00 91.81 362 ASP A CA 1
ATOM 2902 C C . ASP A 1 362 ? -0.740 0.076 24.853 1.00 91.81 362 ASP A C 1
ATOM 2904 O O . ASP A 1 362 ? 0.412 0.171 24.430 1.00 91.81 362 ASP A O 1
ATOM 2908 N N . ASP A 1 363 ? -1.592 -0.826 24.356 1.00 91.62 363 ASP A N 1
ATOM 2909 C CA . ASP A 1 363 ? -1.244 -1.857 23.371 1.00 91.62 363 ASP A CA 1
ATOM 2910 C C . ASP A 1 363 ? -1.614 -1.516 21.918 1.00 91.62 363 ASP A C 1
ATOM 2912 O O . ASP A 1 363 ? -1.175 -2.210 20.992 1.00 91.62 363 ASP A O 1
ATOM 2916 N N . GLY A 1 364 ? -2.379 -0.447 21.690 1.00 94.50 364 GLY A N 1
ATOM 2917 C CA . GLY A 1 364 ? -2.870 -0.119 20.359 1.00 94.50 364 GLY A CA 1
ATOM 2918 C C . GLY A 1 364 ? -3.800 1.084 20.305 1.00 94.50 364 GLY A C 1
ATOM 2919 O O . GLY A 1 364 ? -3.782 1.988 21.141 1.00 94.50 364 GLY A O 1
ATOM 2920 N N . ARG A 1 365 ? -4.653 1.082 19.287 1.00 95.19 365 ARG A N 1
ATOM 2921 C CA . ARG A 1 365 ? -5.659 2.115 19.045 1.00 95.19 365 ARG A CA 1
ATOM 2922 C C . ARG A 1 365 ? -6.858 1.551 18.301 1.00 95.19 365 ARG A C 1
ATOM 2924 O O . ARG A 1 365 ? -6.758 0.532 17.621 1.00 95.19 365 ARG A O 1
ATOM 2931 N N . TYR A 1 366 ? -7.980 2.244 18.411 1.00 95.94 366 TYR A N 1
ATOM 2932 C CA . TYR A 1 366 ? -9.205 1.950 17.691 1.00 95.94 366 TYR A CA 1
ATOM 2933 C C . TYR A 1 366 ? -9.514 3.070 16.713 1.00 95.94 366 TYR A C 1
ATOM 2935 O O . TYR A 1 366 ? -9.402 4.259 17.035 1.00 95.94 366 TYR A O 1
ATOM 2943 N N . ALA A 1 367 ? -9.940 2.660 15.527 1.00 94.81 367 ALA A N 1
ATOM 2944 C CA . ALA A 1 367 ? -10.300 3.547 14.443 1.00 94.81 367 ALA A CA 1
ATOM 2945 C C . ALA A 1 367 ? -11.637 3.132 13.833 1.00 94.81 367 ALA A C 1
ATOM 2947 O O . ALA A 1 367 ? -11.990 1.948 13.817 1.00 94.81 367 ALA A O 1
ATOM 2948 N N . ILE A 1 368 ? -12.371 4.116 13.313 1.00 92.75 368 ILE A N 1
ATOM 2949 C CA . ILE A 1 368 ? -13.412 3.833 12.330 1.00 92.75 368 ILE A CA 1
ATOM 2950 C C . ILE A 1 368 ? -12.700 3.519 11.019 1.00 92.75 368 ILE A C 1
ATOM 2952 O O . ILE A 1 368 ? -11.819 4.265 10.601 1.00 92.75 368 ILE A O 1
ATOM 2956 N N . TRP A 1 369 ? -13.085 2.419 10.390 1.00 93.69 369 TRP A N 1
ATOM 2957 C CA . TRP A 1 369 ? -12.681 2.030 9.052 1.00 93.69 369 TRP A CA 1
ATOM 2958 C C . TRP A 1 369 ? -13.827 2.300 8.086 1.00 93.69 369 TRP A C 1
ATOM 2960 O O . TRP A 1 369 ? -14.940 1.798 8.277 1.00 93.69 369 TRP A O 1
ATOM 2970 N N . ARG A 1 370 ? -13.540 3.063 7.032 1.00 92.00 370 ARG A N 1
ATOM 2971 C CA . ARG A 1 370 ? -14.472 3.339 5.938 1.00 92.00 370 ARG A CA 1
ATOM 2972 C C . ARG A 1 370 ? -13.868 2.809 4.646 1.00 92.00 370 ARG A C 1
ATOM 2974 O O . ARG A 1 370 ? -12.759 3.179 4.299 1.00 92.00 370 ARG A O 1
ATOM 2981 N N . ASP A 1 371 ? -14.586 1.949 3.927 1.00 91.12 371 ASP A N 1
ATOM 2982 C CA . ASP A 1 371 ? -14.125 1.512 2.600 1.00 91.12 371 ASP A CA 1
ATOM 2983 C C . ASP A 1 371 ? -14.305 2.613 1.540 1.00 91.12 371 ASP A C 1
ATOM 2985 O O . ASP A 1 371 ? -13.614 2.625 0.519 1.00 91.12 371 ASP A O 1
ATOM 2989 N N . HIS A 1 372 ? -15.255 3.526 1.766 1.00 89.06 372 HIS A N 1
ATOM 2990 C CA . HIS A 1 372 ? -15.542 4.653 0.890 1.00 89.06 372 HIS A CA 1
ATOM 2991 C C . HIS A 1 372 ? -15.601 5.954 1.701 1.00 89.06 372 HIS A C 1
ATOM 2993 O O . HIS A 1 372 ? -16.215 5.963 2.774 1.00 89.06 372 HIS A O 1
ATOM 2999 N N . PRO A 1 373 ? -15.010 7.054 1.205 1.00 84.06 373 PRO A N 1
ATOM 3000 C CA . PRO A 1 373 ? -14.875 8.283 1.980 1.00 84.06 373 PRO A CA 1
ATOM 3001 C C . PRO A 1 373 ? -16.216 8.919 2.359 1.00 84.06 373 PRO A C 1
ATOM 3003 O O . PRO A 1 373 ? -16.366 9.408 3.476 1.00 84.06 373 PRO A O 1
ATOM 3006 N N . GLU A 1 374 ? -17.214 8.836 1.474 1.00 77.38 374 GLU A N 1
ATOM 3007 C CA . GLU A 1 374 ? -18.554 9.383 1.727 1.00 77.38 374 GLU A CA 1
ATOM 3008 C C . GLU A 1 374 ? -19.295 8.661 2.860 1.00 77.38 374 GLU A C 1
ATOM 3010 O O . GLU A 1 374 ? -20.257 9.206 3.384 1.00 77.38 374 GLU A O 1
ATOM 3015 N N . GLY A 1 375 ? -18.834 7.470 3.270 1.00 64.75 375 GLY A N 1
ATOM 3016 C CA . GLY A 1 375 ? -19.456 6.682 4.328 1.00 64.75 375 GLY A CA 1
ATOM 3017 C C . GLY A 1 375 ? -20.887 6.291 3.967 1.00 64.75 375 GLY A C 1
ATOM 3018 O O . GLY A 1 375 ? -21.836 6.998 4.284 1.00 64.75 375 GLY A O 1
ATOM 3019 N N . ILE A 1 376 ? -21.067 5.136 3.325 1.00 62.44 376 ILE A N 1
ATOM 3020 C CA . ILE A 1 376 ? -22.417 4.591 3.151 1.00 62.44 376 ILE A CA 1
ATOM 3021 C C . ILE A 1 376 ? -22.936 4.237 4.552 1.00 62.44 376 ILE A C 1
ATOM 3023 O O . ILE A 1 376 ? -22.307 3.458 5.273 1.00 62.44 376 ILE A O 1
ATOM 3027 N N . GLU A 1 377 ? -24.045 4.854 4.960 1.00 53.31 377 GLU A N 1
ATOM 3028 C CA . GLU A 1 377 ? -24.625 4.687 6.295 1.00 53.31 377 GLU A CA 1
ATOM 3029 C C . GLU A 1 377 ? -24.833 3.190 6.601 1.00 53.31 377 GLU A C 1
ATOM 3031 O O . GLU A 1 377 ? -25.569 2.492 5.902 1.00 53.31 377 GLU A O 1
ATOM 3036 N N . GLY A 1 378 ? -24.141 2.679 7.627 1.00 55.69 378 GLY A N 1
ATOM 3037 C CA . GLY A 1 378 ? -24.195 1.268 8.035 1.00 55.69 378 GLY A CA 1
ATOM 3038 C C . GLY A 1 378 ? -23.077 0.347 7.518 1.00 55.69 378 GLY A C 1
ATOM 3039 O O . GLY A 1 378 ? -23.081 -0.830 7.881 1.00 55.69 378 GLY A O 1
ATOM 3040 N N . ASP A 1 379 ? -22.107 0.853 6.745 1.00 70.06 379 ASP A N 1
ATOM 3041 C CA . ASP A 1 379 ? -20.913 0.095 6.309 1.00 70.06 379 ASP A CA 1
ATOM 3042 C C . ASP A 1 379 ? -19.622 0.472 7.069 1.00 70.06 379 ASP A C 1
ATOM 3044 O O . ASP A 1 379 ? -18.536 -0.027 6.764 1.00 70.06 379 ASP A O 1
ATOM 3048 N N . ASN A 1 380 ? -19.729 1.314 8.100 1.00 87.50 380 ASN A N 1
ATOM 3049 C CA . ASN A 1 380 ? -18.607 1.660 8.970 1.00 87.50 380 ASN A CA 1
ATOM 3050 C C . ASN A 1 380 ? -18.199 0.454 9.825 1.00 87.50 380 ASN A C 1
ATOM 3052 O O . ASN A 1 380 ? -19.026 -0.183 10.479 1.00 87.50 380 ASN A O 1
ATOM 3056 N N . LEU A 1 381 ? -16.901 0.161 9.854 1.00 93.31 381 LEU A N 1
ATOM 3057 C CA . LEU A 1 381 ? -16.331 -0.851 10.735 1.00 93.31 381 LEU A CA 1
ATOM 3058 C C . LEU A 1 381 ? -15.530 -0.177 11.843 1.00 93.31 381 LEU A C 1
ATOM 3060 O O . LEU A 1 381 ? -14.989 0.910 11.684 1.00 93.31 381 LEU A O 1
ATOM 3064 N N . ILE A 1 382 ? -15.419 -0.857 12.969 1.00 95.38 382 ILE A N 1
ATOM 3065 C CA . ILE A 1 382 ? -14.519 -0.511 14.056 1.00 95.38 382 ILE A CA 1
ATOM 3066 C C . ILE A 1 382 ? -13.387 -1.513 14.031 1.00 95.38 382 ILE A C 1
ATOM 3068 O O . ILE A 1 382 ? -13.618 -2.727 14.065 1.00 95.38 382 ILE A O 1
ATOM 3072 N N . VAL A 1 383 ? -12.169 -0.995 13.973 1.00 96.50 383 VAL A N 1
ATOM 3073 C CA . VAL A 1 383 ? -10.956 -1.797 13.884 1.00 96.50 383 VAL A CA 1
ATOM 3074 C C . VAL A 1 383 ? -10.024 -1.463 15.035 1.00 96.50 383 VAL A C 1
ATOM 3076 O O . VAL A 1 383 ? -9.982 -0.325 15.500 1.00 96.50 383 VAL A O 1
ATOM 3079 N N . TYR A 1 384 ? -9.288 -2.467 15.493 1.00 97.19 384 TYR A N 1
ATOM 3080 C CA . TYR A 1 384 ? -8.183 -2.318 16.428 1.00 97.19 384 TYR A CA 1
ATOM 3081 C C . TYR A 1 384 ? -6.872 -2.471 15.663 1.00 97.19 384 TYR A C 1
ATOM 3083 O O . TYR A 1 384 ? -6.727 -3.424 14.901 1.00 97.19 384 TYR A O 1
ATOM 3091 N N . ALA A 1 385 ? -5.934 -1.554 15.876 1.00 96.62 385 ALA A N 1
ATOM 3092 C CA . ALA A 1 385 ? -4.582 -1.605 15.338 1.00 96.62 385 ALA A CA 1
ATOM 3093 C C . ALA A 1 385 ? -3.568 -1.636 16.488 1.00 96.62 385 ALA A C 1
ATOM 3095 O O . ALA A 1 385 ? -3.622 -0.785 17.378 1.00 96.62 385 ALA A O 1
ATOM 3096 N N . SER A 1 386 ? -2.642 -2.597 16.472 1.00 96.06 386 SER A N 1
ATOM 3097 C CA . SER A 1 386 ? -1.553 -2.648 17.455 1.00 96.06 386 SER A CA 1
ATOM 3098 C C . SER A 1 386 ? -0.555 -1.495 17.282 1.00 96.06 386 SER A C 1
ATOM 3100 O O . SER A 1 386 ? -0.476 -0.856 16.228 1.00 96.06 386 SER A O 1
ATOM 3102 N N . ASN A 1 387 ? 0.239 -1.243 18.325 1.00 93.12 387 ASN A N 1
ATOM 3103 C CA . ASN A 1 387 ? 1.311 -0.239 18.321 1.00 93.12 387 ASN A CA 1
AT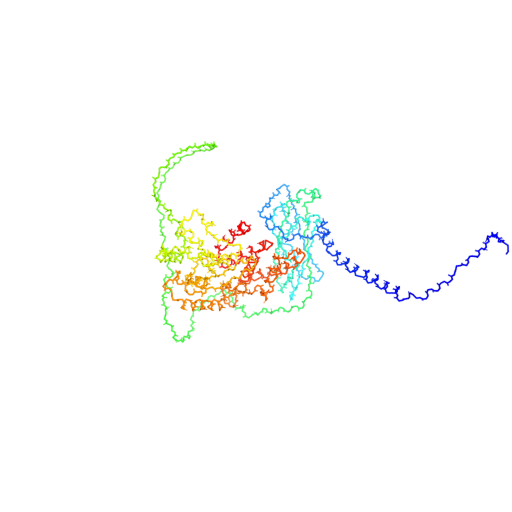OM 3104 C C . ASN A 1 387 ? 2.605 -0.707 17.617 1.00 93.12 387 ASN A C 1
ATOM 3106 O O . ASN A 1 387 ? 3.641 -0.056 17.739 1.00 93.12 387 ASN A O 1
ATOM 3110 N N . ASP A 1 388 ? 2.581 -1.829 16.888 1.00 92.25 388 ASP A N 1
ATOM 3111 C CA . ASP A 1 388 ? 3.760 -2.292 16.155 1.00 92.25 388 ASP A CA 1
ATOM 3112 C C . ASP A 1 388 ? 4.137 -1.296 15.049 1.00 92.25 388 ASP A C 1
ATOM 3114 O O . ASP A 1 388 ? 3.309 -0.902 14.224 1.00 92.25 388 ASP A O 1
ATOM 3118 N N . LYS A 1 389 ? 5.422 -0.932 14.998 1.00 90.62 389 LYS A N 1
ATOM 3119 C CA . LYS A 1 389 ? 5.942 0.034 14.020 1.00 90.62 389 LYS A CA 1
ATOM 3120 C C . LYS A 1 389 ? 5.830 -0.456 12.574 1.00 90.62 389 LYS A C 1
ATOM 3122 O O . LYS A 1 389 ? 5.604 0.354 11.680 1.00 90.62 389 LYS A O 1
ATOM 3127 N N . HIS A 1 390 ? 6.000 -1.761 12.358 1.00 92.75 390 HIS A N 1
ATOM 3128 C CA . HIS A 1 390 ? 6.025 -2.391 11.039 1.00 92.75 390 HIS A CA 1
ATOM 3129 C C . HIS A 1 390 ? 5.008 -3.529 10.985 1.00 92.75 390 HIS A C 1
ATOM 3131 O O . HIS A 1 390 ? 5.118 -4.494 11.745 1.00 92.75 390 HIS A O 1
ATOM 3137 N N . LEU A 1 391 ? 4.062 -3.430 10.049 1.00 93.25 391 LEU A N 1
ATOM 3138 C CA . LEU A 1 391 ? 2.965 -4.376 9.829 1.00 93.25 391 LEU A CA 1
ATOM 3139 C C . LEU A 1 391 ? 2.128 -4.616 11.101 1.00 93.25 391 LEU A C 1
ATOM 3141 O O . LEU A 1 391 ? 2.065 -5.756 11.577 1.00 93.25 391 LEU A O 1
ATOM 3145 N N . PRO A 1 392 ? 1.488 -3.571 11.666 1.00 94.75 392 PRO A N 1
ATOM 3146 C CA . PRO A 1 392 ? 0.637 -3.735 12.836 1.00 94.75 392 PRO A CA 1
ATOM 3147 C C . PRO A 1 392 ? -0.514 -4.693 12.567 1.00 94.75 392 PRO A C 1
ATOM 3149 O O . PRO A 1 392 ? -1.057 -4.783 11.461 1.00 94.75 392 PRO A O 1
ATOM 3152 N N . LYS A 1 393 ? -0.917 -5.405 13.618 1.00 95.06 393 LYS A N 1
ATOM 3153 C CA . LYS A 1 393 ? -2.103 -6.248 13.576 1.00 95.06 393 LYS A CA 1
ATOM 3154 C C . LYS A 1 393 ? -3.322 -5.336 13.528 1.00 95.06 393 LYS A C 1
ATOM 3156 O O . LYS A 1 393 ? -3.617 -4.672 14.517 1.00 95.06 393 LYS A O 1
ATOM 3161 N N . VAL A 1 394 ? -4.022 -5.330 12.394 1.00 96.06 394 VAL A N 1
ATOM 3162 C CA . VAL A 1 394 ? -5.286 -4.604 12.222 1.00 96.06 394 VAL A CA 1
ATOM 3163 C C . VAL A 1 394 ? -6.437 -5.603 12.141 1.00 96.06 394 VAL A C 1
ATOM 3165 O O . VAL A 1 394 ? -6.552 -6.336 11.154 1.00 96.06 394 VAL A O 1
ATOM 3168 N N . GLU A 1 395 ? -7.278 -5.639 13.176 1.00 94.88 395 GLU A N 1
ATOM 3169 C CA . GLU A 1 395 ? -8.385 -6.590 13.323 1.00 94.88 395 GLU A CA 1
ATOM 3170 C C . GLU A 1 395 ? -9.753 -5.923 13.454 1.00 94.88 395 GLU A C 1
ATOM 3172 O O . GLU A 1 395 ? -9.881 -4.801 13.938 1.00 94.88 395 GLU A O 1
ATOM 3177 N N . ILE A 1 396 ? -10.793 -6.629 13.006 1.00 95.31 396 ILE A N 1
ATOM 3178 C CA . ILE A 1 396 ? -12.176 -6.149 13.077 1.00 95.31 396 ILE A CA 1
ATOM 3179 C C . ILE A 1 396 ? -12.708 -6.382 14.485 1.00 95.31 396 ILE A C 1
ATOM 3181 O O . ILE A 1 396 ? -12.711 -7.508 14.982 1.00 95.31 396 ILE A O 1
ATOM 3185 N N . VAL A 1 397 ? -13.239 -5.322 15.078 1.00 95.44 397 VAL A N 1
ATOM 3186 C CA . VAL A 1 397 ? -13.831 -5.333 16.413 1.00 95.44 397 VAL A CA 1
ATOM 3187 C C . VAL A 1 397 ? -15.359 -5.342 16.339 1.00 95.44 397 VAL A C 1
ATOM 3189 O O . VAL A 1 397 ? -16.006 -6.088 17.071 1.00 95.44 397 VAL A O 1
ATOM 3192 N N . GLY A 1 398 ? -15.946 -4.544 15.447 1.00 94.62 398 GLY A N 1
ATOM 3193 C CA . GLY A 1 398 ? -17.397 -4.404 15.307 1.00 94.62 398 GLY A CA 1
ATOM 3194 C C . GLY A 1 398 ? -17.762 -3.306 14.313 1.00 94.62 398 GLY A C 1
ATOM 3195 O O . GLY A 1 398 ? -17.007 -3.055 13.383 1.00 94.62 398 GLY A O 1
ATOM 3196 N N . ASP A 1 399 ? -18.906 -2.666 14.515 1.00 92.81 399 ASP A N 1
ATOM 3197 C CA . ASP A 1 399 ? -19.475 -1.595 13.676 1.00 92.81 399 ASP A CA 1
ATOM 3198 C C . ASP A 1 399 ? -19.943 -0.370 14.492 1.00 92.81 399 ASP A C 1
ATOM 3200 O O . ASP A 1 399 ? -20.400 0.618 13.927 1.00 92.81 399 ASP A O 1
ATOM 3204 N N . THR A 1 400 ? -19.793 -0.392 15.823 1.00 92.88 400 THR A N 1
ATOM 3205 C CA . THR A 1 400 ? -20.194 0.713 16.714 1.00 92.88 400 THR A CA 1
ATOM 3206 C C . THR A 1 400 ? -19.141 0.991 17.784 1.00 92.88 400 THR A C 1
ATOM 3208 O O . THR A 1 400 ? -18.382 0.100 18.173 1.00 92.88 400 THR A O 1
ATOM 3211 N N . ILE A 1 401 ? -19.086 2.224 18.294 1.00 92.56 401 ILE A N 1
ATOM 3212 C CA . ILE A 1 401 ? -18.063 2.660 19.262 1.00 92.56 401 ILE A CA 1
ATOM 3213 C C . ILE A 1 401 ? -18.136 1.842 20.565 1.00 92.56 401 ILE A C 1
ATOM 3215 O O . ILE A 1 401 ? -17.111 1.533 21.171 1.00 92.56 401 ILE A O 1
ATOM 3219 N N . GLU A 1 402 ? -19.324 1.385 20.959 1.00 93.25 402 GLU A N 1
ATOM 3220 C CA . GLU A 1 402 ? -19.521 0.497 22.107 1.00 93.25 402 GLU A CA 1
ATOM 3221 C C . GLU A 1 402 ? -18.770 -0.830 21.945 1.00 93.25 402 GLU A C 1
ATOM 3223 O O . GLU A 1 402 ? -18.239 -1.359 22.925 1.00 93.25 402 GLU A O 1
ATOM 3228 N N . HIS A 1 403 ? -18.660 -1.354 20.719 1.00 94.88 403 HIS A N 1
ATOM 3229 C CA . HIS A 1 403 ? -17.878 -2.558 20.444 1.00 94.88 403 HIS A CA 1
ATOM 3230 C C . HIS A 1 403 ? -16.382 -2.356 20.736 1.00 94.88 403 HIS A C 1
ATOM 3232 O O . HIS A 1 403 ? -15.747 -3.280 21.249 1.00 94.88 403 HIS A O 1
ATOM 3238 N N . ALA A 1 404 ? -15.828 -1.154 20.509 1.00 94.94 404 ALA A N 1
ATOM 3239 C CA . ALA A 1 404 ? -14.455 -0.829 20.913 1.00 94.94 404 ALA A CA 1
ATOM 3240 C C . ALA A 1 404 ? -14.283 -0.906 22.435 1.00 94.94 404 ALA A C 1
ATOM 3242 O O . ALA A 1 404 ? -13.327 -1.507 22.919 1.00 94.94 404 ALA A O 1
ATOM 3243 N N . ILE A 1 405 ? -15.239 -0.369 23.200 1.00 93.56 405 ILE A N 1
ATOM 3244 C CA . ILE A 1 405 ? -15.203 -0.401 24.671 1.00 93.56 405 ILE A CA 1
ATOM 3245 C C . ILE A 1 405 ? -15.311 -1.836 25.206 1.00 93.56 405 ILE A C 1
ATOM 3247 O O . ILE A 1 405 ? -14.599 -2.206 26.142 1.00 93.56 405 ILE A O 1
ATOM 3251 N N . VAL A 1 406 ? -16.162 -2.670 24.597 1.00 94.62 406 VAL A N 1
ATOM 3252 C CA . VAL A 1 406 ? -16.285 -4.097 24.948 1.00 94.62 406 VAL A CA 1
ATOM 3253 C C . VAL A 1 406 ? -15.003 -4.872 24.628 1.00 94.62 406 VAL A C 1
ATOM 3255 O O . VAL A 1 406 ? -14.655 -5.793 25.362 1.00 94.62 406 VAL A O 1
ATOM 3258 N N . HIS A 1 407 ? -14.294 -4.520 23.553 1.00 94.88 407 HIS A N 1
ATOM 3259 C CA . HIS A 1 407 ? -13.015 -5.139 23.196 1.00 94.88 407 HIS A CA 1
ATOM 3260 C C . HIS A 1 407 ? -11.852 -4.659 24.077 1.00 94.88 407 HIS A C 1
ATOM 3262 O O . HIS A 1 407 ? -10.960 -5.440 24.406 1.00 94.88 407 HIS A O 1
ATOM 3268 N N . LEU A 1 408 ? -11.883 -3.397 24.513 1.00 93.88 408 LEU A N 1
ATOM 3269 C CA . LEU A 1 408 ? -10.849 -2.789 25.350 1.00 93.88 408 LEU A CA 1
ATOM 3270 C C . LEU A 1 408 ? -10.666 -3.523 26.689 1.00 93.88 408 LEU A C 1
ATOM 3272 O O . LEU A 1 408 ? -9.535 -3.666 27.163 1.00 93.88 408 LEU A O 1
ATOM 3276 N N . SER A 1 409 ? -11.758 -4.007 27.293 1.00 89.81 409 SER A N 1
ATOM 3277 C CA . SER A 1 409 ? -11.724 -4.738 28.562 1.00 89.81 409 SER A CA 1
ATOM 3278 C C . SER A 1 409 ? -12.427 -6.087 28.489 1.00 89.81 409 SER A C 1
ATOM 3280 O O . SER A 1 409 ? -13.593 -6.193 28.133 1.00 89.81 409 SER A O 1
ATOM 3282 N N . ASN A 1 410 ? -11.754 -7.134 28.964 1.00 84.50 410 ASN A N 1
ATOM 3283 C CA . ASN A 1 410 ? -12.369 -8.454 29.108 1.00 84.50 410 ASN A CA 1
ATOM 3284 C C . ASN A 1 410 ? -13.317 -8.555 30.316 1.00 84.50 410 ASN A C 1
ATOM 3286 O O . ASN A 1 410 ? -14.083 -9.513 30.406 1.00 84.50 410 ASN A O 1
ATOM 3290 N N . LYS A 1 411 ? -13.274 -7.597 31.252 1.00 90.06 411 LYS A N 1
ATOM 3291 C CA . LYS A 1 411 ? -14.066 -7.627 32.486 1.00 90.06 411 LYS A CA 1
ATOM 3292 C C . LYS A 1 411 ? -15.382 -6.881 32.300 1.00 90.06 411 LYS A C 1
ATOM 3294 O O . LYS A 1 411 ? -15.398 -5.656 32.211 1.00 90.06 411 LYS A O 1
ATOM 3299 N N . ASP A 1 412 ? -16.495 -7.607 32.376 1.00 89.50 412 ASP A N 1
ATOM 3300 C CA . ASP A 1 412 ? -17.840 -7.023 32.283 1.00 89.50 412 ASP A CA 1
ATOM 3301 C C . ASP A 1 412 ? -18.094 -5.933 33.342 1.00 89.50 412 ASP A C 1
ATOM 3303 O O . ASP A 1 412 ? -18.838 -4.990 33.087 1.00 89.50 412 ASP A O 1
ATOM 3307 N N . SER A 1 413 ? -17.442 -6.008 34.510 1.00 87.62 413 SER A 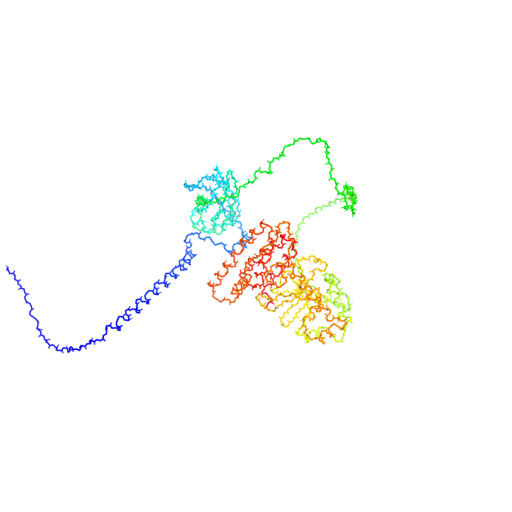N 1
ATOM 3308 C CA . SER A 1 413 ? -17.511 -4.960 35.537 1.00 87.62 413 SER A CA 1
ATOM 3309 C C . SER A 1 413 ? -16.929 -3.627 35.075 1.00 87.62 413 SER A C 1
ATOM 3311 O O . SER A 1 413 ? -17.435 -2.582 35.462 1.00 87.62 413 SER A O 1
ATOM 3313 N N . ASP A 1 414 ? -15.861 -3.653 34.277 1.00 89.38 414 ASP A N 1
ATOM 3314 C CA . ASP A 1 414 ? -15.209 -2.444 33.775 1.00 89.38 414 ASP A CA 1
ATOM 3315 C C . ASP A 1 414 ? -15.963 -1.884 32.571 1.00 89.38 414 ASP A C 1
ATOM 3317 O O . ASP A 1 414 ? -16.164 -0.676 32.488 1.00 89.38 414 ASP A O 1
ATOM 3321 N N . ILE A 1 415 ? -16.492 -2.761 31.710 1.00 89.62 415 ILE A N 1
ATOM 3322 C CA . ILE A 1 415 ? -17.381 -2.362 30.613 1.00 89.62 415 ILE A CA 1
ATOM 3323 C C . ILE A 1 415 ? -18.619 -1.650 31.169 1.00 89.62 415 ILE A C 1
ATOM 3325 O O . ILE A 1 415 ? -18.947 -0.563 30.708 1.00 89.62 415 ILE A O 1
ATOM 3329 N N . LYS A 1 416 ? -19.277 -2.204 32.198 1.00 90.75 416 LYS A N 1
ATOM 3330 C CA . LYS A 1 416 ? -20.469 -1.588 32.812 1.00 90.75 416 LYS A CA 1
ATOM 3331 C C . LYS A 1 416 ? -20.194 -0.245 33.485 1.00 90.75 416 LYS A C 1
ATOM 3333 O O . LYS A 1 416 ? -21.125 0.539 33.629 1.00 90.75 416 LYS A O 1
ATOM 3338 N N . LYS A 1 417 ? -18.949 0.045 33.885 1.00 89.00 417 LYS A N 1
ATOM 3339 C CA . LYS A 1 417 ? -18.589 1.384 34.384 1.00 89.00 417 LYS A CA 1
ATOM 3340 C C . LYS A 1 417 ? -18.666 2.433 33.282 1.00 89.00 417 LYS A C 1
ATOM 3342 O O . LYS A 1 417 ? -18.963 3.569 33.602 1.00 89.00 417 LYS A O 1
ATOM 3347 N N . ILE A 1 418 ? -18.402 2.068 32.026 1.00 87.19 418 ILE A N 1
ATOM 3348 C CA . ILE A 1 418 ? -18.451 2.985 30.874 1.00 87.19 418 ILE A CA 1
ATOM 3349 C C . ILE A 1 418 ? -19.807 2.909 30.164 1.00 87.19 418 ILE A C 1
ATOM 3351 O O . ILE A 1 418 ? -20.331 3.922 29.717 1.00 87.19 418 ILE A O 1
ATOM 3355 N N . LEU A 1 419 ? -20.406 1.722 30.086 1.00 90.19 419 LEU A N 1
ATOM 3356 C CA . LEU A 1 419 ? -21.683 1.469 29.424 1.00 90.19 419 LEU A CA 1
ATOM 3357 C C . LEU A 1 419 ? -22.679 0.823 30.409 1.00 90.19 419 LEU A C 1
ATOM 3359 O O . LEU A 1 419 ? -22.922 -0.386 30.329 1.00 90.19 419 LEU A O 1
ATOM 3363 N N . PRO A 1 420 ? -23.272 1.584 31.352 1.00 87.31 420 PRO A N 1
ATOM 3364 C CA . PRO A 1 420 ? -24.116 1.015 32.410 1.00 87.31 420 PRO A CA 1
ATOM 3365 C C . PRO A 1 420 ? -25.352 0.274 31.887 1.00 87.31 420 PRO A C 1
ATOM 3367 O O . PRO A 1 420 ? -25.729 -0.767 32.422 1.00 87.31 420 PRO A O 1
ATOM 3370 N N . ASN A 1 421 ? -25.948 0.789 30.808 1.00 86.94 421 ASN A N 1
ATOM 3371 C CA . ASN A 1 421 ? -27.201 0.288 30.235 1.00 86.94 421 ASN A CA 1
ATOM 3372 C C . ASN A 1 421 ? -26.990 -0.720 29.088 1.00 86.94 421 ASN A C 1
ATOM 3374 O O . ASN A 1 421 ? -27.956 -1.151 28.458 1.00 86.94 421 ASN A O 1
ATOM 3378 N N . ALA A 1 422 ? -25.744 -1.097 28.783 1.00 87.75 422 ALA A N 1
ATOM 3379 C CA . ALA A 1 422 ? -25.448 -1.953 27.640 1.00 87.75 422 ALA A CA 1
ATOM 3380 C C . ALA A 1 422 ? -25.708 -3.442 27.915 1.00 87.75 422 ALA A C 1
ATOM 3382 O O . ALA A 1 422 ? -25.281 -4.016 28.920 1.00 87.75 422 ALA A O 1
ATOM 3383 N N . ASN A 1 423 ? -26.331 -4.113 26.944 1.00 92.69 423 ASN A N 1
ATOM 3384 C CA . ASN A 1 423 ? -26.456 -5.567 26.927 1.00 92.69 423 ASN A CA 1
ATOM 3385 C C . ASN A 1 423 ? -25.168 -6.201 26.363 1.00 92.69 423 ASN A C 1
ATOM 3387 O O . ASN A 1 423 ? -25.069 -6.485 25.169 1.00 92.69 423 ASN A O 1
ATOM 3391 N N . ILE A 1 424 ? -24.177 -6.418 27.236 1.00 91.62 424 ILE A N 1
ATOM 3392 C CA . ILE A 1 424 ? -22.843 -6.927 26.863 1.00 91.62 424 ILE A CA 1
ATOM 3393 C C . ILE A 1 424 ? -22.904 -8.260 26.088 1.00 91.62 424 ILE A C 1
ATOM 3395 O O . ILE A 1 424 ? -22.242 -8.360 25.052 1.00 91.62 424 ILE A O 1
ATOM 3399 N N . PRO A 1 425 ? -23.687 -9.281 26.501 1.00 93.50 425 PRO A N 1
ATOM 3400 C CA . PRO A 1 425 ? -23.816 -10.512 25.719 1.00 93.50 425 PRO A CA 1
ATOM 3401 C C . PRO A 1 425 ? -24.311 -10.281 24.287 1.00 93.50 425 PRO A C 1
ATOM 3403 O O . PRO A 1 425 ? -23.807 -10.911 23.354 1.00 93.50 425 PRO A O 1
ATOM 3406 N N . ASN A 1 426 ? -25.270 -9.368 24.100 1.00 94.56 426 ASN A N 1
ATOM 3407 C CA . ASN A 1 426 ? -25.777 -9.029 22.773 1.00 94.56 426 ASN A CA 1
ATOM 3408 C C . ASN A 1 426 ? -24.717 -8.312 21.923 1.00 94.56 426 ASN A C 1
ATOM 3410 O O . ASN A 1 426 ? -24.512 -8.703 20.777 1.00 94.56 426 ASN A O 1
ATOM 3414 N N . LEU A 1 427 ? -23.986 -7.354 22.504 1.00 94.00 427 LEU A N 1
ATOM 3415 C CA . LEU A 1 427 ? -22.876 -6.671 21.828 1.00 94.00 427 LEU A CA 1
ATOM 3416 C C . LEU A 1 427 ? -21.806 -7.673 21.374 1.00 94.00 427 LEU A C 1
ATOM 3418 O O . LEU A 1 427 ? -21.453 -7.724 20.202 1.00 94.00 427 LEU A O 1
ATOM 3422 N N . ARG A 1 428 ? -21.366 -8.586 22.252 1.00 94.50 428 ARG A N 1
ATOM 3423 C CA . ARG A 1 428 ? -20.393 -9.636 21.881 1.00 94.50 428 ARG A CA 1
ATOM 3424 C C . ARG A 1 428 ? -20.898 -10.534 20.742 1.00 94.50 428 ARG A C 1
ATOM 3426 O O . ARG A 1 428 ? -20.098 -11.032 19.947 1.00 94.50 428 ARG A O 1
ATOM 3433 N N . LYS A 1 429 ? -22.211 -10.772 20.656 1.00 95.50 429 LYS A N 1
ATOM 3434 C CA . LYS A 1 429 ? -22.831 -11.517 19.549 1.00 95.50 429 LYS A CA 1
ATOM 3435 C C . LYS A 1 429 ? -22.816 -10.704 18.249 1.00 95.50 429 LYS A C 1
ATOM 3437 O O . LYS A 1 429 ? -22.494 -11.273 17.206 1.00 95.50 429 LYS A O 1
ATOM 3442 N N . GLN A 1 430 ? -23.119 -9.408 18.314 1.00 94.56 430 GLN A N 1
ATOM 3443 C CA . GLN A 1 430 ? -23.070 -8.487 17.173 1.00 94.56 430 GLN A CA 1
ATOM 3444 C C . GLN A 1 430 ? -21.648 -8.368 16.609 1.00 94.56 430 GLN A C 1
ATOM 3446 O O . GLN A 1 430 ? -21.469 -8.610 15.419 1.00 94.56 430 GLN A O 1
ATOM 3451 N N . MET A 1 431 ? -20.630 -8.177 17.456 1.00 94.69 431 MET A N 1
ATOM 3452 C CA . MET A 1 431 ? -19.209 -8.159 17.055 1.00 94.69 431 MET A CA 1
ATOM 3453 C C . MET A 1 431 ? -18.830 -9.370 16.191 1.00 94.69 431 MET A C 1
ATOM 3455 O O . MET A 1 431 ? -18.271 -9.235 15.102 1.00 94.69 431 MET A O 1
ATOM 3459 N N . LYS A 1 432 ? -19.193 -10.579 16.643 1.00 94.62 432 LYS A N 1
ATOM 3460 C CA . LYS A 1 432 ? -18.925 -11.823 15.904 1.00 94.62 432 LYS A CA 1
ATOM 3461 C C . LYS A 1 432 ? -19.669 -11.877 14.570 1.00 94.62 432 LYS A C 1
ATOM 3463 O O . LYS A 1 432 ? -19.119 -12.370 13.588 1.00 94.62 432 LYS A O 1
ATOM 3468 N N . ALA A 1 433 ? -20.912 -11.396 14.534 1.00 94.69 433 ALA A N 1
ATOM 3469 C CA . ALA A 1 433 ? -21.711 -11.356 13.314 1.00 94.69 433 ALA A CA 1
ATOM 3470 C C . ALA A 1 433 ? -21.113 -10.391 12.278 1.00 94.69 433 ALA A C 1
ATOM 3472 O O . ALA A 1 433 ? -21.001 -10.762 11.110 1.00 94.69 433 ALA A O 1
ATOM 3473 N N . VAL A 1 434 ? -20.665 -9.208 12.709 1.00 93.31 434 VAL A N 1
ATOM 3474 C CA . VAL A 1 434 ? -19.998 -8.207 11.860 1.00 93.31 434 VAL A CA 1
ATOM 3475 C C . VAL A 1 434 ? -18.693 -8.761 11.294 1.00 93.31 434 VAL A C 1
ATOM 3477 O O . VAL A 1 434 ? -18.500 -8.758 10.078 1.00 93.31 434 VAL A O 1
ATOM 3480 N N . ALA A 1 435 ? -17.836 -9.337 12.144 1.00 92.31 435 ALA A N 1
ATOM 3481 C CA . ALA A 1 435 ? -16.585 -9.952 11.705 1.00 92.31 435 ALA A CA 1
ATOM 3482 C C . ALA A 1 435 ? -16.823 -11.090 10.693 1.00 92.31 435 ALA A C 1
ATOM 3484 O O . ALA A 1 435 ? -16.124 -11.190 9.684 1.00 92.31 435 ALA A O 1
ATOM 3485 N N . LEU A 1 436 ? -17.849 -11.924 10.911 1.00 92.44 436 LEU A N 1
ATOM 3486 C CA . LEU A 1 436 ? -18.216 -12.995 9.982 1.00 92.44 436 LEU A CA 1
ATOM 3487 C C . LEU A 1 436 ? -18.777 -12.455 8.657 1.00 92.44 436 LEU A C 1
ATOM 3489 O O . LEU A 1 436 ? -18.436 -12.991 7.602 1.00 92.44 436 LEU A O 1
ATOM 3493 N N . LYS A 1 437 ? -19.616 -11.408 8.700 1.00 91.56 437 LYS A N 1
ATOM 3494 C CA . LYS A 1 437 ? -20.145 -10.722 7.508 1.00 91.56 437 LYS A CA 1
ATOM 3495 C C . LYS A 1 437 ? -18.989 -10.187 6.668 1.00 91.56 437 LYS A C 1
ATOM 3497 O O . LYS A 1 437 ? -18.911 -10.495 5.481 1.00 91.56 437 LYS A O 1
ATOM 3502 N N . ARG A 1 438 ? -18.048 -9.473 7.293 1.00 90.75 438 ARG A N 1
ATOM 3503 C CA . ARG A 1 438 ? -16.881 -8.918 6.601 1.00 90.75 438 ARG A CA 1
ATOM 3504 C C . ARG A 1 438 ? -15.965 -10.007 6.051 1.00 90.75 438 ARG A C 1
ATOM 3506 O O . ARG A 1 438 ? -15.573 -9.917 4.897 1.00 90.75 438 ARG A O 1
ATOM 3513 N N . LYS A 1 439 ? -15.692 -11.078 6.805 1.00 89.38 439 LYS A N 1
ATOM 3514 C CA . LYS A 1 439 ? -14.845 -12.193 6.339 1.00 89.38 439 LYS A CA 1
ATOM 3515 C C . LYS A 1 439 ? -15.345 -12.834 5.037 1.00 89.38 439 LYS A C 1
ATOM 3517 O O . LYS A 1 439 ? -14.526 -13.326 4.273 1.00 89.38 439 LYS A O 1
ATOM 3522 N N . LYS A 1 440 ? -16.660 -12.837 4.790 1.00 88.56 440 LYS A N 1
ATOM 3523 C CA . LYS A 1 440 ? -17.264 -13.380 3.559 1.00 88.56 440 LYS A CA 1
ATOM 3524 C C . LYS A 1 440 ? -17.218 -12.424 2.365 1.00 88.56 440 LYS A C 1
ATOM 3526 O O . LYS A 1 440 ? -17.334 -12.889 1.242 1.00 88.56 440 LYS A O 1
ATOM 3531 N N . ALA A 1 441 ? -17.124 -11.120 2.616 1.00 86.94 441 ALA A N 1
ATOM 3532 C CA . ALA A 1 441 ? -17.224 -10.082 1.590 1.00 86.94 441 ALA A CA 1
ATOM 3533 C C . ALA A 1 441 ? -15.883 -9.403 1.272 1.00 86.94 441 ALA A C 1
ATOM 3535 O O . ALA A 1 441 ? -15.781 -8.709 0.265 1.00 86.94 441 ALA A O 1
ATOM 3536 N N . LYS A 1 442 ? -14.882 -9.549 2.147 1.00 89.50 442 LYS A N 1
ATOM 3537 C CA . LYS A 1 442 ? -13.574 -8.918 1.985 1.00 89.50 442 LYS A CA 1
ATOM 3538 C C . LYS A 1 442 ? -12.737 -9.619 0.918 1.00 89.50 442 LYS A C 1
ATOM 3540 O O . LYS A 1 442 ? -12.775 -10.842 0.793 1.00 89.50 442 LYS A O 1
ATOM 3545 N N . PHE A 1 443 ? -11.896 -8.833 0.265 1.00 90.31 443 PHE A N 1
ATOM 3546 C CA . PHE A 1 443 ? -10.780 -9.300 -0.544 1.00 90.31 443 PHE A CA 1
ATOM 3547 C C . PHE A 1 443 ? -9.457 -8.961 0.149 1.00 90.31 443 PHE A C 1
ATOM 3549 O O . PHE A 1 443 ? -9.418 -8.156 1.085 1.00 90.31 443 PHE A O 1
ATOM 3556 N N . GLY A 1 444 ? -8.372 -9.579 -0.301 1.00 87.06 444 GLY A N 1
ATOM 3557 C CA . GLY A 1 444 ? -7.036 -9.326 0.220 1.00 87.06 444 GLY A CA 1
ATOM 3558 C C . GLY A 1 444 ? -6.744 -9.895 1.609 1.00 87.06 444 GLY A C 1
ATOM 3559 O O . GLY A 1 444 ? -7.625 -10.169 2.429 1.00 87.06 444 GLY A O 1
ATOM 3560 N N . SER A 1 445 ? -5.451 -10.085 1.862 1.00 87.25 445 SER A N 1
ATOM 3561 C CA . SER A 1 445 ? -4.911 -10.740 3.063 1.00 87.25 445 SER A CA 1
ATOM 3562 C C . SER A 1 445 ? -3.829 -9.917 3.774 1.00 87.25 445 SER A C 1
ATOM 3564 O O . SER A 1 445 ? -3.143 -10.416 4.675 1.00 87.25 445 SER A O 1
ATOM 3566 N N . CYS A 1 446 ? -3.682 -8.641 3.407 1.00 88.38 446 CYS A N 1
ATOM 3567 C CA . CYS A 1 446 ? -2.757 -7.717 4.062 1.00 88.38 446 CYS A CA 1
ATOM 3568 C C . CYS A 1 446 ? -3.030 -7.595 5.572 1.00 88.38 446 CYS A C 1
ATOM 3570 O O . CYS A 1 446 ? -2.137 -7.804 6.393 1.00 88.38 446 CYS A O 1
ATOM 3572 N N . HIS A 1 447 ? -4.293 -7.395 5.941 1.00 92.81 447 HIS A N 1
ATOM 3573 C CA . HIS A 1 447 ? -4.776 -7.307 7.319 1.00 92.81 447 HIS A CA 1
ATOM 3574 C C . HIS A 1 447 ? -6.145 -7.995 7.463 1.00 92.81 447 HIS A C 1
ATOM 3576 O O . HIS A 1 447 ? -6.797 -8.335 6.470 1.00 92.81 447 HIS A O 1
ATOM 3582 N N . ASP A 1 448 ? -6.623 -8.202 8.695 1.00 90.69 448 ASP A N 1
ATOM 3583 C CA . ASP A 1 448 ? -7.842 -8.989 8.936 1.00 90.69 448 ASP A CA 1
ATOM 3584 C C . ASP A 1 448 ? -9.119 -8.282 8.471 1.00 90.69 448 ASP A C 1
ATOM 3586 O O . ASP A 1 448 ? -10.115 -8.950 8.175 1.00 90.69 448 ASP A O 1
ATOM 3590 N N . VAL A 1 449 ? -9.081 -6.956 8.327 1.00 92.69 449 VAL A N 1
ATOM 3591 C CA . VAL A 1 449 ? -10.192 -6.164 7.769 1.00 92.69 449 VAL A CA 1
ATOM 3592 C C . VAL A 1 449 ? -10.428 -6.487 6.290 1.00 92.69 449 VAL A C 1
ATOM 3594 O O . VAL A 1 449 ? -11.578 -6.608 5.865 1.00 92.69 449 VAL A O 1
ATOM 3597 N N . GLY A 1 450 ? -9.346 -6.693 5.529 1.00 92.31 450 GLY A N 1
ATOM 3598 C CA . GLY A 1 450 ? -9.348 -6.786 4.068 1.00 92.31 450 GLY A CA 1
ATOM 3599 C C . GLY A 1 450 ? -9.848 -5.519 3.374 1.00 92.31 450 GLY A C 1
ATOM 3600 O O . GLY A 1 450 ? -10.288 -4.563 4.015 1.00 92.31 450 GLY A O 1
ATOM 3601 N N . ILE A 1 451 ? -9.793 -5.537 2.049 1.00 93.19 451 ILE A N 1
ATOM 3602 C CA . ILE A 1 451 ? -10.255 -4.453 1.187 1.00 93.19 451 ILE A CA 1
ATOM 3603 C C . ILE A 1 451 ? -11.634 -4.775 0.616 1.00 93.19 451 ILE A C 1
ATOM 3605 O O . ILE A 1 451 ? -12.020 -5.939 0.471 1.00 93.19 451 ILE A O 1
ATOM 3609 N N . TRP A 1 452 ? -12.371 -3.729 0.268 1.00 90.19 452 TRP A N 1
ATOM 3610 C CA . TRP A 1 452 ? -13.611 -3.844 -0.483 1.00 90.19 452 TRP A CA 1
ATOM 3611 C C . TRP A 1 452 ? -13.429 -3.195 -1.845 1.00 90.19 452 TRP A C 1
ATOM 3613 O O . TRP A 1 452 ? -12.965 -2.060 -1.923 1.00 90.19 452 TRP A O 1
ATOM 3623 N N . VAL A 1 453 ? -13.804 -3.891 -2.912 1.00 89.75 453 VAL A N 1
ATOM 3624 C CA . VAL A 1 453 ? -13.821 -3.364 -4.279 1.00 89.75 453 VAL A CA 1
ATOM 3625 C C . VAL A 1 453 ? -15.039 -3.912 -5.009 1.00 89.75 453 VAL A C 1
ATOM 3627 O O . VAL A 1 453 ? -15.521 -5.007 -4.715 1.00 89.75 453 VAL A O 1
ATOM 3630 N N . LYS A 1 454 ? -15.570 -3.133 -5.951 1.00 85.00 454 LYS A N 1
ATOM 3631 C CA . LYS A 1 454 ? -16.730 -3.543 -6.741 1.00 85.00 454 LYS A CA 1
ATOM 3632 C C . LYS A 1 454 ? -16.278 -4.462 -7.874 1.00 85.00 454 LYS A C 1
ATOM 3634 O O . LYS A 1 454 ? -15.615 -3.998 -8.796 1.00 85.00 454 LYS A O 1
ATOM 3639 N N . ILE A 1 455 ? -16.701 -5.721 -7.829 1.00 85.12 455 ILE A N 1
ATOM 3640 C CA . ILE A 1 455 ? -16.477 -6.688 -8.909 1.00 85.12 455 ILE A CA 1
ATOM 3641 C C . ILE A 1 455 ? -17.519 -6.469 -10.019 1.00 85.12 455 ILE A C 1
ATOM 3643 O O . ILE A 1 455 ? -18.717 -6.330 -9.746 1.00 85.12 455 ILE A O 1
ATOM 3647 N N . ARG A 1 456 ? -17.060 -6.368 -11.269 1.00 78.75 456 ARG A N 1
ATOM 3648 C CA . ARG A 1 456 ? -17.880 -6.273 -12.488 1.00 78.75 456 ARG A CA 1
ATOM 3649 C C . ARG A 1 456 ? -18.210 -7.674 -13.019 1.00 78.75 456 ARG A C 1
ATOM 3651 O O . ARG A 1 456 ? -17.673 -8.674 -12.555 1.00 78.75 456 ARG A O 1
ATOM 3658 N N . ASN A 1 457 ? -19.105 -7.745 -14.005 1.00 67.12 457 ASN A N 1
ATOM 3659 C CA . ASN A 1 457 ? -19.420 -9.003 -14.688 1.00 67.12 457 ASN A CA 1
ATOM 3660 C C . ASN A 1 457 ? -18.125 -9.634 -15.242 1.00 67.12 457 ASN A C 1
ATOM 3662 O O . ASN A 1 457 ? -17.318 -8.912 -15.824 1.00 67.12 457 ASN A O 1
ATOM 3666 N N . ASN A 1 458 ? -17.972 -10.955 -15.082 1.00 69.31 458 ASN A N 1
ATOM 3667 C CA . ASN A 1 458 ? -16.777 -11.760 -15.404 1.00 69.31 458 ASN A CA 1
ATOM 3668 C C . ASN A 1 458 ? -15.633 -11.713 -14.368 1.00 69.31 458 ASN A C 1
ATOM 3670 O O . ASN A 1 458 ? -14.481 -11.884 -14.746 1.00 69.31 458 ASN A O 1
ATOM 3674 N N . ASP A 1 459 ? -15.938 -11.486 -13.086 1.00 77.62 459 ASP A N 1
ATOM 3675 C CA . ASP A 1 459 ? -14.962 -11.518 -11.977 1.00 77.62 459 ASP A CA 1
ATOM 3676 C C . ASP A 1 459 ? -13.830 -10.472 -12.070 1.00 77.62 459 ASP A C 1
ATOM 3678 O O . ASP A 1 459 ? -12.820 -10.572 -11.379 1.00 77.62 459 ASP A O 1
ATOM 3682 N N . VAL A 1 460 ? -14.030 -9.419 -12.870 1.00 83.94 460 VAL A N 1
ATOM 3683 C CA . VAL A 1 460 ? -13.074 -8.313 -13.039 1.00 83.94 460 VAL A CA 1
ATOM 3684 C C . VAL A 1 460 ? -13.250 -7.281 -11.923 1.00 83.94 460 VAL A C 1
ATOM 3686 O O . VAL A 1 460 ? -14.348 -6.767 -11.697 1.00 83.94 460 VAL A O 1
ATOM 3689 N N . GLY A 1 461 ? -12.167 -6.935 -11.242 1.00 83.50 461 GLY A N 1
ATOM 3690 C CA . GLY A 1 461 ? -12.078 -5.900 -10.213 1.00 83.50 461 GLY A CA 1
ATOM 3691 C C . GLY A 1 461 ? -11.026 -6.193 -9.139 1.00 83.50 461 GLY A C 1
ATOM 3692 O O . GLY A 1 461 ? -10.596 -5.272 -8.437 1.00 83.50 461 GLY A O 1
ATOM 3693 N N . TYR A 1 462 ? -10.604 -7.452 -8.992 1.00 93.31 462 TYR A N 1
ATOM 3694 C CA . TYR A 1 462 ? -9.627 -7.869 -7.991 1.00 93.31 462 TYR A CA 1
ATOM 3695 C C . TYR A 1 462 ? -8.867 -9.129 -8.406 1.00 93.31 462 TYR A C 1
ATOM 3697 O O . TYR A 1 462 ? -9.461 -10.162 -8.703 1.00 93.31 462 TYR A O 1
ATOM 3705 N N . ARG A 1 463 ? -7.545 -9.071 -8.242 1.00 91.94 463 ARG A N 1
ATOM 3706 C CA . ARG A 1 463 ? -6.658 -10.231 -8.143 1.00 91.94 463 ARG A CA 1
ATOM 3707 C C . ARG A 1 463 ? -5.693 -10.032 -6.967 1.00 91.94 463 ARG A C 1
ATOM 3709 O O . ARG A 1 463 ? -5.417 -8.884 -6.612 1.00 91.94 463 ARG A O 1
ATOM 3716 N N . PRO A 1 464 ? -5.202 -11.109 -6.334 1.00 93.25 464 PRO A N 1
ATOM 3717 C CA . PRO A 1 464 ? -4.318 -10.988 -5.182 1.00 93.25 464 PRO A CA 1
ATOM 3718 C C . PRO A 1 464 ? -2.959 -10.397 -5.564 1.00 93.25 464 PRO A C 1
ATOM 3720 O O . PRO A 1 464 ? -2.369 -10.780 -6.570 1.00 93.25 464 PRO A O 1
ATOM 3723 N N . ALA A 1 465 ? -2.441 -9.503 -4.718 1.00 89.19 465 ALA A N 1
ATOM 3724 C CA . ALA A 1 465 ? -1.123 -8.889 -4.915 1.00 89.19 465 ALA A CA 1
ATOM 3725 C C . ALA A 1 465 ? 0.041 -9.893 -4.826 1.00 89.19 465 ALA A C 1
ATOM 3727 O O . ALA A 1 465 ? 1.088 -9.695 -5.434 1.00 89.19 465 ALA A O 1
ATOM 3728 N N . ALA A 1 466 ? -0.131 -10.963 -4.051 1.00 86.94 466 ALA A N 1
ATOM 3729 C CA . ALA A 1 466 ? 0.857 -12.018 -3.892 1.00 86.94 466 ALA A CA 1
ATOM 3730 C C . ALA A 1 466 ? 0.162 -13.372 -3.755 1.00 86.94 466 ALA A C 1
ATOM 3732 O O . ALA A 1 466 ? -0.829 -13.491 -3.033 1.00 86.94 466 ALA A O 1
ATOM 3733 N N . GLU A 1 467 ? 0.734 -14.408 -4.370 1.00 82.81 467 GLU A N 1
ATOM 3734 C CA . GLU A 1 467 ? 0.271 -15.791 -4.190 1.00 82.81 467 GLU A CA 1
ATOM 3735 C C . GLU A 1 467 ? 0.332 -16.218 -2.717 1.00 82.81 467 GLU A C 1
ATOM 3737 O O . GLU A 1 467 ? -0.566 -16.890 -2.211 1.00 82.81 467 GLU A O 1
ATOM 3742 N N . ASN A 1 468 ? 1.391 -15.794 -2.014 1.00 89.75 468 ASN A N 1
ATOM 3743 C CA . ASN A 1 468 ? 1.575 -16.036 -0.589 1.00 89.75 468 ASN A CA 1
ATOM 3744 C C . ASN A 1 468 ? 1.760 -14.715 0.187 1.00 89.75 468 ASN A C 1
ATOM 3746 O O . ASN A 1 468 ? 2.887 -14.219 0.316 1.00 89.75 468 ASN A O 1
ATOM 3750 N N . PRO A 1 469 ? 0.674 -14.177 0.769 1.00 91.00 469 PRO A N 1
ATOM 3751 C CA . PRO A 1 469 ? 0.691 -12.968 1.591 1.00 91.00 469 PRO A CA 1
ATOM 3752 C C . PRO A 1 469 ? 1.699 -13.010 2.746 1.00 91.00 469 PRO A C 1
ATOM 3754 O O . PRO A 1 469 ? 2.327 -12.001 3.062 1.00 91.00 469 PRO A O 1
ATOM 3757 N N . ASP A 1 470 ? 1.892 -14.171 3.376 1.00 91.62 470 ASP A N 1
ATOM 3758 C CA . ASP A 1 470 ? 2.805 -14.301 4.513 1.00 91.62 470 ASP A CA 1
ATOM 3759 C C . ASP A 1 470 ? 4.268 -14.214 4.081 1.00 91.62 470 ASP A C 1
ATOM 3761 O O . ASP A 1 470 ? 5.116 -13.758 4.848 1.00 91.62 470 ASP A O 1
ATOM 3765 N N . HIS A 1 471 ? 4.597 -14.661 2.866 1.00 92.00 471 HIS A N 1
ATOM 3766 C CA . HIS A 1 471 ? 5.942 -14.493 2.323 1.00 92.00 471 HIS A CA 1
ATOM 3767 C C . HIS A 1 471 ? 6.244 -13.008 2.083 1.00 92.00 471 HIS A C 1
ATOM 3769 O O . HIS A 1 471 ? 7.277 -12.522 2.538 1.00 92.00 471 HIS A O 1
ATOM 3775 N N . LEU A 1 472 ? 5.295 -12.268 1.498 1.00 93.38 472 LEU A N 1
ATOM 3776 C CA . LEU A 1 472 ? 5.423 -10.823 1.306 1.00 93.38 472 LEU A CA 1
ATOM 3777 C C . LEU A 1 472 ? 5.570 -10.074 2.644 1.00 93.38 472 LEU A C 1
ATOM 3779 O O . LEU A 1 472 ? 6.471 -9.252 2.790 1.00 93.38 472 LEU A O 1
ATOM 3783 N N . LYS A 1 473 ? 4.766 -10.408 3.666 1.00 93.75 473 LYS A N 1
ATOM 3784 C CA . LYS A 1 473 ? 4.911 -9.823 5.018 1.00 93.75 473 LYS A CA 1
ATOM 3785 C C . LYS A 1 473 ? 6.290 -10.078 5.619 1.00 93.75 473 LYS A C 1
ATOM 3787 O O . LYS A 1 473 ? 6.854 -9.184 6.246 1.00 93.75 473 LYS A O 1
ATOM 3792 N N . ARG A 1 474 ? 6.833 -11.290 5.459 1.00 93.06 474 ARG A N 1
ATOM 3793 C CA . ARG A 1 474 ? 8.180 -11.626 5.951 1.00 93.06 474 ARG A CA 1
ATOM 3794 C C . ARG A 1 474 ? 9.249 -10.802 5.245 1.00 93.06 474 ARG A C 1
ATOM 3796 O O . ARG A 1 474 ? 10.133 -10.283 5.921 1.00 93.06 474 ARG A O 1
ATOM 3803 N N . ASP A 1 475 ? 9.146 -10.654 3.928 1.00 92.81 475 ASP A N 1
ATOM 3804 C CA . ASP A 1 475 ? 10.114 -9.895 3.135 1.00 92.81 475 ASP A CA 1
ATOM 3805 C C . ASP A 1 475 ? 10.070 -8.399 3.476 1.00 92.81 475 ASP A C 1
ATOM 3807 O O . ASP A 1 475 ? 11.112 -7.810 3.752 1.00 92.81 475 ASP A O 1
ATOM 3811 N N . LEU A 1 476 ? 8.877 -7.817 3.622 1.00 94.31 476 LEU A N 1
ATOM 3812 C CA . LEU A 1 476 ? 8.699 -6.435 4.083 1.00 94.31 476 LEU A CA 1
ATOM 3813 C C . LEU A 1 476 ? 9.209 -6.212 5.511 1.00 94.31 476 LEU A C 1
ATOM 3815 O O . LEU A 1 476 ? 9.862 -5.211 5.798 1.00 94.31 476 LEU A O 1
ATOM 3819 N N . LYS A 1 477 ? 8.965 -7.163 6.419 1.00 92.62 477 LYS A N 1
ATOM 3820 C CA . LYS A 1 477 ? 9.486 -7.076 7.788 1.00 92.62 477 LYS A CA 1
ATOM 3821 C C . LYS A 1 477 ? 11.011 -7.167 7.818 1.00 92.62 477 LYS A C 1
ATOM 3823 O O . LYS A 1 477 ? 11.640 -6.489 8.628 1.00 92.62 477 LYS A O 1
ATOM 3828 N N . MET A 1 478 ? 11.606 -7.976 6.941 1.00 90.50 478 MET A N 1
ATOM 3829 C CA . MET A 1 478 ? 13.059 -8.043 6.789 1.00 90.50 478 MET A CA 1
ATOM 3830 C C . MET A 1 478 ? 13.613 -6.711 6.277 1.00 90.50 478 MET A C 1
ATOM 3832 O O . MET A 1 478 ? 14.569 -6.203 6.854 1.00 90.50 478 MET A O 1
ATOM 3836 N N . LEU A 1 479 ? 12.990 -6.118 5.254 1.00 90.94 479 LEU A N 1
ATOM 3837 C CA . LEU A 1 479 ? 13.396 -4.817 4.713 1.00 90.94 479 LEU A CA 1
ATOM 3838 C C . LEU A 1 479 ? 13.461 -3.730 5.789 1.00 90.94 479 LEU A C 1
ATOM 3840 O O . LEU A 1 479 ? 14.405 -2.945 5.814 1.00 90.94 479 LEU A O 1
ATOM 3844 N N . ALA A 1 480 ? 12.493 -3.731 6.705 1.00 87.81 480 ALA A N 1
ATOM 3845 C CA . ALA A 1 480 ? 12.418 -2.766 7.793 1.00 87.81 480 ALA A CA 1
ATOM 3846 C C . ALA A 1 480 ? 13.453 -2.983 8.914 1.00 87.81 480 ALA A C 1
ATOM 3848 O O . ALA A 1 480 ? 13.780 -2.044 9.636 1.00 87.81 480 ALA A O 1
ATOM 3849 N N . THR A 1 481 ? 13.926 -4.218 9.118 1.00 89.75 481 THR A N 1
ATOM 3850 C CA . THR A 1 481 ? 14.688 -4.597 10.327 1.00 89.75 481 THR A CA 1
ATOM 3851 C C . THR A 1 481 ? 16.143 -4.979 10.065 1.00 89.75 481 THR A C 1
ATOM 3853 O O . THR A 1 481 ? 16.951 -4.973 10.994 1.00 89.75 481 THR A O 1
ATOM 3856 N N . THR A 1 482 ? 16.502 -5.299 8.823 1.00 89.69 482 THR A N 1
ATOM 3857 C CA . THR A 1 482 ? 17.841 -5.773 8.464 1.00 89.69 482 THR A CA 1
ATOM 3858 C C . THR A 1 482 ? 18.853 -4.635 8.321 1.00 89.69 482 THR A C 1
ATOM 3860 O O . THR A 1 482 ? 18.644 -3.668 7.584 1.00 89.69 482 THR A O 1
ATOM 3863 N N . ALA A 1 483 ? 20.006 -4.801 8.975 1.00 87.75 483 ALA A N 1
ATOM 3864 C CA . ALA A 1 483 ? 21.152 -3.896 8.866 1.00 87.75 483 ALA A CA 1
ATOM 3865 C C . ALA A 1 483 ? 22.035 -4.152 7.626 1.00 87.75 483 ALA A C 1
ATOM 3867 O O . ALA A 1 483 ? 22.756 -3.256 7.214 1.00 87.75 483 ALA A O 1
ATOM 3868 N N . ASP A 1 484 ? 21.981 -5.352 7.036 1.00 90.88 484 ASP A N 1
ATOM 3869 C CA . ASP A 1 484 ? 22.726 -5.719 5.823 1.00 90.88 484 ASP A CA 1
ATOM 3870 C C . ASP A 1 484 ? 22.078 -5.123 4.562 1.00 90.88 484 ASP A C 1
ATOM 3872 O O . ASP A 1 484 ? 20.993 -5.545 4.149 1.00 90.88 484 ASP A O 1
ATOM 3876 N N . ASP A 1 485 ? 22.759 -4.152 3.955 1.00 85.12 485 ASP A N 1
ATOM 3877 C CA . ASP A 1 485 ? 22.296 -3.432 2.768 1.00 85.12 485 ASP A CA 1
ATOM 3878 C C . ASP A 1 485 ? 22.110 -4.365 1.560 1.00 85.12 485 ASP A C 1
ATOM 3880 O O . ASP A 1 485 ? 21.095 -4.281 0.875 1.00 85.12 485 ASP A O 1
ATOM 3884 N N . TYR A 1 486 ? 22.997 -5.347 1.357 1.00 83.56 486 TYR A N 1
ATOM 3885 C CA . TYR A 1 486 ? 22.890 -6.276 0.225 1.00 83.56 486 TYR A CA 1
ATOM 3886 C C . TYR A 1 486 ? 21.662 -7.189 0.344 1.00 83.56 486 TYR A C 1
ATOM 3888 O O . TYR A 1 486 ? 20.936 -7.432 -0.627 1.00 83.56 486 TYR A O 1
ATOM 3896 N N . ALA A 1 487 ? 21.407 -7.709 1.549 1.00 84.31 487 ALA A N 1
ATOM 3897 C CA . ALA A 1 487 ? 20.211 -8.500 1.813 1.00 84.31 487 ALA A CA 1
ATOM 3898 C C . ALA A 1 487 ? 18.933 -7.660 1.684 1.00 84.31 487 ALA A C 1
ATOM 3900 O O . ALA A 1 487 ? 17.911 -8.187 1.229 1.00 84.31 487 ALA A O 1
ATOM 3901 N N . ARG A 1 488 ? 18.993 -6.376 2.063 1.00 86.69 488 ARG A N 1
ATOM 3902 C CA . ARG A 1 488 ? 17.890 -5.426 1.898 1.00 86.69 488 ARG A CA 1
ATOM 3903 C C . ARG A 1 488 ? 17.579 -5.211 0.419 1.00 86.69 488 ARG A C 1
ATOM 3905 O O . ARG A 1 488 ? 16.441 -5.437 0.025 1.00 86.69 488 ARG A O 1
ATOM 3912 N N . ASP A 1 489 ? 18.573 -4.905 -0.407 1.00 80.94 489 ASP A N 1
ATOM 3913 C CA . ASP A 1 489 ? 18.376 -4.635 -1.838 1.00 80.94 489 ASP A CA 1
ATOM 3914 C C . ASP A 1 489 ? 17.799 -5.847 -2.574 1.00 80.94 489 ASP A C 1
ATOM 3916 O O . ASP A 1 489 ? 16.782 -5.749 -3.255 1.00 80.94 489 ASP A O 1
ATOM 3920 N N . LYS A 1 490 ? 18.331 -7.046 -2.314 1.00 85.19 490 LYS A N 1
ATOM 3921 C CA . LYS A 1 490 ? 17.794 -8.286 -2.900 1.00 85.19 490 LYS A CA 1
ATOM 3922 C C . LYS A 1 490 ? 16.327 -8.537 -2.540 1.00 85.19 490 LYS A C 1
ATOM 3924 O O . LYS A 1 490 ? 15.606 -9.228 -3.262 1.00 85.19 490 LYS A O 1
ATOM 3929 N N . LYS A 1 491 ? 15.894 -8.083 -1.366 1.00 87.62 491 LYS A N 1
ATOM 3930 C CA . LYS A 1 491 ? 14.503 -8.210 -0.923 1.00 87.62 491 LYS A CA 1
ATOM 3931 C C . LYS A 1 491 ? 13.633 -7.114 -1.496 1.00 87.62 491 LYS A C 1
ATOM 3933 O O . LYS A 1 491 ? 12.470 -7.381 -1.780 1.00 87.62 491 LYS A O 1
ATOM 3938 N N . LEU A 1 492 ? 14.201 -5.931 -1.687 1.00 85.94 492 LEU A N 1
ATOM 3939 C CA . LEU A 1 492 ? 13.539 -4.822 -2.337 1.00 85.94 492 LEU A CA 1
ATOM 3940 C C . LEU A 1 492 ? 13.211 -5.205 -3.777 1.00 85.94 492 LEU A C 1
ATOM 3942 O O . LEU A 1 492 ? 12.048 -5.110 -4.145 1.00 85.94 492 LEU A O 1
ATOM 3946 N N . ASP A 1 493 ? 14.169 -5.772 -4.516 1.00 80.00 493 ASP A N 1
ATOM 3947 C CA . ASP A 1 493 ? 13.959 -6.286 -5.876 1.00 80.00 493 ASP A CA 1
ATOM 3948 C C . ASP A 1 493 ? 12.749 -7.227 -5.938 1.00 80.00 493 ASP A C 1
ATOM 3950 O O . ASP A 1 493 ? 11.823 -7.011 -6.712 1.00 80.00 493 ASP A O 1
ATOM 3954 N N . LYS A 1 494 ? 12.693 -8.216 -5.038 1.00 86.38 494 LYS A N 1
ATOM 3955 C CA . LYS A 1 494 ? 11.583 -9.182 -4.967 1.00 86.38 494 LYS A CA 1
ATOM 3956 C C . LYS A 1 494 ? 10.234 -8.559 -4.646 1.00 86.38 494 LYS A C 1
ATOM 3958 O O . LYS A 1 494 ? 9.206 -9.047 -5.101 1.00 86.38 494 LYS A O 1
ATOM 3963 N N . VAL A 1 495 ? 10.218 -7.541 -3.793 1.00 88.38 495 VAL A N 1
ATOM 3964 C CA . VAL A 1 495 ? 8.991 -6.805 -3.486 1.00 88.38 495 VAL A CA 1
ATOM 3965 C C . VAL A 1 495 ? 8.565 -6.019 -4.728 1.00 88.38 495 VAL A C 1
ATOM 3967 O O . VAL A 1 495 ? 7.412 -6.108 -5.142 1.00 88.38 495 VAL A O 1
ATOM 3970 N N . LEU A 1 496 ? 9.504 -5.334 -5.383 1.00 85.06 496 LEU A N 1
ATOM 3971 C CA . LEU A 1 496 ? 9.258 -4.520 -6.571 1.00 85.06 496 LEU A CA 1
ATOM 3972 C C . LEU A 1 496 ? 8.934 -5.331 -7.835 1.00 85.06 496 LEU A C 1
ATOM 3974 O O . LEU A 1 496 ? 8.305 -4.779 -8.729 1.00 85.06 496 LEU A O 1
ATOM 3978 N N . GLU A 1 497 ? 9.225 -6.634 -7.895 1.00 85.06 497 GLU A N 1
ATOM 3979 C CA . GLU A 1 497 ? 8.724 -7.535 -8.953 1.00 85.06 497 GLU A CA 1
ATOM 3980 C C . GLU A 1 497 ? 7.184 -7.519 -9.069 1.00 85.06 497 GLU A C 1
ATOM 3982 O O . GLU A 1 497 ? 6.639 -7.757 -10.145 1.00 85.06 497 GLU A O 1
ATOM 3987 N N . ILE A 1 498 ? 6.464 -7.189 -7.987 1.00 88.19 498 ILE A N 1
ATOM 3988 C CA . ILE A 1 498 ? 4.995 -7.066 -7.984 1.00 88.19 498 ILE A CA 1
ATOM 3989 C C . ILE A 1 498 ? 4.539 -5.753 -8.649 1.00 88.19 498 ILE A C 1
ATOM 3991 O O . ILE A 1 498 ? 3.414 -5.660 -9.142 1.00 88.19 498 ILE A O 1
ATOM 3995 N N . TYR A 1 499 ? 5.400 -4.733 -8.701 1.00 81.44 499 TYR A N 1
ATOM 3996 C CA . TYR A 1 499 ? 5.046 -3.391 -9.169 1.00 81.44 499 TYR A CA 1
ATOM 3997 C C . TYR A 1 499 ? 4.553 -3.366 -10.632 1.00 81.44 499 TYR A C 1
ATOM 3999 O O . TYR A 1 499 ? 3.470 -2.825 -10.864 1.00 81.44 499 TYR A O 1
ATOM 4007 N N . PRO A 1 500 ? 5.231 -3.986 -11.622 1.00 78.56 500 PRO A N 1
ATOM 4008 C CA . PRO A 1 500 ? 4.718 -4.051 -12.995 1.00 78.56 500 PRO A CA 1
ATOM 4009 C C . PRO A 1 500 ? 3.402 -4.829 -13.108 1.00 78.56 500 PRO A C 1
ATOM 4011 O O . PRO A 1 500 ? 2.520 -4.446 -13.875 1.00 78.56 500 PRO A O 1
ATOM 4014 N N . LEU A 1 501 ? 3.231 -5.884 -12.303 1.00 87.25 501 LEU A N 1
ATOM 4015 C CA . LEU A 1 501 ? 2.011 -6.696 -12.299 1.00 87.25 501 LEU A CA 1
ATOM 4016 C C . LEU A 1 501 ? 0.791 -5.889 -11.844 1.00 87.25 501 LEU A C 1
ATOM 4018 O O . LEU A 1 501 ? -0.309 -6.102 -12.348 1.00 87.25 501 LEU A O 1
ATOM 4022 N N . VAL A 1 502 ? 0.983 -4.939 -10.925 1.00 89.75 502 VAL A N 1
ATOM 4023 C CA . VAL A 1 502 ? -0.071 -4.007 -10.505 1.00 89.75 502 VAL A CA 1
ATOM 4024 C C . VAL A 1 502 ? -0.510 -3.107 -11.658 1.00 89.75 502 VAL A C 1
ATOM 4026 O O . VAL A 1 502 ? -1.706 -2.874 -11.813 1.00 89.75 502 VAL A O 1
ATOM 4029 N N . HIS A 1 503 ? 0.419 -2.623 -12.486 1.00 82.31 503 HIS A N 1
ATOM 4030 C CA . HIS A 1 503 ? 0.070 -1.803 -13.654 1.00 82.31 503 HIS A CA 1
ATOM 4031 C C . HIS A 1 503 ? -0.688 -2.609 -14.707 1.00 82.31 503 HIS A C 1
ATOM 4033 O O . HIS A 1 503 ? -1.743 -2.168 -15.151 1.00 82.31 503 HIS A O 1
ATOM 4039 N N . MET A 1 504 ? -0.247 -3.837 -14.994 1.00 85.25 504 MET A N 1
ATOM 4040 C CA . MET A 1 504 ? -0.991 -4.761 -15.864 1.00 85.25 504 MET A CA 1
ATOM 4041 C C . MET A 1 504 ? -2.400 -5.044 -15.320 1.00 85.25 504 MET A C 1
ATOM 4043 O O . MET A 1 504 ? -3.380 -5.022 -16.061 1.00 85.25 504 MET A O 1
ATOM 4047 N N . ALA A 1 505 ? -2.527 -5.260 -14.006 1.00 90.88 505 ALA A N 1
ATOM 4048 C CA . ALA A 1 505 ? -3.825 -5.446 -13.365 1.00 90.88 505 ALA A CA 1
ATOM 4049 C C . ALA A 1 505 ? -4.710 -4.199 -13.496 1.00 90.88 505 ALA A C 1
ATOM 4051 O O . ALA A 1 505 ? -5.911 -4.327 -13.725 1.00 90.88 505 ALA A O 1
ATOM 4052 N N . ASN A 1 506 ? -4.140 -2.997 -13.392 1.00 89.38 506 ASN A N 1
ATOM 4053 C CA . ASN A 1 506 ? -4.884 -1.757 -13.593 1.00 89.38 506 ASN A CA 1
ATOM 4054 C C . ASN A 1 506 ? -5.414 -1.637 -15.030 1.00 89.38 506 ASN A C 1
ATOM 4056 O O . ASN A 1 506 ? -6.584 -1.293 -15.202 1.00 89.38 506 ASN A O 1
ATOM 4060 N N . ASP A 1 507 ? -4.616 -1.976 -16.044 1.00 87.19 507 ASP A N 1
ATOM 4061 C CA . ASP A 1 507 ? -5.057 -1.971 -17.448 1.00 87.19 507 ASP A CA 1
ATOM 4062 C C . ASP A 1 507 ? -6.210 -2.961 -17.687 1.00 87.19 507 ASP A C 1
ATOM 4064 O O . ASP A 1 507 ? -7.170 -2.673 -18.407 1.00 87.19 507 ASP A O 1
ATOM 4068 N N . GLU A 1 508 ? -6.186 -4.094 -16.986 1.00 88.88 508 GLU A N 1
ATOM 4069 C CA . GLU A 1 508 ? -7.242 -5.112 -16.996 1.00 88.88 508 GLU A CA 1
ATOM 4070 C C . GLU A 1 508 ? -8.420 -4.791 -16.052 1.00 88.88 508 GLU A C 1
ATOM 4072 O O . GLU A 1 508 ? -9.339 -5.593 -15.900 1.00 88.88 508 GLU A O 1
ATOM 4077 N N . SER A 1 509 ? -8.456 -3.590 -15.460 1.00 90.44 509 SER A N 1
ATOM 4078 C CA . SER A 1 509 ? -9.479 -3.125 -14.508 1.00 90.44 509 SER A CA 1
ATOM 4079 C C . SER A 1 509 ? -9.545 -3.867 -13.160 1.00 90.44 509 SER A C 1
ATOM 4081 O O . SER A 1 509 ? -10.536 -3.741 -12.437 1.00 90.44 509 SER A O 1
ATOM 4083 N N . ASP A 1 510 ? -8.483 -4.571 -12.766 1.00 92.69 510 ASP A N 1
ATOM 4084 C CA . ASP A 1 510 ? -8.306 -5.233 -11.466 1.00 92.69 510 ASP A CA 1
ATOM 4085 C C . ASP A 1 510 ? -7.645 -4.318 -10.420 1.00 92.69 510 ASP A C 1
ATOM 4087 O O . ASP A 1 510 ? -6.672 -4.668 -9.745 1.00 92.69 510 ASP A O 1
ATOM 4091 N N . PHE A 1 511 ? -8.223 -3.130 -10.231 1.00 94.19 511 PHE A N 1
ATOM 4092 C CA . PHE A 1 511 ? -7.678 -2.067 -9.372 1.00 94.19 511 PHE A CA 1
ATOM 4093 C C . PHE A 1 511 ? -7.458 -2.485 -7.909 1.00 94.19 511 PHE A C 1
ATOM 4095 O O . PHE A 1 511 ? -6.649 -1.891 -7.192 1.00 94.19 511 PHE A O 1
ATOM 4102 N N . GLY A 1 512 ? -8.178 -3.510 -7.437 1.00 95.00 512 GLY A N 1
ATOM 4103 C CA . GLY A 1 512 ? -8.021 -4.027 -6.083 1.00 95.00 512 GLY A CA 1
ATOM 4104 C C . GLY A 1 512 ? -6.640 -4.628 -5.798 1.00 95.00 512 GLY A C 1
ATOM 4105 O O . GLY A 1 512 ? -6.227 -4.619 -4.639 1.00 95.00 512 GLY A O 1
ATOM 4106 N N . MET A 1 513 ? -5.905 -5.089 -6.819 1.00 95.69 513 MET A N 1
ATOM 4107 C CA . MET A 1 513 ? -4.535 -5.588 -6.640 1.00 95.69 513 MET A CA 1
ATOM 4108 C C . MET A 1 513 ? -3.599 -4.467 -6.177 1.00 95.69 513 MET A C 1
ATOM 4110 O O . MET A 1 513 ? -2.864 -4.636 -5.204 1.00 95.69 513 MET A O 1
ATOM 4114 N N . GLY A 1 514 ? -3.669 -3.306 -6.836 1.00 95.62 514 GLY A N 1
ATOM 4115 C CA . GLY A 1 514 ? -2.885 -2.128 -6.469 1.00 95.62 514 GLY A CA 1
ATOM 4116 C C . GLY A 1 514 ? -3.229 -1.613 -5.075 1.00 95.62 514 GLY A C 1
ATOM 4117 O O . GLY A 1 514 ? -2.327 -1.308 -4.300 1.00 95.62 514 GLY A O 1
ATOM 4118 N N . LEU A 1 515 ? -4.517 -1.605 -4.710 1.00 97.25 515 LEU A N 1
ATOM 4119 C CA . LEU A 1 515 ? -4.940 -1.221 -3.360 1.00 97.25 515 LEU A CA 1
ATOM 4120 C C . LEU A 1 515 ? -4.374 -2.171 -2.290 1.00 97.25 515 LEU A C 1
ATOM 4122 O O . LEU A 1 515 ? -3.812 -1.717 -1.295 1.00 97.25 515 LEU A O 1
ATOM 4126 N N . GLU A 1 516 ? -4.480 -3.489 -2.497 1.00 97.06 516 GLU A N 1
ATOM 4127 C CA . GLU A 1 516 ? -3.928 -4.479 -1.565 1.00 97.06 516 GLU A CA 1
ATOM 4128 C C . GLU A 1 516 ? -2.406 -4.347 -1.436 1.00 97.06 516 GLU A C 1
ATOM 4130 O O . GLU A 1 516 ? -1.879 -4.330 -0.319 1.00 97.06 516 GLU A O 1
ATOM 4135 N N . TYR A 1 517 ? -1.699 -4.248 -2.563 1.00 96.69 517 TYR A N 1
ATOM 4136 C CA . TYR A 1 517 ? -0.247 -4.112 -2.573 1.00 96.69 517 TYR A CA 1
ATOM 4137 C C . TYR A 1 517 ? 0.201 -2.813 -1.893 1.00 96.69 517 TYR A C 1
ATOM 4139 O O . TYR A 1 517 ? 1.082 -2.832 -1.033 1.00 96.69 517 TYR A O 1
ATOM 4147 N N . GLY A 1 518 ? -0.474 -1.701 -2.181 1.00 96.62 518 GLY A N 1
ATOM 4148 C CA . GLY A 1 518 ? -0.236 -0.425 -1.517 1.00 96.62 518 GLY A CA 1
ATOM 4149 C C . GLY A 1 518 ? -0.440 -0.498 -0.000 1.00 96.62 518 GLY A C 1
ATOM 4150 O O . GLY A 1 518 ? 0.379 0.041 0.741 1.00 96.62 518 GLY A O 1
ATOM 4151 N N . HIS A 1 519 ? -1.451 -1.229 0.491 1.00 97.12 519 HIS A N 1
ATOM 4152 C CA . HIS A 1 519 ? -1.631 -1.452 1.934 1.00 97.12 519 HIS A CA 1
ATOM 4153 C C . HIS A 1 519 ? -0.449 -2.211 2.551 1.00 97.12 519 HIS A C 1
ATOM 4155 O O . HIS A 1 519 ? -0.014 -1.865 3.650 1.00 97.12 519 HIS A O 1
ATOM 4161 N N . PHE A 1 520 ? 0.096 -3.223 1.862 1.00 96.56 520 PHE A N 1
ATOM 4162 C CA . PHE A 1 520 ? 1.289 -3.938 2.329 1.00 96.56 520 PHE A CA 1
ATOM 4163 C C . PHE A 1 520 ? 2.486 -3.003 2.485 1.00 96.56 520 PHE A C 1
ATOM 4165 O O . PHE A 1 520 ? 3.109 -2.989 3.549 1.00 96.56 520 PHE A O 1
ATOM 4172 N N . LEU A 1 521 ? 2.788 -2.220 1.447 1.00 95.25 521 LEU A N 1
ATOM 4173 C CA . LEU A 1 521 ? 3.918 -1.293 1.462 1.00 95.25 521 LEU A CA 1
ATOM 4174 C C . LEU A 1 521 ? 3.727 -0.193 2.512 1.00 95.25 521 LEU A C 1
ATOM 4176 O O . LEU A 1 521 ? 4.632 0.083 3.300 1.00 95.25 521 LEU A O 1
ATOM 4180 N N . TYR A 1 522 ? 2.519 0.368 2.598 1.00 95.38 522 TYR A N 1
ATOM 4181 C CA . TYR A 1 522 ? 2.201 1.403 3.571 1.00 95.38 522 TYR A CA 1
ATOM 4182 C C . TYR A 1 522 ? 2.335 0.885 5.003 1.00 95.38 522 TYR A C 1
ATOM 4184 O O . TYR A 1 522 ? 3.022 1.501 5.813 1.00 95.38 522 TYR A O 1
ATOM 4192 N N . LEU A 1 523 ? 1.745 -0.265 5.335 1.00 95.00 523 LEU A N 1
ATOM 4193 C CA . LEU A 1 523 ? 1.833 -0.825 6.685 1.00 95.00 523 LEU A CA 1
ATOM 4194 C C . LEU A 1 523 ? 3.245 -1.308 7.041 1.00 95.00 523 LEU A C 1
ATOM 4196 O O . LEU A 1 523 ? 3.576 -1.364 8.225 1.00 95.00 523 LEU A O 1
ATOM 4200 N N . ALA A 1 524 ? 4.095 -1.621 6.057 1.00 94.00 524 ALA A N 1
ATOM 4201 C CA . ALA A 1 524 ? 5.506 -1.920 6.298 1.00 94.00 524 ALA A CA 1
ATOM 4202 C C . ALA A 1 524 ? 6.274 -0.724 6.880 1.00 94.00 524 ALA A C 1
ATOM 4204 O O . ALA A 1 524 ? 7.291 -0.937 7.538 1.00 94.00 524 ALA A O 1
ATOM 4205 N N . ASN A 1 525 ? 5.787 0.509 6.689 1.00 92.69 525 ASN A N 1
ATOM 4206 C CA . ASN A 1 525 ? 6.310 1.725 7.320 1.00 92.69 525 ASN A CA 1
ATOM 4207 C C . ASN A 1 525 ? 7.834 1.862 7.181 1.00 92.69 525 ASN A C 1
ATOM 4209 O O . ASN A 1 525 ? 8.559 2.015 8.166 1.00 92.69 525 ASN A O 1
ATOM 4213 N N . THR A 1 526 ? 8.324 1.699 5.951 1.00 88.69 526 THR A N 1
ATOM 4214 C CA . THR A 1 526 ? 9.754 1.736 5.629 1.00 88.69 526 THR A CA 1
ATOM 4215 C C . THR A 1 526 ? 10.006 2.845 4.605 1.00 88.69 526 THR A C 1
ATOM 4217 O O . THR A 1 526 ? 9.489 2.728 3.495 1.00 88.69 526 THR A O 1
ATOM 4220 N N . PRO A 1 527 ? 10.822 3.873 4.916 1.00 87.44 527 PRO A N 1
ATOM 4221 C CA . PRO A 1 527 ? 10.994 5.045 4.051 1.00 87.44 527 PRO A CA 1
ATOM 4222 C C . PRO A 1 527 ? 11.413 4.736 2.609 1.00 87.44 527 PRO A C 1
ATOM 4224 O O . PRO A 1 527 ? 10.971 5.398 1.679 1.00 87.44 527 PRO A O 1
ATOM 4227 N N . ILE A 1 528 ? 12.214 3.685 2.397 1.00 84.62 528 ILE A N 1
ATOM 4228 C CA . ILE A 1 528 ? 12.649 3.265 1.053 1.00 84.62 528 ILE A CA 1
ATOM 4229 C C . ILE A 1 528 ? 11.482 2.850 0.139 1.00 84.62 528 ILE A C 1
ATOM 4231 O O . ILE A 1 528 ? 11.596 2.911 -1.080 1.00 84.62 528 ILE A O 1
ATOM 4235 N N . LEU A 1 529 ? 10.354 2.433 0.722 1.00 88.25 529 LEU A N 1
ATOM 4236 C CA . LEU A 1 529 ? 9.162 2.012 -0.010 1.00 88.25 529 LEU A CA 1
ATOM 4237 C C . LEU A 1 529 ? 8.194 3.169 -0.264 1.00 88.25 529 LEU A C 1
ATOM 4239 O O . LEU A 1 529 ? 7.272 3.007 -1.064 1.00 88.25 529 LEU A O 1
ATOM 4243 N N . ASP A 1 530 ? 8.363 4.322 0.389 1.00 86.88 530 ASP A N 1
ATOM 4244 C CA . ASP A 1 530 ? 7.399 5.425 0.315 1.00 86.88 530 ASP A CA 1
ATOM 4245 C C . ASP A 1 530 ? 7.269 5.964 -1.120 1.00 86.88 530 ASP A C 1
ATOM 4247 O O . ASP A 1 530 ? 6.148 6.183 -1.585 1.00 86.88 530 ASP A O 1
ATOM 4251 N N . GLY A 1 531 ? 8.386 6.043 -1.856 1.00 82.06 531 GLY A N 1
ATOM 4252 C CA . GLY A 1 531 ? 8.415 6.452 -3.268 1.00 82.06 531 GLY A CA 1
ATOM 4253 C C . GLY A 1 531 ? 7.614 5.543 -4.209 1.00 82.06 531 GLY A C 1
ATOM 4254 O O . GLY A 1 531 ? 7.157 5.994 -5.253 1.00 82.06 531 GLY A O 1
ATOM 4255 N N . PHE A 1 532 ? 7.376 4.286 -3.824 1.00 87.06 532 PHE A N 1
ATOM 4256 C CA . PHE A 1 532 ? 6.537 3.341 -4.575 1.00 87.06 532 PHE A CA 1
ATOM 4257 C C . PHE A 1 532 ? 5.114 3.258 -4.017 1.00 87.06 532 PHE A C 1
ATOM 4259 O O . PHE A 1 532 ? 4.148 3.083 -4.759 1.00 87.06 532 PHE A O 1
ATOM 4266 N N . THR A 1 533 ? 4.978 3.396 -2.698 1.00 91.69 533 THR A N 1
ATOM 4267 C CA . THR A 1 533 ? 3.708 3.274 -1.977 1.00 91.69 533 THR A CA 1
ATOM 4268 C C . THR A 1 533 ? 2.723 4.352 -2.402 1.00 91.69 533 THR A C 1
ATOM 4270 O O . THR A 1 533 ? 1.559 4.043 -2.661 1.00 91.69 533 THR A O 1
ATOM 4273 N N . VAL A 1 534 ? 3.180 5.609 -2.471 1.00 91.44 534 VAL A N 1
ATOM 4274 C CA . VAL A 1 534 ? 2.305 6.748 -2.773 1.00 91.44 534 VAL A CA 1
ATOM 4275 C C . VAL A 1 534 ? 1.717 6.632 -4.180 1.00 91.44 534 VAL A C 1
ATOM 4277 O O . VAL A 1 534 ? 0.492 6.554 -4.261 1.00 91.44 534 VAL A O 1
ATOM 4280 N N . PRO A 1 535 ? 2.509 6.486 -5.264 1.00 90.31 535 PRO A N 1
ATOM 4281 C CA . PRO A 1 535 ? 1.946 6.364 -6.609 1.00 90.31 535 PRO A CA 1
ATOM 4282 C C . PRO A 1 535 ? 0.959 5.200 -6.756 1.00 90.31 535 PRO A C 1
ATOM 4284 O O . PRO A 1 535 ? -0.097 5.361 -7.367 1.00 90.31 535 PRO A O 1
ATOM 4287 N N . ILE A 1 536 ? 1.256 4.036 -6.161 1.00 93.12 536 ILE A N 1
ATOM 4288 C CA . ILE A 1 536 ? 0.366 2.866 -6.221 1.00 93.12 536 ILE A CA 1
ATOM 4289 C C . ILE A 1 536 ? -0.986 3.166 -5.574 1.00 93.12 536 ILE A C 1
ATOM 4291 O O . ILE A 1 536 ? -2.030 2.892 -6.172 1.00 93.12 536 ILE A O 1
ATOM 4295 N N . LEU A 1 537 ? -0.979 3.719 -4.359 1.00 96.75 537 LEU A N 1
ATOM 4296 C CA . LEU A 1 537 ? -2.212 4.027 -3.643 1.00 96.75 537 LEU A CA 1
ATOM 4297 C C . LEU A 1 537 ? -2.983 5.167 -4.305 1.00 96.75 537 LEU A C 1
ATOM 4299 O O . LEU A 1 537 ? -4.203 5.075 -4.414 1.00 96.75 537 LEU A O 1
ATOM 4303 N N . GLU A 1 538 ? -2.307 6.207 -4.793 1.00 95.25 538 GLU A N 1
ATOM 4304 C CA . GLU A 1 538 ? -2.958 7.299 -5.519 1.00 95.25 538 GLU A CA 1
ATOM 4305 C C . GLU A 1 538 ? -3.688 6.797 -6.766 1.00 95.25 538 GLU A C 1
ATOM 4307 O O . GLU A 1 538 ? -4.865 7.114 -6.962 1.00 95.25 538 GLU A O 1
ATOM 4312 N N . ILE A 1 539 ? -3.023 5.968 -7.579 1.00 93.00 539 ILE A N 1
ATOM 4313 C CA . ILE A 1 539 ? -3.623 5.353 -8.767 1.00 93.00 539 ILE A CA 1
ATOM 4314 C C . ILE A 1 539 ? -4.805 4.468 -8.359 1.00 93.00 539 ILE A C 1
ATOM 4316 O O . ILE A 1 539 ? -5.897 4.620 -8.909 1.00 93.00 539 ILE A O 1
ATOM 4320 N N . ALA A 1 540 ? -4.630 3.594 -7.364 1.00 96.25 540 ALA A N 1
ATOM 4321 C CA . ALA A 1 540 ? -5.688 2.697 -6.906 1.00 96.25 540 ALA A CA 1
ATOM 4322 C C . ALA A 1 540 ? -6.917 3.469 -6.393 1.00 96.25 540 ALA A C 1
ATOM 4324 O O . ALA A 1 540 ? -8.046 3.184 -6.800 1.00 96.25 540 ALA A O 1
ATOM 4325 N N . TYR A 1 541 ? -6.721 4.488 -5.550 1.00 96.69 541 TYR A N 1
ATOM 4326 C CA . TYR A 1 541 ? -7.809 5.328 -5.054 1.00 96.69 541 TYR A CA 1
ATOM 4327 C C . TYR A 1 541 ? -8.494 6.101 -6.175 1.00 96.69 541 TYR A C 1
ATOM 4329 O O . TYR A 1 541 ? -9.724 6.164 -6.193 1.00 96.69 541 TYR A O 1
ATOM 4337 N N . LYS A 1 542 ? -7.736 6.637 -7.135 1.00 95.38 542 LYS A N 1
ATOM 4338 C CA . LYS A 1 542 ? -8.291 7.352 -8.288 1.00 95.38 542 LYS A CA 1
ATOM 4339 C C . LYS A 1 542 ? -9.164 6.436 -9.148 1.00 95.38 542 LYS A C 1
ATOM 4341 O O . LYS A 1 542 ? -10.305 6.785 -9.441 1.00 95.38 542 LYS A O 1
ATOM 4346 N N . LEU A 1 543 ? -8.674 5.244 -9.491 1.00 93.81 543 LEU A N 1
ATOM 4347 C CA . LEU A 1 543 ? -9.402 4.262 -10.307 1.00 93.81 543 LEU A CA 1
ATOM 4348 C C . LEU A 1 543 ? -10.642 3.701 -9.588 1.00 93.81 543 LEU A C 1
ATOM 4350 O O . LEU A 1 543 ? -11.649 3.385 -10.224 1.00 93.81 543 LEU A O 1
ATOM 4354 N N . LEU A 1 544 ? -10.611 3.645 -8.253 1.00 92.88 544 LEU A N 1
ATOM 4355 C CA . LEU A 1 544 ? -11.750 3.269 -7.408 1.00 92.88 544 LEU A CA 1
ATOM 4356 C C . LEU A 1 544 ? -12.697 4.440 -7.078 1.00 92.88 544 LEU A C 1
ATOM 4358 O O . LEU A 1 544 ? -13.659 4.235 -6.334 1.00 92.88 544 LEU A O 1
ATOM 4362 N N . ASN A 1 545 ? -12.458 5.639 -7.624 1.00 92.81 545 ASN A N 1
ATOM 4363 C CA . ASN A 1 545 ? -13.203 6.874 -7.346 1.00 92.81 545 ASN A CA 1
ATOM 4364 C C . ASN A 1 545 ? -13.237 7.253 -5.850 1.00 92.81 545 ASN A C 1
ATOM 4366 O O . ASN A 1 545 ? -14.282 7.594 -5.303 1.00 92.81 545 ASN A O 1
ATOM 4370 N N . ARG A 1 546 ? -12.091 7.185 -5.167 1.00 93.12 546 ARG A N 1
ATOM 4371 C CA . ARG A 1 546 ? -11.911 7.506 -3.738 1.00 93.12 546 ARG A CA 1
ATOM 4372 C C . ARG A 1 546 ? -10.959 8.685 -3.541 1.00 93.12 546 ARG A C 1
ATOM 4374 O O . ARG A 1 546 ? -10.043 8.625 -2.729 1.00 93.12 546 ARG A O 1
ATOM 4381 N N . ASN A 1 547 ? -11.169 9.765 -4.288 1.00 91.50 547 ASN A N 1
ATOM 4382 C CA . ASN A 1 547 ? -10.216 10.881 -4.366 1.00 91.50 547 ASN A CA 1
ATOM 4383 C C . ASN A 1 547 ? -9.907 11.539 -3.007 1.00 91.50 547 ASN A C 1
ATOM 4385 O O . ASN A 1 547 ? -8.784 11.972 -2.790 1.00 91.50 547 ASN A O 1
ATOM 4389 N N . GLN A 1 548 ? -10.846 11.543 -2.055 1.00 90.69 548 GLN A N 1
ATOM 4390 C CA . GLN A 1 548 ? -10.586 12.071 -0.707 1.00 90.69 548 GLN A CA 1
ATOM 4391 C C . GLN A 1 548 ? -9.472 11.301 0.029 1.00 90.69 548 GLN A C 1
ATOM 4393 O O . GLN A 1 548 ? -8.717 11.890 0.798 1.00 90.69 548 GLN A O 1
ATOM 4398 N N . TYR A 1 549 ? -9.306 9.998 -0.232 1.00 93.88 549 TYR A N 1
ATOM 4399 C CA . TYR A 1 549 ? -8.206 9.226 0.355 1.00 93.88 549 TYR A CA 1
ATOM 4400 C C . TYR A 1 549 ? -6.842 9.594 -0.219 1.00 93.88 549 TYR A C 1
ATOM 4402 O O . TYR A 1 549 ? -5.852 9.445 0.489 1.00 93.88 549 TYR A O 1
ATOM 4410 N N . ILE A 1 550 ? -6.782 10.155 -1.429 1.00 92.62 550 ILE A N 1
ATOM 4411 C CA . ILE A 1 550 ? -5.546 10.704 -2.004 1.00 92.62 550 ILE A CA 1
ATOM 4412 C C . ILE A 1 550 ? -5.100 11.930 -1.200 1.00 92.62 550 ILE A C 1
ATOM 4414 O O . ILE A 1 550 ? -3.937 12.045 -0.819 1.00 92.62 550 ILE A O 1
ATOM 4418 N N . GLU A 1 551 ? -6.032 12.825 -0.868 1.00 89.69 551 GLU A N 1
ATOM 4419 C CA . GLU A 1 551 ? -5.737 14.005 -0.048 1.00 89.69 551 GLU A CA 1
ATOM 4420 C C . GLU A 1 551 ? -5.263 13.612 1.356 1.00 89.69 551 GLU A C 1
ATOM 4422 O O . GLU A 1 551 ? -4.264 14.141 1.852 1.00 89.69 551 GLU A O 1
ATOM 4427 N N . ILE A 1 552 ? -5.945 12.644 1.981 1.00 89.69 552 ILE A N 1
ATOM 4428 C CA . ILE A 1 552 ? -5.566 12.115 3.298 1.00 89.69 552 ILE A CA 1
ATOM 4429 C C . ILE A 1 552 ? -4.191 11.445 3.236 1.00 89.69 552 ILE A C 1
ATOM 4431 O O . ILE A 1 552 ? -3.351 11.720 4.095 1.00 89.69 552 ILE A O 1
ATOM 4435 N N . LEU A 1 553 ? -3.938 10.610 2.225 1.00 92.06 553 LEU A N 1
ATOM 4436 C CA . LEU A 1 553 ? -2.650 9.954 2.009 1.00 92.06 553 LEU A CA 1
ATOM 4437 C C . LEU A 1 553 ? -1.528 10.992 1.918 1.00 92.06 553 LEU A C 1
ATOM 4439 O O . LEU A 1 553 ? -0.583 10.944 2.703 1.00 92.06 553 LEU A O 1
ATOM 4443 N N . ASN A 1 554 ? -1.670 11.988 1.045 1.00 89.00 554 ASN A N 1
ATOM 4444 C CA . ASN A 1 554 ? -0.656 13.019 0.839 1.00 89.00 554 ASN A CA 1
ATOM 4445 C C . ASN A 1 554 ? -0.396 13.866 2.087 1.00 89.00 554 ASN A C 1
ATOM 4447 O O . ASN A 1 554 ? 0.756 14.174 2.406 1.00 89.00 554 ASN A O 1
ATOM 4451 N N . LYS A 1 555 ? -1.443 14.213 2.845 1.00 85.19 555 LYS A N 1
ATOM 4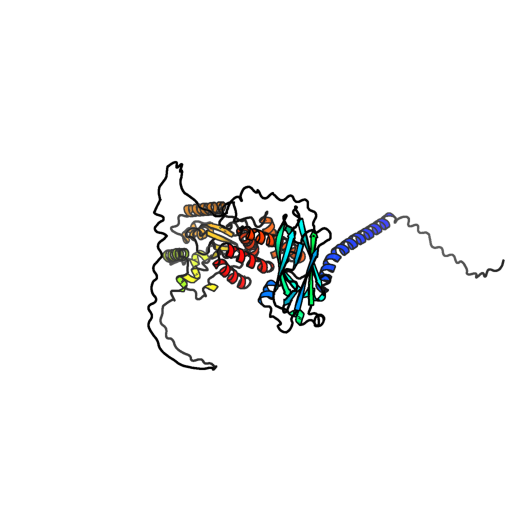452 C CA . LYS A 1 555 ? -1.283 14.887 4.142 1.00 85.19 555 LYS A CA 1
ATOM 4453 C C . LYS A 1 555 ? -0.527 14.010 5.143 1.00 85.19 555 LYS A C 1
ATOM 4455 O O . LYS A 1 555 ? 0.374 14.504 5.821 1.00 85.19 555 LYS A O 1
ATOM 4460 N N . ARG A 1 556 ? -0.847 12.715 5.222 1.00 86.12 556 ARG A N 1
ATOM 4461 C CA . ARG A 1 556 ? -0.198 11.777 6.152 1.00 86.12 556 ARG A CA 1
ATOM 4462 C C . ARG A 1 556 ? 1.263 11.541 5.816 1.00 86.12 556 ARG A C 1
ATOM 4464 O O . ARG A 1 556 ? 2.092 11.607 6.718 1.00 86.12 556 ARG A O 1
ATOM 4471 N N . MET A 1 557 ? 1.599 11.365 4.542 1.00 85.94 557 MET A N 1
ATOM 4472 C CA . MET A 1 557 ? 2.983 11.154 4.111 1.00 85.94 557 MET A CA 1
ATOM 4473 C C . MET A 1 557 ? 3.887 12.344 4.463 1.00 85.94 557 MET A C 1
ATOM 4475 O O . MET A 1 557 ? 5.004 12.141 4.924 1.00 85.94 557 MET A O 1
ATOM 4479 N N . LYS A 1 558 ? 3.382 13.587 4.394 1.00 81.75 558 LYS A N 1
ATOM 4480 C CA . LYS A 1 558 ? 4.119 14.792 4.841 1.00 81.75 558 LYS A CA 1
ATOM 4481 C C . LYS A 1 558 ? 4.412 14.832 6.348 1.00 81.75 558 LYS A C 1
ATOM 4483 O O . LYS A 1 558 ? 5.319 15.555 6.784 1.00 81.75 558 LYS A O 1
ATOM 4488 N N . MET A 1 559 ? 3.607 14.121 7.137 1.00 73.94 559 MET A N 1
ATOM 4489 C CA . MET A 1 559 ? 3.707 14.038 8.598 1.00 73.94 559 MET A CA 1
ATOM 4490 C C . MET A 1 559 ? 4.425 12.768 9.072 1.00 73.94 559 MET A C 1
ATOM 4492 O O . MET A 1 559 ? 4.862 12.709 10.224 1.00 73.94 559 MET A O 1
ATOM 4496 N N . ARG A 1 560 ? 4.566 11.769 8.196 1.00 75.25 560 ARG A N 1
ATOM 4497 C CA . ARG A 1 560 ? 5.224 10.491 8.469 1.00 75.25 560 ARG A CA 1
ATOM 4498 C C . ARG A 1 560 ? 6.678 10.732 8.892 1.00 75.25 560 ARG A C 1
ATOM 4500 O O . ARG A 1 560 ? 7.394 11.497 8.254 1.00 75.25 560 ARG A O 1
ATOM 4507 N N . GLY A 1 561 ? 7.092 10.151 10.021 1.00 60.75 561 GLY A N 1
ATOM 4508 C CA . GLY A 1 561 ? 8.432 10.335 10.597 1.00 60.75 561 GLY A CA 1
ATOM 4509 C C . GLY A 1 561 ? 8.652 11.609 11.432 1.00 60.75 561 GLY A C 1
ATOM 4510 O O . GLY A 1 561 ? 9.712 11.742 12.035 1.00 60.75 561 GLY A O 1
ATOM 4511 N N . LYS A 1 562 ? 7.677 12.532 11.524 1.00 56.41 562 LYS A N 1
ATOM 4512 C CA . LYS A 1 562 ? 7.774 13.741 12.380 1.00 56.41 562 LYS A CA 1
ATOM 4513 C C . LYS A 1 562 ? 7.165 13.577 13.779 1.00 56.41 562 LYS A C 1
ATOM 4515 O O . LYS A 1 562 ? 7.395 14.428 14.632 1.00 56.41 562 LYS A O 1
ATOM 4520 N N . LYS A 1 563 ? 6.339 12.547 13.990 1.00 46.28 563 LYS A N 1
ATOM 4521 C CA . LYS A 1 563 ? 5.508 12.358 15.198 1.00 46.28 563 LYS A CA 1
ATOM 4522 C C . LYS A 1 563 ? 5.646 10.975 15.860 1.00 46.28 563 LYS A C 1
ATOM 4524 O O . LYS A 1 563 ? 4.897 10.715 16.798 1.00 46.28 563 LYS A O 1
ATOM 4529 N N . ASP A 1 564 ? 6.544 10.117 15.372 1.00 40.25 564 ASP A N 1
ATOM 4530 C CA . ASP A 1 564 ? 6.766 8.774 15.940 1.00 40.25 564 ASP A CA 1
ATOM 4531 C C . ASP A 1 564 ? 7.681 8.797 17.171 1.00 40.25 564 ASP A C 1
ATOM 4533 O O . ASP A 1 564 ? 8.702 9.525 17.134 1.00 40.25 564 ASP A O 1
#

Foldseek 3Di:
DDDDDDDDDDDDDDDDDPPDPPDDPPVVVVVVVVVVVVVVVVVVVVVVVVVVVVVVVCVVVVPPLPAPLPDCPVVLVVFDWDPVAKAKEAEAEAEDPPDQKDKAWPDRIDIATASGKDKTKIKIWAQDQAKWKKAKDKDKPPPVQSHFKAWPDFCHRPIDIAHHGDMDITMTMIHGHNCCCVDPVNVPPRYMYMYMYMYTDDDPDDDDDDPPPPDPDDDDDDDDDDDDDDDDDDDDDDCDDPPVVPDDDDDDDDDDDDDDDDDDDDDDDDDDDDDDDDDDDDDDDDDDPVLLVPADVQLVVLVVVQVVQCVPPHPQVLQCVQQHKHFAQSVCSVVVPPDDNLRSQPDDLLDALQWRWTMAGNFWTKTWGDLAPVRDPQRIWIWTWGPDLFLTAIATQARHPLSVLLVSDVDPVSSCVRVVPDPSVVSVVRRVVRLVVQQVQADADSHSNHHHWDQDPPRQAADALDPDNVVLSVLLLCLAPDPDPVSNVVSVVVLCVSVVVCVVSVVSNNLSNLVNSLSNLSSSLHPVSLVVSLVSNCSSCVSRVRNVSNVVSVSSVVCRPVPD

Secondary structure (DSSP, 8-state):
------------------------HHHHHHHHHHHHHHHHHHHHHHHHHHHHHHHHHHHHH-TT----TTS-HHHHHHPPP-TT--EEEEEEEEE-TT---EEEESSSEEEE-TT-EEEEEEEEE--SSS-EEEEEEEEEESGGGGGTEEEEE--TTSPEEE-TT-EEEEEEEEEE-GGGGT-GGGTT--EEEEEEEEEE------PPP--TTS---------------------------TTSS-PPPPP-PPPP--------------------------------THHHHTS-HHHHHHHHHHHHH-TTTTHHHHHHHTTT-EE-THHHHHTT-S--HHHHS---TT--TTEEEEEEETTEEEEEE-SSTT--TT--EEEEEE--SSS--EEEEESSHHHHHHHH-S-HHHHHHH-TT--HHHHHHHHHHHHHHHHHH-B-SSSTT-B---PPTTSTT---S-S-HHHHHHHHHHHHH---HHHHHHHHHHHHTHHHHHHHHHHTT-HHHHHHHHHHHHHHT-HHHHHHHHHHHHHHHHHTT-HHHHHHHHHHHHHTTT--

Organism: NCBI:txid2018661